Protein AF-A0A653NYB8-F1 (afdb_monomer_lite)

Structure (mmCIF, N/CA/C/O backbone):
data_AF-A0A653NYB8-F1
#
_entry.id   AF-A0A653NYB8-F1
#
loop_
_a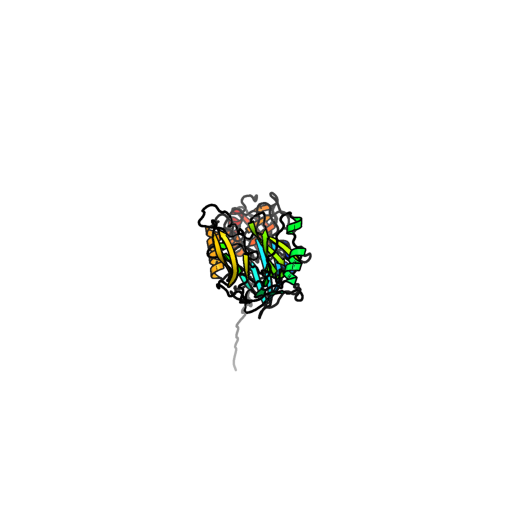tom_site.group_PDB
_atom_site.id
_atom_site.type_symbol
_atom_site.label_atom_id
_atom_site.label_alt_id
_atom_site.label_comp_id
_atom_site.label_asym_id
_atom_site.label_entity_id
_atom_site.label_seq_id
_atom_site.pdbx_PDB_ins_code
_atom_site.Cartn_x
_atom_site.Cartn_y
_atom_site.Cartn_z
_atom_site.occupancy
_atom_site.B_iso_or_equiv
_atom_site.auth_seq_id
_atom_site.auth_comp_id
_atom_site.auth_asym_id
_atom_site.auth_atom_id
_atom_site.pdbx_PDB_model_num
ATOM 1 N N . MET A 1 1 ? -0.444 -38.284 89.861 1.00 35.16 1 MET A N 1
ATOM 2 C CA . MET A 1 1 ? 0.343 -37.623 88.793 1.00 35.16 1 MET A CA 1
ATOM 3 C C . MET A 1 1 ? -0.661 -37.016 87.818 1.00 35.16 1 MET A C 1
ATOM 5 O O . MET A 1 1 ? -1.476 -37.765 87.311 1.00 35.16 1 MET A O 1
ATOM 9 N N . MET A 1 2 ? -0.899 -35.693 87.848 1.00 30.36 2 MET A N 1
ATOM 10 C CA . MET A 1 2 ? -0.261 -34.674 86.971 1.00 30.36 2 MET A CA 1
ATOM 11 C C . MET A 1 2 ? -0.417 -35.039 85.481 1.00 30.36 2 MET A C 1
ATOM 13 O O . MET A 1 2 ? 0.014 -36.117 85.114 1.00 30.36 2 MET A O 1
ATOM 17 N N . LYS A 1 3 ? -0.953 -34.230 84.557 1.00 31.23 3 LYS A N 1
ATOM 18 C CA . LYS A 1 3 ? -1.226 -32.782 84.491 1.00 31.23 3 LYS A CA 1
ATOM 19 C C . LYS A 1 3 ? -2.218 -32.491 83.341 1.00 31.23 3 LYS A C 1
ATOM 21 O O . LYS A 1 3 ? -2.255 -33.211 82.354 1.00 31.23 3 LYS A O 1
ATOM 26 N N . ARG A 1 4 ? -2.938 -31.374 83.495 1.00 39.09 4 ARG A N 1
ATOM 27 C CA . ARG A 1 4 ? -3.605 -30.517 82.488 1.00 39.09 4 ARG A CA 1
ATOM 28 C C . ARG A 1 4 ? -2.695 -30.061 81.326 1.00 39.09 4 ARG A C 1
ATOM 30 O O . ARG A 1 4 ? -1.535 -29.776 81.606 1.00 39.09 4 ARG A O 1
ATOM 37 N N . MET A 1 5 ? -3.278 -29.829 80.135 1.00 41.09 5 MET A N 1
ATOM 38 C CA . MET A 1 5 ? -3.079 -28.700 79.168 1.00 41.09 5 MET A CA 1
ATOM 39 C C . MET A 1 5 ? -3.715 -29.122 77.823 1.00 41.09 5 MET A C 1
ATOM 41 O O . MET A 1 5 ? -3.380 -30.196 77.351 1.00 41.09 5 MET A O 1
ATOM 45 N N . LEU A 1 6 ? -4.716 -28.504 77.181 1.00 39.66 6 LEU A N 1
ATOM 46 C CA . LEU A 1 6 ? -5.117 -27.116 76.878 1.00 39.66 6 LEU A CA 1
ATOM 47 C C . LEU A 1 6 ? -4.143 -26.331 75.976 1.00 39.66 6 LEU A C 1
ATOM 49 O O . LEU A 1 6 ? -3.165 -25.778 76.465 1.00 39.66 6 LEU A O 1
ATOM 53 N N . LEU A 1 7 ? -4.492 -26.281 74.684 1.00 39.34 7 LEU A N 1
ATOM 54 C CA . LEU A 1 7 ? -4.150 -25.330 73.604 1.00 39.34 7 LEU A CA 1
ATOM 55 C C . LEU A 1 7 ? -5.213 -25.635 72.519 1.00 39.34 7 LEU A C 1
ATOM 57 O O . LEU A 1 7 ? -5.268 -26.773 72.071 1.00 39.34 7 LEU A O 1
ATOM 61 N N . MET A 1 8 ? -6.254 -24.847 72.210 1.00 42.34 8 MET A N 1
ATOM 62 C CA . MET A 1 8 ? -6.366 -23.424 71.840 1.00 42.34 8 MET A CA 1
ATOM 63 C C . MET A 1 8 ? -5.353 -22.978 70.777 1.00 42.34 8 MET A C 1
ATOM 65 O O . MET A 1 8 ? -4.173 -23.261 70.930 1.00 42.34 8 MET A O 1
ATOM 69 N N . LEU A 1 9 ? -5.861 -22.208 69.799 1.00 36.44 9 LEU A N 1
ATOM 70 C CA . LEU A 1 9 ? -5.292 -21.731 68.521 1.00 36.44 9 LEU A CA 1
ATOM 71 C C . LEU A 1 9 ? -5.605 -22.650 67.319 1.00 36.44 9 LEU A C 1
ATOM 73 O O . LEU A 1 9 ? -5.242 -23.814 67.331 1.00 36.44 9 LEU A O 1
ATOM 77 N N . SER A 1 10 ? -6.263 -22.234 66.235 1.00 36.81 10 SER A N 1
ATOM 78 C CA . SER A 1 10 ? -6.782 -20.923 65.837 1.00 36.81 10 SER A CA 1
ATOM 79 C C . SER A 1 10 ? -7.830 -21.124 64.743 1.00 36.81 10 SER A C 1
ATOM 81 O O . SER A 1 10 ? -7.542 -21.725 63.711 1.00 36.81 10 SER A O 1
ATOM 83 N N . ALA A 1 11 ? -9.022 -20.564 64.940 1.00 43.34 11 ALA A N 1
ATOM 84 C CA . ALA A 1 11 ? -9.864 -20.155 63.828 1.00 43.34 11 ALA A CA 1
ATOM 85 C C . ALA A 1 11 ? -9.143 -18.996 63.125 1.00 43.34 11 ALA A C 1
ATOM 87 O O . ALA A 1 11 ? -9.142 -17.871 63.619 1.00 43.34 11 ALA A O 1
ATOM 88 N N . VAL A 1 12 ? -8.475 -19.288 62.011 1.00 43.69 12 VAL A N 1
ATOM 89 C CA . VAL A 1 12 ? -8.100 -18.275 61.025 1.00 43.69 12 VAL A CA 1
ATOM 90 C C . VAL A 1 12 ? -9.045 -18.484 59.861 1.00 43.69 12 VAL A C 1
ATOM 92 O O . VAL A 1 12 ? -9.034 -19.531 59.215 1.00 43.69 12 VAL A O 1
ATOM 95 N N . GLY A 1 13 ? -9.933 -17.509 59.685 1.00 37.28 13 GLY A N 1
ATOM 96 C CA . GLY A 1 13 ? -10.884 -17.478 58.596 1.00 37.28 13 GLY A CA 1
ATOM 97 C C . GLY A 1 13 ? -10.157 -17.570 57.265 1.00 37.28 13 GLY A C 1
ATOM 98 O O . GLY A 1 13 ? -9.287 -16.757 56.960 1.00 37.28 13 GLY A O 1
ATOM 99 N N . ILE A 1 14 ? -10.571 -18.538 56.455 1.00 40.50 14 ILE A N 1
ATOM 100 C CA . ILE A 1 14 ? -10.368 -18.501 55.012 1.00 40.50 14 ILE A CA 1
ATOM 101 C C . ILE A 1 14 ? -11.387 -17.482 54.482 1.00 40.50 14 ILE A C 1
ATOM 103 O O . ILE A 1 14 ? -12.430 -17.819 53.940 1.00 40.50 14 ILE A O 1
ATOM 107 N N . LEU A 1 15 ? -11.103 -16.208 54.752 1.00 37.59 15 LEU A N 1
ATOM 108 C CA . LEU A 1 15 ? -11.513 -15.075 53.932 1.00 37.59 15 LEU A CA 1
ATOM 109 C C . LEU A 1 15 ? -10.302 -14.727 53.060 1.00 37.59 15 LEU A C 1
ATOM 111 O O . LEU A 1 15 ? -9.790 -13.612 53.089 1.00 37.59 15 LEU A O 1
ATOM 115 N N . SER A 1 16 ? -9.792 -15.703 52.307 1.00 40.62 16 SER A N 1
ATOM 116 C CA . SER A 1 16 ? -9.089 -15.372 51.076 1.00 40.62 16 SER A CA 1
ATOM 117 C C . SER A 1 16 ? -10.186 -14.977 50.102 1.00 40.62 16 SER A C 1
ATOM 119 O O . SER A 1 16 ? -10.782 -15.832 49.448 1.00 40.62 16 SER A O 1
ATOM 121 N N . GLY A 1 17 ? -10.524 -13.686 50.106 1.00 35.03 17 GLY A N 1
ATOM 122 C CA . GLY A 1 17 ? -11.288 -13.105 49.023 1.00 35.03 17 GLY A CA 1
ATOM 123 C C . GLY A 1 17 ? -10.645 -13.562 47.723 1.00 35.03 17 GLY A C 1
ATOM 124 O O . GLY A 1 17 ? -9.447 -13.357 47.517 1.00 35.03 17 GLY A O 1
ATOM 125 N N . CYS A 1 18 ? -11.435 -14.222 46.880 1.00 42.69 18 CYS A N 1
ATOM 126 C CA . CYS A 1 18 ? -11.225 -14.144 45.451 1.00 42.69 18 CYS A CA 1
ATOM 127 C C . CYS A 1 18 ? -11.201 -12.647 45.145 1.00 42.69 18 CYS A C 1
ATOM 129 O O . CYS A 1 18 ? -12.250 -12.017 45.045 1.00 42.69 18 CYS A O 1
ATOM 131 N N . GLY A 1 19 ? -10.006 -12.057 45.109 1.00 36.91 19 GLY A N 1
ATOM 132 C CA . GLY A 1 19 ? -9.797 -10.854 44.335 1.00 36.91 19 GLY A CA 1
ATOM 133 C C . GLY A 1 19 ? -10.111 -11.283 42.920 1.00 36.91 19 GLY A C 1
ATOM 134 O O . GLY A 1 19 ? -9.277 -11.910 42.277 1.00 36.91 19 GLY A O 1
ATOM 135 N N . SER A 1 20 ? -11.364 -11.079 42.514 1.00 45.12 20 SER A N 1
ATOM 136 C CA . SER A 1 20 ? -11.751 -11.089 41.117 1.00 45.12 20 SER A CA 1
ATOM 137 C C . SER A 1 20 ? -10.698 -10.254 40.408 1.00 45.12 20 SER A C 1
ATOM 139 O O . SER A 1 20 ? -10.502 -9.092 40.786 1.00 45.12 20 SER A O 1
ATOM 141 N N . GLU A 1 21 ? -9.965 -10.856 39.472 1.00 51.75 21 GLU A N 1
ATOM 142 C CA . GLU A 1 21 ? -9.151 -10.081 38.544 1.00 51.75 21 GLU A CA 1
ATOM 143 C C . GLU A 1 21 ? -10.001 -8.905 38.072 1.00 51.75 21 GLU A C 1
ATOM 145 O O . GLU A 1 21 ? -11.181 -9.067 37.747 1.00 51.75 21 GLU A O 1
ATOM 150 N N . LYS A 1 22 ? -9.440 -7.698 38.180 1.00 59.75 22 LYS A N 1
ATOM 151 C CA . LYS A 1 22 ? -10.137 -6.479 37.794 1.00 59.75 22 LYS A CA 1
ATOM 152 C C . LYS A 1 22 ? -10.432 -6.622 36.303 1.00 59.75 22 LYS A C 1
ATOM 154 O O . LYS A 1 22 ? -9.511 -6.577 35.500 1.00 59.75 22 LYS A O 1
ATOM 159 N N . MET A 1 23 ? -11.685 -6.906 35.963 1.00 74.06 23 MET A N 1
ATOM 160 C CA . MET A 1 23 ? -12.061 -7.140 34.579 1.00 74.06 23 MET A CA 1
ATOM 161 C C . MET A 1 23 ? -12.063 -5.803 33.849 1.00 74.06 23 MET A C 1
ATOM 163 O O . MET A 1 23 ? -12.786 -4.889 34.246 1.00 74.06 23 MET A O 1
ATOM 167 N N . ASP A 1 24 ? -11.236 -5.688 32.813 1.00 81.81 24 ASP A N 1
ATOM 168 C CA . ASP A 1 24 ? -11.142 -4.461 32.028 1.00 81.81 24 ASP A CA 1
ATOM 169 C C . ASP A 1 24 ? -12.461 -4.203 31.296 1.00 81.81 24 ASP A C 1
ATOM 171 O O . ASP A 1 24 ? -12.986 -5.081 30.606 1.00 81.81 24 ASP A O 1
ATOM 175 N N . VAL A 1 25 ? -13.011 -3.000 31.461 1.00 85.88 25 VAL A N 1
ATOM 176 C CA . VAL A 1 25 ? -14.299 -2.610 30.864 1.00 85.88 25 VAL A CA 1
ATOM 177 C C . VAL A 1 25 ? -14.171 -2.517 29.348 1.00 85.88 25 VAL A C 1
ATOM 179 O O . VAL A 1 25 ? -14.953 -3.130 28.628 1.00 85.88 25 VAL A O 1
ATOM 182 N N . VAL A 1 26 ? -13.154 -1.796 28.875 1.00 88.38 26 VAL A N 1
ATOM 183 C CA . VAL A 1 26 ? -12.879 -1.592 27.451 1.00 88.38 26 VAL A CA 1
ATOM 184 C C . VAL A 1 26 ? -11.907 -2.665 26.970 1.00 88.38 26 VAL A C 1
ATOM 186 O O . VAL A 1 26 ? -10.743 -2.673 27.368 1.00 88.38 26 VAL A O 1
ATOM 189 N N . GLN A 1 27 ? -12.391 -3.552 26.107 1.00 90.25 27 GLN A N 1
ATOM 190 C CA . GLN A 1 27 ? -11.628 -4.612 25.449 1.00 90.25 27 GLN A CA 1
ATOM 191 C C . GLN A 1 27 ? -11.938 -4.542 23.958 1.00 90.25 27 GLN A C 1
ATOM 193 O O . GLN A 1 27 ? -12.746 -5.306 23.443 1.00 90.25 27 GLN A O 1
ATOM 198 N N . LEU A 1 28 ? -11.342 -3.557 23.286 1.00 90.44 28 LEU A N 1
ATOM 199 C CA . LEU A 1 28 ? -11.571 -3.363 21.860 1.00 90.44 28 LEU A CA 1
ATOM 200 C C . LEU A 1 28 ? -11.031 -4.565 21.088 1.00 90.44 28 LEU A C 1
ATOM 202 O O . LEU A 1 28 ? -9.875 -4.962 21.280 1.00 90.44 28 LEU A O 1
ATOM 206 N N . ASP A 1 29 ? -11.843 -5.078 20.175 1.00 90.81 29 ASP A N 1
ATOM 207 C CA . ASP A 1 29 ? -11.466 -6.145 19.257 1.00 90.81 29 ASP A CA 1
ATOM 208 C C . ASP A 1 29 ? -11.840 -5.769 17.821 1.00 90.81 29 ASP A C 1
ATOM 210 O O . ASP A 1 29 ? -12.434 -4.718 17.572 1.00 90.81 29 ASP A O 1
ATOM 214 N N . TYR A 1 30 ? -11.440 -6.569 16.841 1.00 88.88 30 TYR A N 1
ATOM 215 C CA . TYR A 1 30 ? -11.948 -6.367 15.492 1.00 88.88 30 TYR A CA 1
ATOM 216 C C . TYR A 1 30 ? -13.446 -6.644 15.452 1.00 88.88 30 TYR A C 1
ATOM 218 O O . TYR A 1 30 ? -13.943 -7.549 16.115 1.00 88.88 30 TYR A O 1
ATOM 226 N N . MET A 1 31 ? -14.141 -5.861 14.635 1.00 87.00 31 MET A N 1
ATOM 227 C CA . MET A 1 31 ? -15.556 -6.027 14.313 1.00 87.00 31 MET A CA 1
ATOM 228 C C . MET A 1 31 ? -15.643 -6.423 12.832 1.00 87.00 31 MET A C 1
ATOM 230 O O . MET A 1 31 ? -15.782 -5.525 11.995 1.00 87.00 31 MET A O 1
ATOM 234 N N . PRO A 1 32 ? -15.408 -7.704 12.466 1.00 86.38 32 PRO A N 1
ATOM 235 C CA . PRO A 1 32 ? -15.261 -8.148 11.078 1.00 86.38 32 PRO A CA 1
ATOM 236 C C . PRO A 1 32 ? -16.369 -7.683 10.136 1.00 86.38 32 PRO A C 1
ATOM 238 O O . PRO A 1 32 ? -16.101 -7.274 9.009 1.00 86.38 32 PRO A O 1
ATOM 241 N N . GLU A 1 33 ? -17.601 -7.669 10.630 1.00 83.81 33 GLU A N 1
ATOM 242 C CA . GLU A 1 33 ? -18.810 -7.265 9.921 1.00 83.81 33 GLU A CA 1
ATOM 243 C C . GLU A 1 33 ? -18.768 -5.804 9.426 1.00 83.81 33 GLU A C 1
ATOM 245 O O . GLU A 1 33 ? -19.431 -5.444 8.447 1.00 83.81 33 GLU A O 1
ATOM 250 N N . GLN A 1 34 ? -17.931 -4.965 10.047 1.00 85.69 34 GLN A N 1
ATOM 251 C CA . GLN A 1 34 ? -17.739 -3.552 9.701 1.00 85.69 34 GLN A CA 1
ATOM 252 C C . GLN A 1 34 ? -16.690 -3.323 8.605 1.00 85.69 34 GLN A C 1
ATOM 254 O O . GLN A 1 34 ? -16.390 -2.175 8.263 1.00 85.69 34 GLN A O 1
ATOM 259 N N . TRP A 1 35 ? -16.120 -4.386 8.036 1.00 86.81 35 TRP A N 1
ATOM 260 C CA . TRP A 1 35 ? -15.078 -4.296 7.019 1.00 86.81 35 TRP A CA 1
ATOM 261 C C . TRP A 1 35 ? -15.520 -4.910 5.698 1.00 86.81 35 TRP A C 1
ATOM 263 O O . TRP A 1 35 ? -16.138 -5.967 5.638 1.00 86.81 35 TRP A O 1
ATOM 273 N N . ASN A 1 36 ? -15.156 -4.235 4.615 1.00 85.38 36 ASN A N 1
ATOM 274 C CA . ASN A 1 36 ? -15.167 -4.798 3.277 1.00 85.38 36 ASN A CA 1
ATOM 275 C C . ASN A 1 36 ? -13.767 -5.312 2.963 1.00 85.38 36 ASN A C 1
ATOM 277 O O . ASN A 1 36 ? -12.823 -4.518 2.947 1.00 85.38 36 ASN A O 1
ATOM 281 N N . VAL A 1 37 ? -13.648 -6.608 2.681 1.00 87.31 37 VAL A N 1
ATOM 282 C CA . VAL A 1 37 ? -12.403 -7.230 2.217 1.00 87.31 37 VAL A CA 1
ATOM 283 C C . VAL A 1 37 ? -12.520 -7.509 0.724 1.00 87.31 37 VAL A C 1
ATOM 285 O O . VAL A 1 37 ? -13.456 -8.170 0.279 1.00 87.31 37 VAL A O 1
ATOM 288 N N . GLY A 1 38 ? -11.571 -6.995 -0.051 1.00 86.31 38 GLY A N 1
ATOM 289 C CA . GLY A 1 38 ? -11.432 -7.297 -1.472 1.00 86.31 38 GLY A CA 1
ATOM 290 C C . GLY A 1 38 ? -10.087 -7.946 -1.754 1.00 86.31 38 GLY A C 1
ATOM 291 O O . GLY A 1 38 ? -9.054 -7.439 -1.311 1.00 86.31 38 GLY A O 1
ATOM 292 N N . ASP A 1 39 ? -10.090 -9.042 -2.508 1.00 86.56 39 ASP A N 1
ATOM 293 C CA . ASP A 1 39 ? -8.874 -9.524 -3.161 1.00 86.56 39 ASP A CA 1
ATOM 294 C C . ASP A 1 39 ? -8.564 -8.591 -4.343 1.00 86.56 39 ASP A C 1
ATOM 296 O O . ASP A 1 39 ? -9.392 -8.390 -5.239 1.00 86.56 39 ASP A O 1
ATOM 300 N N . LEU A 1 40 ? -7.367 -7.998 -4.330 1.00 83.62 40 LEU A N 1
ATOM 301 C CA . LEU A 1 40 ? -6.937 -7.035 -5.344 1.00 83.62 40 LEU A CA 1
ATOM 302 C C . LEU A 1 40 ? -6.797 -7.638 -6.749 1.00 83.62 40 LEU A C 1
ATOM 304 O O . LEU A 1 40 ? -6.734 -6.893 -7.725 1.00 83.62 40 LEU A O 1
ATOM 308 N N . TYR A 1 41 ? -6.740 -8.962 -6.873 1.00 72.31 41 TYR A N 1
ATOM 309 C CA . TYR A 1 41 ? -6.488 -9.641 -8.139 1.00 72.31 41 TYR A CA 1
ATOM 310 C C . TYR A 1 41 ? -7.746 -10.210 -8.779 1.00 72.31 41 TYR A C 1
ATOM 312 O O . TYR A 1 41 ? -7.911 -10.118 -9.996 1.00 72.31 41 TYR A O 1
ATOM 320 N N . SER A 1 42 ? -8.646 -10.791 -7.987 1.00 66.69 42 SER A N 1
ATOM 321 C CA . SER A 1 42 ? -9.907 -11.313 -8.519 1.00 66.69 42 SER A CA 1
ATOM 322 C C . SER A 1 42 ? -10.943 -10.206 -8.735 1.00 66.69 42 SER A C 1
ATOM 324 O O . SER A 1 42 ? -11.914 -10.422 -9.463 1.00 66.69 42 SER A O 1
ATOM 326 N N . ASN A 1 43 ? -10.750 -9.023 -8.125 1.00 53.25 43 ASN A N 1
ATOM 327 C CA . ASN A 1 43 ? -11.754 -7.955 -8.032 1.00 53.25 43 ASN A CA 1
ATOM 328 C C . ASN A 1 43 ? -13.110 -8.456 -7.493 1.00 53.25 43 ASN A C 1
ATOM 330 O O . ASN A 1 43 ? -14.140 -7.799 -7.663 1.00 53.25 43 ASN A O 1
ATOM 334 N N . GLN A 1 44 ? -13.130 -9.628 -6.853 1.00 54.38 44 GLN A N 1
ATOM 335 C CA . GLN A 1 44 ? -14.303 -10.164 -6.190 1.00 54.38 44 GLN A CA 1
ATOM 336 C C . GLN A 1 44 ? -14.252 -9.720 -4.729 1.00 54.38 44 GLN A C 1
ATOM 338 O O . GLN A 1 44 ? -13.260 -9.931 -4.031 1.00 54.38 44 GLN A O 1
ATOM 343 N N . MET A 1 45 ? -15.329 -9.075 -4.274 1.00 55.94 45 MET A N 1
ATOM 344 C CA . MET A 1 45 ? -15.620 -9.025 -2.844 1.00 55.94 45 MET A CA 1
ATOM 345 C C . MET A 1 45 ? -15.943 -10.453 -2.428 1.00 55.94 45 MET A C 1
ATOM 347 O O . MET A 1 45 ? -16.866 -11.054 -2.984 1.00 55.94 45 MET A O 1
ATOM 351 N N . ASP A 1 46 ? -15.135 -11.008 -1.532 1.00 56.19 46 ASP A N 1
ATOM 352 C CA . ASP A 1 46 ? -15.272 -12.414 -1.184 1.00 56.19 46 ASP A CA 1
ATOM 353 C C . ASP A 1 46 ? -16.425 -12.613 -0.196 1.00 56.19 46 ASP A C 1
ATOM 355 O O . ASP A 1 46 ? -16.544 -11.893 0.796 1.00 56.19 46 ASP A O 1
ATOM 359 N N . ALA A 1 47 ? -17.276 -13.600 -0.475 1.00 50.50 47 ALA A N 1
ATOM 360 C CA . ALA A 1 47 ? -18.415 -13.965 0.360 1.00 50.50 47 ALA A CA 1
ATOM 361 C C . ALA A 1 47 ? -17.989 -14.507 1.740 1.00 50.50 47 ALA A C 1
ATOM 363 O O . ALA A 1 47 ? -18.826 -14.604 2.635 1.00 50.50 47 ALA A O 1
ATOM 364 N N . GLU A 1 48 ? -16.705 -14.837 1.924 1.00 59.59 48 GLU A N 1
ATOM 365 C CA . GLU A 1 48 ? -16.120 -15.274 3.198 1.00 59.59 48 GLU A CA 1
ATOM 366 C C . GLU A 1 48 ? -15.414 -14.147 3.981 1.00 59.59 48 GLU A C 1
ATOM 368 O O . GLU A 1 48 ? -14.728 -14.425 4.970 1.00 59.59 48 GLU A O 1
ATOM 373 N N . SER A 1 49 ? -15.593 -12.876 3.587 1.00 64.00 49 SER A N 1
ATOM 374 C CA . SER A 1 49 ? -14.840 -11.726 4.115 1.00 64.00 49 SER A CA 1
ATOM 375 C C . SER A 1 49 ? -14.771 -11.664 5.642 1.00 64.00 49 SER A C 1
ATOM 377 O O . SER A 1 49 ? -13.707 -11.366 6.183 1.00 64.00 49 SER A O 1
ATOM 379 N N . GLU A 1 50 ? -15.850 -11.989 6.360 1.00 63.50 50 GLU A N 1
ATOM 380 C CA . GLU A 1 50 ? -15.876 -11.960 7.832 1.00 63.50 50 GLU A CA 1
ATOM 381 C C . GLU A 1 50 ? -14.880 -12.942 8.467 1.00 63.50 50 GLU A C 1
ATOM 383 O O . GLU A 1 50 ? -14.246 -12.615 9.469 1.00 63.50 50 GLU A O 1
ATOM 388 N N . THR A 1 51 ? -14.678 -14.119 7.867 1.00 72.31 51 THR A N 1
ATOM 389 C CA . THR A 1 51 ? -13.794 -15.152 8.432 1.00 72.31 51 THR A CA 1
ATOM 390 C C . THR A 1 51 ? -12.313 -14.792 8.312 1.00 72.31 51 THR A C 1
ATOM 392 O O . THR A 1 51 ? -11.521 -15.113 9.197 1.00 72.31 51 THR A O 1
ATOM 395 N N . TRP A 1 52 ? -11.925 -14.075 7.255 1.00 83.62 52 TRP A N 1
ATOM 396 C CA . TRP A 1 52 ? -10.528 -13.696 7.014 1.00 83.62 52 TRP A CA 1
ATOM 397 C C . TRP A 1 52 ? -10.178 -12.336 7.607 1.00 83.62 52 TRP A C 1
ATOM 399 O O . TRP A 1 52 ? -9.008 -12.073 7.892 1.00 83.62 52 TRP A O 1
ATOM 409 N N . THR A 1 53 ? -11.178 -11.471 7.806 1.00 87.19 53 THR A N 1
ATOM 410 C CA . THR A 1 53 ? -10.985 -10.078 8.229 1.00 87.19 53 THR A CA 1
ATOM 411 C C . THR A 1 53 ? -10.087 -9.974 9.455 1.00 87.19 53 THR A C 1
ATOM 413 O O . THR A 1 53 ? -9.121 -9.215 9.422 1.00 87.19 53 THR A O 1
ATOM 416 N N . THR A 1 54 ? -10.332 -10.769 10.499 1.00 87.56 54 THR A N 1
ATOM 417 C CA . THR A 1 54 ? -9.514 -10.752 11.720 1.00 87.56 54 THR A CA 1
ATOM 418 C C . THR A 1 54 ? -8.047 -11.068 11.429 1.00 87.56 54 THR A C 1
ATOM 420 O O . THR A 1 54 ? -7.170 -10.302 11.821 1.00 87.56 54 THR A O 1
ATOM 423 N N . HIS A 1 55 ? -7.768 -12.128 10.662 1.00 87.50 55 HIS A N 1
ATOM 424 C CA . HIS A 1 55 ? -6.400 -12.500 10.288 1.00 87.50 55 HIS A CA 1
ATOM 425 C C . HIS A 1 55 ? -5.684 -11.390 9.510 1.00 87.50 55 HIS A C 1
ATOM 427 O O . HIS A 1 55 ? -4.492 -11.149 9.715 1.00 87.50 55 HIS A O 1
ATOM 433 N N . ILE A 1 56 ? -6.397 -10.695 8.620 1.00 91.19 56 ILE A N 1
ATOM 434 C CA . ILE A 1 56 ? -5.797 -9.638 7.805 1.00 91.19 56 ILE A CA 1
ATOM 435 C C . ILE A 1 56 ? -5.641 -8.331 8.607 1.00 91.19 56 ILE A C 1
ATOM 437 O O . ILE A 1 56 ? -4.625 -7.634 8.489 1.00 91.19 56 ILE A O 1
ATOM 441 N N . LEU A 1 57 ? -6.590 -7.999 9.486 1.00 90.31 57 LEU A N 1
ATOM 442 C CA . LEU A 1 57 ? -6.477 -6.861 10.400 1.00 90.31 57 LEU A CA 1
ATOM 443 C C . LEU A 1 57 ? -5.352 -7.056 11.427 1.00 90.31 57 LEU A C 1
ATOM 445 O O . LEU A 1 57 ? -4.657 -6.085 11.730 1.00 90.31 57 LEU A O 1
ATOM 449 N N . ASP A 1 58 ? -5.078 -8.292 11.849 1.00 90.00 58 ASP A N 1
ATOM 450 C CA . ASP A 1 58 ? -3.945 -8.625 12.720 1.00 90.00 58 ASP A CA 1
ATOM 451 C C . ASP A 1 58 ? -2.576 -8.569 12.036 1.00 90.00 58 ASP A C 1
ATOM 453 O O . ASP A 1 58 ? -1.548 -8.422 12.711 1.00 90.00 58 ASP A O 1
ATOM 457 N N . ALA A 1 59 ? -2.524 -8.636 10.704 1.00 91.56 59 ALA A N 1
ATOM 458 C CA . ALA A 1 59 ? -1.264 -8.578 9.972 1.00 91.56 59 ALA A CA 1
ATOM 459 C C . ALA A 1 59 ? -0.485 -7.286 10.283 1.00 91.56 59 ALA A C 1
ATOM 461 O O . ALA A 1 59 ? -1.047 -6.195 10.373 1.00 91.56 59 ALA A O 1
ATOM 462 N N . CYS A 1 60 ? 0.835 -7.397 10.428 1.00 90.06 60 CYS A N 1
ATOM 463 C CA . CYS A 1 60 ? 1.722 -6.283 10.773 1.00 90.06 60 CYS A CA 1
ATOM 464 C C . CYS A 1 60 ? 1.377 -5.526 12.076 1.00 90.06 60 CYS A C 1
ATOM 466 O O . CYS A 1 60 ? 1.786 -4.377 12.221 1.00 90.06 60 CYS A O 1
ATOM 468 N N . THR A 1 61 ? 0.684 -6.121 13.051 1.00 87.56 61 THR A N 1
ATOM 469 C CA . THR A 1 61 ? 0.499 -5.500 14.384 1.00 87.56 61 THR A CA 1
ATOM 470 C C . THR A 1 61 ? 1.754 -5.582 15.262 1.00 87.56 61 THR A C 1
ATOM 472 O O . THR A 1 61 ? 1.978 -4.712 16.101 1.00 87.56 61 THR A O 1
ATOM 475 N N . GLY A 1 62 ? 2.621 -6.572 15.023 1.00 85.44 62 GLY A N 1
ATOM 476 C CA . GLY A 1 62 ? 3.889 -6.755 15.737 1.00 85.44 62 GLY A CA 1
ATOM 477 C C . GLY A 1 62 ? 4.961 -5.691 15.453 1.00 85.44 62 GLY A C 1
ATOM 478 O O . GLY A 1 62 ? 4.755 -4.728 14.706 1.00 85.44 62 GLY A O 1
ATOM 479 N N . GLU A 1 63 ? 6.138 -5.878 16.056 1.00 88.19 63 GLU A N 1
ATOM 480 C CA . GLU A 1 63 ? 7.307 -5.020 15.819 1.00 88.19 63 GLU A CA 1
ATOM 481 C C . GLU A 1 63 ? 7.760 -5.118 14.347 1.00 88.19 63 GLU A C 1
ATOM 483 O O . GLU A 1 63 ? 7.921 -6.230 13.829 1.00 88.19 63 GLU A O 1
ATOM 488 N N . PRO A 1 64 ? 7.948 -3.979 13.651 1.00 91.88 64 PRO A N 1
ATOM 489 C CA . PRO A 1 64 ? 8.345 -3.984 12.253 1.00 91.88 64 PRO A CA 1
ATOM 490 C C . PRO A 1 64 ? 9.771 -4.507 12.079 1.00 91.88 64 PRO A C 1
ATOM 492 O O . PRO A 1 64 ? 10.679 -4.178 12.845 1.00 91.88 64 PRO A O 1
ATOM 495 N N . ILE A 1 65 ? 9.981 -5.258 11.005 1.00 93.25 65 ILE A N 1
ATOM 496 C CA . ILE A 1 65 ? 11.313 -5.570 10.487 1.00 93.25 65 ILE A CA 1
ATOM 497 C C . ILE A 1 65 ? 11.564 -4.763 9.211 1.00 93.25 65 ILE A C 1
ATOM 499 O O . ILE A 1 65 ? 10.638 -4.255 8.590 1.00 93.25 65 ILE A O 1
ATOM 503 N N . THR A 1 66 ? 12.824 -4.635 8.804 1.00 91.50 66 THR A N 1
ATOM 504 C CA . THR A 1 66 ? 13.207 -3.687 7.743 1.00 91.50 66 THR A CA 1
ATOM 505 C C . THR A 1 66 ? 13.664 -4.344 6.448 1.00 91.50 66 THR A C 1
ATOM 507 O O . THR A 1 66 ? 13.884 -3.650 5.458 1.00 91.50 66 THR A O 1
ATOM 510 N N . GLN A 1 67 ? 13.858 -5.667 6.433 1.00 90.69 67 GLN A N 1
ATOM 511 C CA . GLN A 1 67 ? 14.444 -6.372 5.295 1.00 90.69 67 GLN A CA 1
ATOM 512 C C . GLN A 1 67 ? 13.907 -7.796 5.158 1.00 90.69 67 GLN A C 1
ATOM 514 O O . GLN A 1 67 ? 13.634 -8.473 6.149 1.00 90.69 67 GLN A O 1
ATOM 519 N N . ILE A 1 68 ? 13.842 -8.259 3.909 1.00 92.88 68 ILE A N 1
ATOM 520 C CA . ILE A 1 68 ? 13.642 -9.663 3.552 1.00 92.88 68 ILE A CA 1
ATOM 521 C C . ILE A 1 68 ? 14.916 -10.162 2.874 1.00 92.88 68 ILE A C 1
ATOM 523 O O . ILE A 1 68 ? 15.523 -9.456 2.065 1.00 92.88 68 ILE A O 1
ATOM 527 N N . GLU A 1 69 ? 15.336 -11.374 3.221 1.00 89.44 69 GLU A N 1
ATOM 528 C CA . GLU A 1 69 ? 16.518 -11.995 2.636 1.00 89.44 69 GLU A CA 1
ATOM 529 C C . GLU A 1 69 ? 16.165 -12.806 1.388 1.00 89.44 69 GLU A C 1
ATOM 531 O O . GLU A 1 69 ? 15.459 -13.811 1.474 1.00 89.44 69 GLU A O 1
ATOM 536 N N . GLY A 1 70 ? 16.766 -12.434 0.257 1.00 92.06 70 GLY A N 1
ATOM 537 C CA . GLY A 1 70 ? 16.673 -13.185 -0.993 1.00 92.06 70 GLY A CA 1
ATOM 538 C C . GLY A 1 70 ? 15.331 -13.044 -1.710 1.00 92.06 70 GLY A C 1
ATOM 539 O O . GLY A 1 70 ? 14.533 -12.156 -1.418 1.00 92.06 70 GLY A O 1
ATOM 540 N N . ASP A 1 71 ? 15.138 -13.904 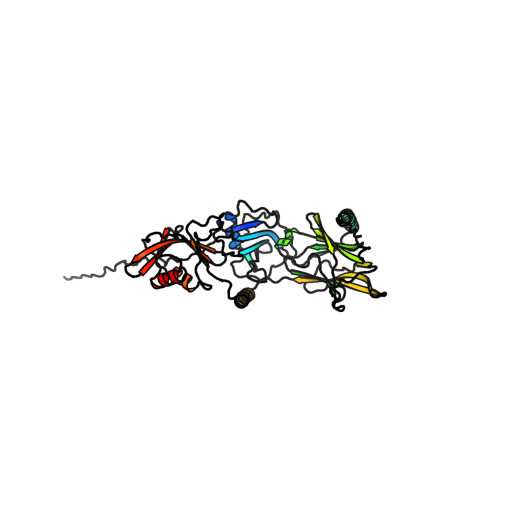-2.706 1.00 95.38 71 ASP A N 1
ATOM 541 C CA . ASP A 1 71 ? 13.926 -13.948 -3.520 1.00 95.38 71 ASP A CA 1
ATOM 542 C C . ASP A 1 71 ? 12.739 -14.457 -2.683 1.00 95.38 71 ASP A C 1
ATOM 544 O O . ASP A 1 71 ? 12.901 -15.282 -1.777 1.00 95.38 71 ASP A O 1
ATOM 548 N N . VAL A 1 72 ? 11.536 -13.986 -3.006 1.00 96.56 72 VAL A N 1
ATOM 549 C CA . VAL A 1 72 ? 10.303 -14.320 -2.281 1.00 96.56 72 VAL A CA 1
ATOM 550 C C . VAL A 1 72 ? 9.247 -14.877 -3.223 1.00 96.56 72 VAL A C 1
ATOM 552 O O . VAL A 1 72 ? 9.330 -14.725 -4.437 1.00 96.56 72 VAL A O 1
ATOM 555 N N . THR A 1 73 ? 8.241 -15.536 -2.665 1.00 96.56 73 THR A N 1
ATOM 556 C CA . THR A 1 73 ? 7.005 -15.904 -3.357 1.00 96.56 73 THR A CA 1
ATOM 557 C C . THR A 1 73 ? 5.869 -15.069 -2.785 1.00 96.56 73 THR A C 1
ATOM 559 O O . THR A 1 73 ? 5.614 -15.153 -1.588 1.00 96.56 73 THR A O 1
ATOM 562 N N . VAL A 1 74 ? 5.222 -14.256 -3.613 1.00 95.19 74 VAL A N 1
ATOM 563 C CA . VAL A 1 74 ? 4.050 -13.449 -3.251 1.00 95.19 74 VAL A CA 1
ATOM 564 C C . VAL A 1 74 ? 2.788 -14.238 -3.584 1.00 95.19 74 VAL A C 1
ATOM 566 O O . VAL A 1 74 ? 2.703 -14.799 -4.673 1.00 95.19 74 VAL A O 1
ATOM 569 N N . PHE A 1 75 ? 1.833 -14.300 -2.658 1.00 92.38 75 PHE A N 1
ATOM 570 C CA . PHE A 1 75 ? 0.543 -14.965 -2.863 1.00 92.38 75 PHE A CA 1
ATOM 571 C C . PHE A 1 75 ? -0.523 -13.918 -3.210 1.00 92.38 75 PHE A C 1
ATOM 573 O O . PHE A 1 75 ? -0.460 -13.314 -4.283 1.00 92.38 75 PHE A O 1
ATOM 580 N N . ASN A 1 76 ? -1.451 -13.653 -2.290 1.00 89.69 76 ASN A N 1
ATOM 581 C CA . ASN A 1 76 ? -2.538 -12.702 -2.473 1.00 89.69 76 ASN A CA 1
ATOM 582 C C . ASN A 1 76 ? -2.284 -11.401 -1.705 1.00 89.69 76 ASN A C 1
ATOM 584 O O . ASN A 1 76 ? -1.558 -11.354 -0.700 1.00 89.69 76 ASN A O 1
ATOM 588 N N . SER A 1 77 ? -2.924 -10.349 -2.204 1.00 91.38 77 SER A N 1
ATOM 589 C CA . SER A 1 77 ? -2.947 -9.025 -1.608 1.00 91.38 77 SER A CA 1
ATOM 590 C C . SER A 1 77 ? -4.402 -8.627 -1.395 1.00 91.38 77 SER A C 1
ATOM 592 O O . SER A 1 77 ? -5.204 -8.687 -2.324 1.00 91.38 77 SER A O 1
ATOM 594 N N . TYR A 1 78 ? -4.735 -8.219 -0.177 1.00 91.25 78 TYR A N 1
ATOM 595 C CA . TYR A 1 78 ? -6.096 -7.881 0.222 1.00 91.25 78 TYR A CA 1
ATOM 596 C C . TYR A 1 78 ? -6.188 -6.409 0.587 1.00 91.25 78 TYR A C 1
ATOM 598 O O . TYR A 1 78 ? -5.295 -5.877 1.248 1.00 91.25 78 TYR A O 1
ATOM 606 N N . ALA A 1 79 ? -7.284 -5.781 0.182 1.00 90.25 79 ALA A N 1
ATOM 607 C CA . ALA A 1 79 ? -7.670 -4.440 0.579 1.00 90.25 79 ALA A CA 1
ATOM 608 C C . ALA A 1 79 ? -8.831 -4.498 1.568 1.00 90.25 79 ALA A C 1
ATOM 610 O O . ALA A 1 79 ? -9.849 -5.134 1.303 1.00 90.25 79 ALA A O 1
ATOM 611 N N . LEU A 1 80 ? -8.683 -3.799 2.687 1.00 89.81 80 LEU A N 1
ATOM 612 C CA . LEU A 1 80 ? -9.688 -3.667 3.724 1.00 89.81 80 LEU A CA 1
ATOM 613 C C . LEU A 1 80 ? -10.124 -2.221 3.781 1.00 89.81 80 LEU A C 1
ATOM 615 O O . LEU A 1 80 ? -9.296 -1.330 3.950 1.00 89.81 80 LEU A O 1
ATOM 619 N N . ASN A 1 81 ? -11.426 -2.007 3.660 1.00 87.19 81 ASN A N 1
ATOM 620 C CA . ASN A 1 81 ? -12.044 -0.701 3.810 1.00 87.19 81 ASN A CA 1
ATOM 621 C C . ASN A 1 81 ? -13.103 -0.798 4.896 1.00 87.19 81 ASN A C 1
ATOM 623 O O . ASN A 1 81 ? -13.988 -1.654 4.817 1.00 87.19 81 ASN A O 1
ATOM 627 N N . ARG A 1 82 ? -13.033 0.076 5.898 1.00 86.31 82 ARG A N 1
ATOM 628 C CA . ARG A 1 82 ? -14.105 0.160 6.887 1.00 86.31 82 ARG A CA 1
ATOM 629 C C . ARG A 1 82 ? -15.371 0.693 6.220 1.00 86.31 82 ARG A C 1
ATOM 631 O O . ARG A 1 82 ? -15.323 1.679 5.487 1.00 86.31 82 ARG A O 1
ATOM 638 N N . LYS A 1 83 ? -16.503 0.049 6.486 1.00 85.06 83 LYS A N 1
ATOM 639 C CA . LYS A 1 83 ? -17.818 0.511 6.041 1.00 85.06 83 LYS A CA 1
ATOM 640 C C . LYS A 1 83 ? -18.182 1.815 6.752 1.00 85.06 83 LYS A C 1
ATOM 642 O O . LYS A 1 83 ? -17.798 2.042 7.900 1.00 85.06 83 LYS A O 1
ATOM 647 N N . VAL A 1 84 ? -18.930 2.686 6.080 1.00 84.81 84 VAL A N 1
ATOM 648 C CA . VAL A 1 84 ? -19.394 3.938 6.690 1.00 84.81 84 VAL A CA 1
ATOM 649 C C . VAL A 1 84 ? -20.451 3.607 7.745 1.00 84.81 84 VAL A C 1
ATOM 651 O O . VAL A 1 84 ? -21.592 3.297 7.405 1.00 84.81 84 VAL A O 1
ATOM 654 N N . MET A 1 85 ? -20.064 3.672 9.021 1.00 85.06 85 MET A N 1
ATOM 655 C CA . MET A 1 85 ? -20.946 3.359 10.155 1.00 85.06 85 MET A CA 1
ATOM 656 C C . MET A 1 85 ? -21.957 4.476 10.424 1.00 85.06 85 MET A C 1
ATOM 658 O O . MET A 1 85 ? -23.134 4.203 10.649 1.00 85.06 85 MET A O 1
ATOM 662 N N . ILE A 1 86 ? -21.517 5.740 10.368 1.00 85.19 86 ILE A N 1
ATOM 663 C CA . ILE A 1 86 ? -22.384 6.908 10.557 1.00 85.19 86 ILE A CA 1
ATOM 664 C C . ILE A 1 86 ? -22.150 7.951 9.460 1.00 85.19 86 ILE A C 1
ATOM 666 O O . ILE A 1 86 ? -21.036 8.121 8.975 1.00 85.19 86 ILE A O 1
ATOM 670 N N . SER A 1 87 ? -23.201 8.662 9.059 1.00 79.88 87 SER A N 1
ATOM 671 C CA . SER A 1 87 ? -23.183 9.525 7.867 1.00 79.88 87 SER A CA 1
ATOM 672 C C . SER A 1 87 ? -22.248 10.738 7.933 1.00 79.88 87 SER A C 1
ATOM 674 O O . SER A 1 87 ? -21.864 11.275 6.899 1.00 79.88 87 SER A O 1
ATOM 676 N N . ASP A 1 88 ? -21.926 11.215 9.135 1.00 74.00 88 ASP A N 1
ATOM 677 C CA . ASP A 1 88 ? -21.101 12.404 9.381 1.00 74.00 88 ASP A CA 1
ATOM 678 C C . ASP A 1 88 ? -19.663 12.061 9.815 1.00 74.00 88 ASP A C 1
ATOM 680 O O . ASP A 1 88 ? -18.905 12.942 10.239 1.00 74.00 88 ASP A O 1
ATOM 684 N N . TYR A 1 89 ? -19.281 10.786 9.694 1.00 71.69 89 TYR A N 1
ATOM 685 C CA . TYR A 1 89 ? -17.935 10.295 9.944 1.00 71.69 89 TYR A CA 1
ATOM 686 C C . TYR A 1 89 ? -17.540 9.292 8.863 1.00 71.69 89 TYR A C 1
ATOM 688 O O . TYR A 1 89 ? -18.050 8.175 8.797 1.00 71.69 89 TYR A O 1
ATOM 696 N N . ASP A 1 90 ? -16.591 9.702 8.031 1.00 65.06 90 ASP A N 1
ATOM 697 C CA . ASP A 1 90 ? -15.891 8.796 7.138 1.00 65.06 90 ASP A CA 1
ATOM 698 C C . ASP A 1 90 ? -14.582 8.383 7.821 1.00 65.06 90 ASP A C 1
ATOM 700 O O . ASP A 1 90 ? -13.670 9.211 7.936 1.00 65.06 90 ASP A O 1
ATOM 704 N N . PRO A 1 91 ? -14.475 7.139 8.314 1.00 59.62 91 PRO A N 1
ATOM 705 C CA . PRO A 1 91 ? -13.264 6.695 8.976 1.00 59.62 91 PRO A CA 1
ATOM 706 C C . PRO A 1 91 ? -12.046 6.646 8.049 1.00 59.62 91 PRO A C 1
ATOM 708 O O . PRO A 1 91 ? -10.958 6.466 8.593 1.00 59.62 91 PRO A O 1
ATOM 711 N N . ASN A 1 92 ? -12.202 6.735 6.710 1.00 61.91 92 ASN A N 1
ATOM 712 C CA . ASN A 1 92 ? -11.147 6.531 5.697 1.00 61.91 92 ASN A CA 1
ATOM 713 C C . ASN A 1 92 ? -10.072 5.532 6.162 1.00 61.91 92 ASN A C 1
ATOM 715 O O . ASN A 1 92 ? -8.872 5.768 6.058 1.00 61.91 92 ASN A O 1
ATOM 719 N N . SER A 1 93 ? -10.524 4.426 6.762 1.00 77.25 93 SER A N 1
ATOM 720 C CA . SER A 1 93 ? -9.650 3.426 7.356 1.00 77.25 93 SER A CA 1
ATOM 721 C C . SER A 1 93 ? -9.442 2.367 6.294 1.00 77.25 93 SER A C 1
ATOM 723 O O . SER A 1 93 ? -10.335 1.559 6.022 1.00 77.25 93 SER A O 1
ATOM 725 N N . TYR A 1 94 ? -8.275 2.434 5.670 1.00 85.62 94 TYR A N 1
ATOM 726 C CA . TYR A 1 94 ? -7.869 1.571 4.580 1.00 85.62 94 TYR A CA 1
ATOM 727 C C . TYR A 1 94 ? -6.627 0.795 4.979 1.00 85.62 94 TYR A C 1
ATOM 729 O O . TYR A 1 94 ? -5.678 1.381 5.489 1.00 85.62 94 TYR A O 1
ATOM 737 N N . LYS A 1 95 ? -6.614 -0.510 4.721 1.00 90.19 95 LYS A N 1
ATOM 738 C CA . LYS A 1 95 ? -5.437 -1.346 4.939 1.00 90.19 95 LYS A CA 1
ATOM 739 C C . LYS A 1 95 ? -5.230 -2.283 3.763 1.00 90.19 95 LYS A C 1
ATOM 741 O O . LYS A 1 95 ? -6.113 -3.059 3.418 1.00 90.19 95 LYS A O 1
ATOM 746 N N . LEU A 1 96 ? -4.040 -2.252 3.184 1.00 92.25 96 LEU A N 1
ATOM 747 C CA . LEU A 1 96 ? -3.541 -3.273 2.279 1.00 92.25 96 LEU A CA 1
ATOM 748 C C . LEU A 1 96 ? -2.677 -4.256 3.036 1.00 92.25 96 LEU A C 1
ATOM 750 O O . LEU A 1 96 ? -1.853 -3.846 3.851 1.00 92.25 96 LEU A O 1
ATOM 754 N N . VAL A 1 97 ? -2.810 -5.536 2.711 1.00 94.94 97 VAL A N 1
ATOM 755 C CA . VAL A 1 97 ? -1.945 -6.593 3.233 1.00 94.94 97 VAL A CA 1
ATOM 756 C C . VAL A 1 97 ? -1.549 -7.526 2.105 1.00 94.94 97 VAL A C 1
ATOM 758 O O . VAL A 1 97 ? -2.406 -8.076 1.428 1.00 94.94 97 VAL A O 1
ATOM 761 N N . THR A 1 98 ? -0.248 -7.725 1.916 1.00 95.44 98 THR A N 1
ATOM 762 C CA . THR A 1 98 ? 0.317 -8.700 0.977 1.00 95.44 98 THR A CA 1
ATOM 763 C C . THR A 1 98 ? 0.994 -9.823 1.746 1.00 95.44 98 THR A C 1
ATOM 765 O O . THR A 1 98 ? 1.884 -9.563 2.560 1.00 95.44 98 THR A O 1
ATOM 768 N N . PHE A 1 99 ? 0.603 -11.066 1.467 1.00 95.44 99 PHE A N 1
ATOM 769 C CA . PHE A 1 99 ? 1.191 -12.260 2.072 1.00 95.44 99 PHE A CA 1
ATOM 770 C C . PHE A 1 99 ? 2.288 -12.838 1.184 1.00 95.44 99 PHE A C 1
ATOM 772 O O . PHE A 1 99 ? 2.122 -12.977 -0.031 1.00 95.44 99 PHE A O 1
ATOM 779 N N . LEU A 1 100 ? 3.421 -13.198 1.787 1.00 96.12 100 LEU A N 1
ATOM 780 C CA . LEU A 1 100 ? 4.560 -13.722 1.040 1.00 96.12 100 LEU A CA 1
ATOM 781 C C . LEU A 1 100 ? 5.417 -14.695 1.854 1.00 96.12 100 LEU A C 1
ATOM 783 O O . LEU A 1 100 ? 5.443 -14.673 3.084 1.00 96.12 100 LEU A O 1
ATOM 787 N N . LYS A 1 101 ? 6.164 -15.536 1.139 1.00 97.06 101 LYS A N 1
ATOM 788 C CA . LYS A 1 101 ? 7.093 -16.527 1.689 1.00 97.06 101 LYS A CA 1
ATOM 789 C C . LYS A 1 101 ? 8.491 -16.353 1.118 1.00 97.06 101 LYS A C 1
ATOM 791 O O . LYS A 1 101 ? 8.685 -16.432 -0.092 1.00 97.06 101 LYS A O 1
ATOM 796 N N . GLY A 1 102 ? 9.468 -16.162 1.995 1.00 95.56 102 GLY A N 1
ATOM 797 C CA . GLY A 1 102 ? 10.896 -16.213 1.683 1.00 95.56 102 GLY A CA 1
ATOM 798 C C . GLY A 1 102 ? 11.560 -17.320 2.498 1.00 95.56 102 GLY A C 1
ATOM 799 O O . GLY A 1 102 ? 11.094 -18.459 2.511 1.00 95.56 102 GLY A O 1
ATOM 800 N N . LYS A 1 103 ? 12.628 -16.974 3.228 1.00 94.88 103 LYS A N 1
ATOM 801 C CA . LYS A 1 103 ? 13.181 -17.850 4.279 1.00 94.88 103 LYS A CA 1
ATOM 802 C C . LYS A 1 103 ? 12.216 -18.051 5.452 1.00 94.88 103 LYS A C 1
ATOM 804 O O . LYS A 1 103 ? 12.267 -19.090 6.096 1.00 94.88 103 LYS A O 1
ATOM 809 N N . GLU A 1 104 ? 11.365 -17.060 5.692 1.00 95.62 104 GLU A N 1
ATOM 810 C CA . GLU A 1 104 ? 10.303 -17.041 6.700 1.00 95.62 104 GLU A CA 1
ATOM 811 C C . GLU A 1 104 ? 8.974 -16.691 6.008 1.00 95.62 104 GLU A C 1
ATOM 813 O O . GLU A 1 104 ? 8.951 -16.379 4.808 1.00 95.62 104 GLU A O 1
ATOM 818 N N . ASN A 1 105 ? 7.876 -16.698 6.761 1.00 96.25 105 ASN A N 1
ATOM 819 C CA . ASN A 1 105 ? 6.602 -16.151 6.307 1.00 96.25 105 ASN A CA 1
ATOM 820 C C . ASN A 1 105 ? 6.508 -14.672 6.709 1.00 96.25 105 ASN A C 1
ATOM 822 O O . ASN A 1 105 ? 6.907 -14.281 7.811 1.00 96.25 105 ASN A O 1
ATOM 826 N N . TYR A 1 106 ? 5.996 -13.838 5.808 1.00 96.56 106 TYR A N 1
ATOM 827 C CA . TYR A 1 106 ? 5.940 -12.396 6.010 1.00 96.56 106 TYR A CA 1
ATOM 828 C C . TYR A 1 106 ? 4.605 -11.808 5.556 1.00 96.56 106 TYR A C 1
ATOM 830 O O . TYR A 1 106 ? 3.911 -12.356 4.696 1.00 96.56 106 TYR A O 1
ATOM 838 N N . THR A 1 107 ? 4.312 -10.629 6.092 1.00 96.62 107 THR A N 1
ATOM 839 C CA . THR A 1 107 ? 3.232 -9.749 5.643 1.00 96.62 107 THR A CA 1
ATOM 840 C C . THR A 1 107 ? 3.787 -8.361 5.371 1.00 96.62 107 THR A C 1
ATOM 842 O O . THR A 1 107 ? 4.552 -7.840 6.186 1.00 96.62 107 THR A O 1
ATOM 845 N N . ILE A 1 108 ? 3.379 -7.741 4.268 1.00 96.19 108 ILE A N 1
ATOM 846 C CA . ILE A 1 108 ? 3.609 -6.313 4.024 1.00 96.19 108 ILE A CA 1
ATOM 847 C C . ILE A 1 108 ? 2.281 -5.587 4.127 1.00 96.19 108 ILE A C 1
ATOM 849 O O . ILE A 1 108 ? 1.328 -5.993 3.467 1.00 96.19 108 ILE A O 1
ATOM 853 N N . CYS A 1 109 ? 2.234 -4.520 4.919 1.00 94.38 109 CYS A N 1
ATOM 854 C CA . CYS A 1 109 ? 1.032 -3.734 5.131 1.00 94.38 109 CYS A CA 1
ATOM 855 C C . CYS A 1 109 ? 1.224 -2.268 4.749 1.00 94.38 109 CYS A C 1
ATOM 857 O O . CYS A 1 109 ? 2.291 -1.691 4.964 1.00 94.38 109 CYS A O 1
ATOM 859 N N . TYR A 1 110 ? 0.166 -1.674 4.214 1.00 90.94 110 TYR A N 1
ATOM 860 C CA . TYR A 1 110 ? 0.044 -0.238 3.997 1.00 90.94 110 TYR A CA 1
ATOM 861 C C . TYR A 1 110 ? -1.309 0.206 4.533 1.00 90.94 110 TYR A C 1
ATOM 863 O O . TYR A 1 110 ? -2.329 -0.318 4.108 1.00 90.94 110 TYR A O 1
ATOM 871 N N . ASP A 1 111 ? -1.322 1.128 5.478 1.00 83.00 111 ASP A N 1
ATOM 872 C CA . ASP A 1 111 ? -2.515 1.543 6.217 1.00 83.00 111 ASP A CA 1
ATOM 873 C C . ASP A 1 111 ? -2.808 3.049 6.090 1.00 83.00 111 ASP A C 1
ATOM 875 O O . ASP A 1 111 ? -3.661 3.584 6.789 1.00 83.00 111 ASP A O 1
ATOM 879 N N . GLY A 1 112 ? -2.112 3.748 5.184 1.00 74.81 112 GLY A N 1
ATOM 880 C CA . GLY A 1 112 ? -2.335 5.167 4.874 1.00 74.81 112 GLY A CA 1
ATOM 881 C C . GLY A 1 112 ? -1.879 6.158 5.954 1.00 74.81 112 GLY A C 1
ATOM 882 O O . GLY A 1 112 ? -1.688 7.336 5.651 1.00 74.81 112 GLY A O 1
ATOM 883 N N . ASP A 1 113 ? -1.641 5.692 7.181 1.00 71.19 113 ASP A N 1
ATOM 884 C CA . ASP A 1 113 ? -1.245 6.516 8.329 1.00 71.19 113 ASP A CA 1
ATOM 885 C C . ASP A 1 113 ? 0.233 6.941 8.297 1.00 71.19 113 ASP A C 1
ATOM 887 O O . ASP A 1 113 ? 0.632 7.901 8.966 1.00 71.19 113 ASP A O 1
ATOM 891 N N . TYR A 1 114 ? 1.067 6.242 7.526 1.00 75.81 114 TYR A N 1
ATOM 892 C CA . TYR A 1 114 ? 2.488 6.542 7.367 1.00 75.81 114 TYR A CA 1
ATOM 893 C C . TYR A 1 114 ? 2.968 6.307 5.926 1.00 75.81 114 TYR A C 1
ATOM 895 O O . TYR A 1 114 ? 2.342 5.608 5.132 1.00 75.81 114 TYR A O 1
ATOM 903 N N . SER A 1 115 ? 4.079 6.955 5.562 1.00 73.25 115 SER A N 1
ATOM 904 C CA . SER A 1 115 ? 4.540 7.056 4.168 1.00 73.25 115 SER A CA 1
ATOM 905 C C . SER A 1 115 ? 5.104 5.758 3.587 1.00 73.25 115 SER A C 1
ATOM 907 O O . SER A 1 115 ? 5.025 5.549 2.379 1.00 73.25 115 SER A O 1
ATOM 909 N N . ASN A 1 116 ? 5.673 4.892 4.429 1.00 86.50 116 ASN A N 1
ATOM 910 C CA . ASN A 1 116 ? 6.356 3.669 4.007 1.00 86.50 116 ASN A CA 1
ATOM 911 C C . ASN A 1 116 ? 5.558 2.420 4.383 1.00 86.50 116 ASN A C 1
ATOM 913 O O . ASN A 1 116 ? 4.933 2.366 5.427 1.00 86.50 116 ASN A O 1
ATOM 917 N N . MET A 1 117 ? 5.645 1.350 3.600 1.00 93.31 117 MET A N 1
ATOM 918 C CA . MET A 1 117 ? 4.988 0.089 3.963 1.00 93.31 117 MET A CA 1
ATOM 919 C C . MET A 1 117 ? 5.622 -0.545 5.210 1.00 93.31 117 MET A C 1
ATOM 921 O O . MET A 1 117 ? 6.843 -0.523 5.374 1.00 93.31 117 MET A O 1
ATOM 925 N N . LYS A 1 118 ? 4.818 -1.181 6.062 1.00 94.31 118 LYS A N 1
ATOM 926 C CA . LYS A 1 118 ? 5.290 -1.959 7.212 1.00 94.31 118 LYS A CA 1
ATOM 927 C C . LYS A 1 118 ? 5.534 -3.409 6.811 1.00 94.31 118 LYS A C 1
ATOM 929 O O . LYS A 1 118 ? 4.694 -4.020 6.163 1.00 94.31 118 LYS A O 1
ATOM 934 N N . LEU A 1 119 ? 6.654 -3.982 7.239 1.00 95.50 119 LEU A N 1
ATOM 935 C CA . LEU A 1 119 ? 6.963 -5.398 7.050 1.00 95.50 119 LEU A CA 1
ATOM 936 C C . LEU A 1 119 ? 6.914 -6.127 8.398 1.00 95.50 119 LEU A C 1
ATOM 938 O O . LEU A 1 119 ? 7.565 -5.722 9.362 1.00 95.50 119 LEU A O 1
ATOM 942 N N . GLY A 1 120 ? 6.155 -7.218 8.451 1.00 95.12 120 GLY A N 1
ATOM 943 C CA . GLY A 1 120 ? 6.028 -8.099 9.609 1.00 95.12 120 GLY A CA 1
ATOM 944 C C . GLY A 1 120 ? 6.444 -9.531 9.285 1.00 95.12 120 GLY A C 1
ATOM 945 O O . GLY A 1 120 ? 6.310 -9.985 8.148 1.00 95.12 120 GLY A O 1
ATOM 946 N N . LYS A 1 121 ? 6.942 -10.245 10.298 1.00 94.69 121 LYS A N 1
ATOM 947 C CA . LYS A 1 121 ? 7.051 -11.709 10.270 1.00 94.69 121 LYS A CA 1
ATOM 948 C C . LYS A 1 121 ? 5.777 -12.320 10.838 1.00 94.69 121 LYS A C 1
ATOM 950 O O . LYS A 1 121 ? 5.215 -11.773 11.784 1.00 94.69 121 LYS A O 1
ATOM 955 N N . ILE A 1 122 ? 5.378 -13.456 10.289 1.00 93.94 122 ILE A N 1
ATOM 956 C CA . ILE A 1 122 ? 4.279 -14.276 10.802 1.00 93.94 122 ILE A CA 1
ATOM 957 C C . ILE A 1 122 ? 4.765 -15.716 10.946 1.00 93.94 122 ILE A C 1
ATOM 959 O O . ILE A 1 122 ? 5.643 -16.149 10.199 1.00 93.94 122 ILE A O 1
ATOM 963 N N . ASP A 1 123 ? 4.214 -16.449 11.907 1.00 92.69 123 ASP A N 1
ATOM 964 C CA . ASP A 1 123 ? 4.622 -17.836 12.147 1.00 92.69 123 ASP A CA 1
ATOM 965 C C . ASP A 1 123 ? 4.120 -18.744 11.016 1.00 92.69 123 ASP A C 1
ATOM 967 O O . ASP A 1 123 ? 4.881 -19.509 10.419 1.00 92.69 123 ASP A O 1
ATOM 971 N N . GLU A 1 124 ? 2.852 -18.586 10.641 1.00 93.25 124 GLU A N 1
ATOM 972 C CA . GLU A 1 124 ? 2.184 -19.404 9.633 1.00 93.25 124 GLU A CA 1
ATOM 973 C C . GLU A 1 124 ? 1.396 -18.527 8.659 1.00 93.25 124 GLU A C 1
ATOM 975 O O . GLU A 1 124 ? 0.824 -17.504 9.036 1.00 93.25 124 GLU A O 1
ATOM 980 N N . LEU A 1 125 ? 1.399 -18.925 7.385 1.00 92.88 125 LEU A N 1
ATOM 981 C CA . LEU A 1 125 ? 0.535 -18.322 6.375 1.00 92.88 125 LEU A CA 1
ATOM 982 C C . LEU A 1 125 ? -0.910 -18.779 6.616 1.00 92.88 125 LEU A C 1
ATOM 984 O O . LEU A 1 125 ? -1.102 -19.971 6.863 1.00 92.88 125 LEU A O 1
ATOM 988 N N . PRO A 1 126 ? -1.904 -17.878 6.513 1.00 91.31 126 PRO A N 1
ATOM 989 C CA . PRO A 1 126 ? -3.305 -18.259 6.635 1.00 91.31 126 PRO A CA 1
ATOM 990 C C . PRO A 1 126 ? -3.712 -19.358 5.649 1.00 91.31 126 PRO A C 1
ATOM 992 O O . PRO A 1 126 ? -3.215 -19.417 4.522 1.00 91.31 126 PRO A O 1
ATOM 995 N N . ASP A 1 127 ? -4.632 -20.216 6.076 1.00 89.56 127 ASP A N 1
ATOM 996 C CA . ASP A 1 127 ? -5.115 -21.379 5.326 1.00 89.56 127 ASP A CA 1
ATOM 997 C C . ASP A 1 127 ? -5.993 -21.017 4.121 1.00 89.56 127 ASP A C 1
ATOM 999 O O . ASP A 1 127 ? -6.049 -21.783 3.160 1.00 89.56 127 ASP A O 1
ATOM 1003 N N . PHE A 1 128 ? -6.612 -19.835 4.135 1.00 86.75 128 PHE A N 1
ATOM 1004 C CA . PHE A 1 128 ? -7.376 -19.300 3.006 1.00 86.75 128 PHE A CA 1
ATOM 1005 C C . PHE A 1 128 ? -6.513 -18.905 1.795 1.00 86.75 128 PHE A C 1
ATOM 1007 O O . PHE A 1 128 ? -7.047 -18.635 0.721 1.00 86.75 128 PHE A O 1
ATOM 1014 N N . LEU A 1 129 ? -5.183 -18.846 1.933 1.00 88.19 129 LEU A N 1
ATOM 1015 C CA . LEU A 1 129 ? -4.295 -18.508 0.821 1.00 88.19 129 LEU A CA 1
ATOM 1016 C C . LEU A 1 129 ? -4.113 -19.695 -0.133 1.00 88.19 129 LEU A C 1
ATOM 1018 O O . LEU A 1 129 ? -3.691 -20.780 0.276 1.00 88.19 129 LEU A O 1
ATOM 1022 N N . ASP A 1 130 ? -4.287 -19.463 -1.436 1.00 87.25 130 ASP A N 1
ATOM 1023 C CA . ASP A 1 130 ? -3.871 -20.430 -2.454 1.00 87.25 130 ASP A CA 1
ATOM 1024 C C . ASP A 1 130 ? -2.344 -20.413 -2.619 1.00 87.25 130 ASP A C 1
ATOM 1026 O O . ASP A 1 130 ? -1.759 -19.684 -3.426 1.00 87.25 130 ASP A O 1
ATOM 1030 N N . LEU A 1 131 ? -1.674 -21.280 -1.859 1.00 89.69 131 LEU A N 1
ATOM 1031 C CA . LEU A 1 131 ? -0.219 -21.414 -1.908 1.00 89.69 131 LEU A CA 1
ATOM 1032 C C . LEU A 1 131 ? 0.306 -21.980 -3.242 1.00 89.69 131 LEU A C 1
ATOM 1034 O O . LEU A 1 131 ? 1.520 -21.980 -3.463 1.00 89.69 131 LEU A O 1
ATOM 1038 N N . SER A 1 132 ? -0.568 -22.475 -4.125 1.00 88.19 132 SER A N 1
ATOM 1039 C CA . SER A 1 132 ? -0.186 -22.967 -5.452 1.00 88.19 132 SER A CA 1
ATOM 1040 C C . SER A 1 132 ? -0.107 -21.857 -6.507 1.00 88.19 132 SER A C 1
ATOM 1042 O O . SER A 1 132 ? 0.657 -21.993 -7.464 1.00 88.19 132 SER A O 1
ATOM 1044 N N . ALA A 1 133 ? -0.806 -20.739 -6.291 1.00 85.81 133 ALA A N 1
ATOM 1045 C CA . ALA A 1 133 ? -0.847 -19.578 -7.184 1.00 85.81 133 ALA A CA 1
ATOM 1046 C C . ALA A 1 133 ? 0.266 -18.539 -6.920 1.00 85.81 133 ALA A C 1
ATOM 1048 O O . ALA A 1 133 ? 0.258 -17.446 -7.488 1.00 85.81 133 ALA A O 1
ATOM 1049 N N . GLY A 1 134 ? 1.234 -18.855 -6.055 1.00 90.31 134 GLY A N 1
ATOM 1050 C CA . GLY A 1 134 ? 2.289 -17.922 -5.664 1.00 90.31 134 GLY A CA 1
ATOM 1051 C C . GLY A 1 134 ? 3.250 -17.545 -6.801 1.00 90.31 134 GLY A C 1
ATOM 1052 O O . GLY A 1 134 ? 3.720 -18.398 -7.557 1.00 90.31 134 GLY A O 1
ATOM 1053 N N . ILE A 1 135 ? 3.627 -16.266 -6.867 1.00 92.25 135 ILE A N 1
ATOM 1054 C CA . ILE A 1 135 ? 4.554 -15.718 -7.862 1.00 92.25 135 ILE A CA 1
ATOM 1055 C C . ILE A 1 135 ? 5.915 -15.439 -7.258 1.00 92.25 135 ILE A C 1
ATOM 1057 O O . ILE A 1 135 ? 6.048 -14.749 -6.250 1.00 92.25 135 ILE A O 1
ATOM 1061 N N . LYS A 1 136 ? 6.956 -15.936 -7.925 1.00 94.44 136 LYS A N 1
ATOM 1062 C CA . LYS A 1 136 ? 8.339 -15.674 -7.535 1.00 94.44 136 LYS A CA 1
ATOM 1063 C C . LYS A 1 136 ? 8.746 -14.260 -7.927 1.00 94.44 136 LYS A C 1
ATOM 1065 O O . LYS A 1 136 ? 8.745 -13.916 -9.104 1.00 94.44 136 LYS A O 1
ATOM 1070 N N . VAL A 1 137 ? 9.178 -13.497 -6.936 1.00 95.25 137 VAL A N 1
ATOM 1071 C CA . VAL A 1 137 ? 9.659 -12.129 -7.075 1.00 95.25 137 VAL A CA 1
ATOM 1072 C C . VAL A 1 137 ? 11.137 -12.086 -6.683 1.00 95.25 137 VAL A C 1
ATOM 1074 O O . VAL A 1 137 ? 11.500 -12.550 -5.594 1.00 95.25 137 VAL A O 1
ATOM 1077 N N . PRO A 1 138 ? 12.018 -11.570 -7.554 1.00 95.50 138 PRO A N 1
ATOM 1078 C CA . PRO A 1 138 ? 13.434 -11.482 -7.253 1.00 95.50 138 PRO A CA 1
ATOM 1079 C C . PRO A 1 138 ? 13.735 -10.375 -6.231 1.00 95.50 138 PRO A C 1
ATOM 1081 O O . PRO A 1 138 ? 13.034 -9.372 -6.130 1.00 95.50 138 PRO A O 1
ATOM 1084 N N . SER A 1 139 ? 14.826 -10.535 -5.489 1.00 92.81 139 SER A N 1
ATOM 1085 C CA . SER A 1 139 ? 15.321 -9.523 -4.538 1.00 92.81 139 SER A CA 1
ATOM 1086 C C . SER A 1 139 ? 15.835 -8.236 -5.202 1.00 92.81 139 SER A C 1
ATOM 1088 O O . SER A 1 139 ? 15.845 -7.174 -4.574 1.00 92.81 139 SER A O 1
ATOM 1090 N N . VAL A 1 140 ? 16.241 -8.323 -6.470 1.00 93.81 140 VAL A N 1
ATOM 1091 C CA . VAL A 1 140 ? 16.638 -7.203 -7.337 1.00 93.81 140 VAL A CA 1
ATOM 1092 C C . VAL A 1 140 ? 15.973 -7.350 -8.710 1.00 93.81 140 VAL A C 1
ATOM 1094 O O . VAL A 1 140 ? 15.729 -8.486 -9.129 1.00 93.81 140 VAL A O 1
ATOM 1097 N N . PRO A 1 141 ? 15.677 -6.251 -9.431 1.00 95.50 141 PRO A N 1
ATOM 1098 C CA . PRO A 1 141 ? 15.081 -6.349 -10.754 1.00 95.50 141 PRO A CA 1
ATOM 1099 C C . PRO A 1 141 ? 15.973 -7.147 -11.709 1.00 95.50 141 PRO A C 1
ATOM 1101 O O . PRO A 1 141 ? 17.184 -6.915 -11.781 1.00 95.50 141 PRO A O 1
ATOM 1104 N N . LYS A 1 142 ? 15.360 -8.062 -12.464 1.00 95.62 142 LYS A N 1
ATOM 1105 C CA . LYS A 1 142 ? 16.033 -8.841 -13.511 1.00 95.62 142 LYS A CA 1
ATOM 1106 C C . LYS A 1 142 ? 15.629 -8.323 -14.879 1.00 95.62 142 LYS A C 1
ATOM 1108 O O . LYS A 1 142 ? 14.448 -8.084 -15.123 1.00 95.62 142 LYS A O 1
ATOM 1113 N N . MET A 1 143 ? 16.602 -8.193 -15.767 1.00 94.44 143 MET A N 1
ATOM 1114 C CA . MET A 1 143 ? 16.426 -7.733 -17.134 1.00 94.44 143 MET A CA 1
ATOM 1115 C C . MET A 1 143 ? 16.981 -8.749 -18.116 1.00 94.44 143 MET A C 1
ATOM 1117 O O . MET A 1 143 ? 18.036 -9.338 -17.907 1.00 94.44 143 MET A O 1
ATOM 1121 N N . LYS A 1 144 ? 16.292 -8.925 -19.234 1.00 93.88 144 LYS A N 1
ATOM 1122 C CA . LYS A 1 144 ? 16.802 -9.711 -20.352 1.00 93.88 144 LYS A CA 1
ATOM 1123 C C . LYS A 1 144 ? 16.435 -9.024 -21.653 1.00 93.88 144 LYS A C 1
ATOM 1125 O O . LYS A 1 144 ? 15.336 -8.504 -21.780 1.00 93.88 144 LYS A O 1
ATOM 1130 N N . ALA A 1 145 ? 17.334 -9.050 -22.625 1.00 94.50 145 ALA A N 1
ATOM 1131 C CA . ALA A 1 145 ? 16.994 -8.688 -23.992 1.00 94.50 145 ALA A CA 1
ATOM 1132 C C . ALA A 1 145 ? 15.875 -9.593 -24.542 1.00 94.50 145 ALA A C 1
ATOM 1134 O O . ALA A 1 145 ? 15.948 -10.819 -24.399 1.00 94.50 145 ALA A O 1
ATOM 1135 N N . GLY A 1 146 ? 14.882 -8.981 -25.185 1.00 92.94 146 GLY A N 1
ATOM 1136 C CA . GLY A 1 146 ? 13.912 -9.676 -26.024 1.00 92.94 146 GLY A CA 1
ATOM 1137 C C . GLY A 1 146 ? 14.542 -10.147 -27.337 1.00 92.94 146 GLY A C 1
ATOM 1138 O O . GLY A 1 146 ? 15.670 -9.778 -27.693 1.00 92.94 146 GLY A O 1
ATOM 1139 N N . THR A 1 147 ? 13.818 -11.005 -28.041 1.00 91.38 147 THR A N 1
ATOM 1140 C CA . THR A 1 147 ? 14.175 -11.507 -29.369 1.00 91.38 147 THR A CA 1
ATOM 1141 C C . THR A 1 147 ? 13.488 -10.698 -30.470 1.00 91.38 147 THR A C 1
ATOM 1143 O O . THR A 1 147 ? 12.446 -10.086 -30.253 1.00 91.38 147 THR A O 1
ATOM 1146 N N . LYS A 1 148 ? 14.044 -10.738 -31.689 1.00 89.19 148 LYS A N 1
ATOM 1147 C CA . LYS A 1 148 ? 13.424 -10.094 -32.861 1.00 89.19 148 LYS A CA 1
ATOM 1148 C C . LYS A 1 148 ? 12.044 -10.665 -33.202 1.00 89.19 148 LYS A C 1
ATOM 1150 O O . LYS A 1 148 ? 11.215 -9.961 -33.757 1.00 89.19 148 LYS A O 1
ATOM 1155 N N . GLU A 1 149 ? 11.820 -11.945 -32.905 1.00 90.19 149 GLU A N 1
ATOM 1156 C CA . GLU A 1 149 ? 10.527 -12.602 -33.119 1.00 90.19 149 GLU A CA 1
ATOM 1157 C C . GLU A 1 149 ? 9.475 -12.044 -32.153 1.00 90.19 149 GLU A C 1
ATOM 1159 O O . GLU A 1 149 ? 8.413 -11.626 -32.595 1.00 90.19 149 GLU A O 1
ATOM 1164 N N . GLU A 1 150 ? 9.818 -11.906 -30.868 1.00 91.19 150 GLU A N 1
ATOM 1165 C CA . GLU A 1 150 ? 8.930 -11.298 -29.865 1.00 91.19 150 GLU A CA 1
ATOM 1166 C C . GLU A 1 150 ? 8.595 -9.833 -30.187 1.00 91.19 150 GLU A C 1
ATOM 1168 O O . GLU A 1 150 ? 7.456 -9.410 -30.004 1.00 91.19 150 GLU A O 1
ATOM 1173 N N . GLU A 1 151 ? 9.559 -9.058 -30.693 1.00 88.31 151 GLU A N 1
ATOM 1174 C CA . GLU A 1 151 ? 9.321 -7.688 -31.173 1.00 88.31 151 GLU A CA 1
ATOM 1175 C C . GLU A 1 151 ? 8.372 -7.638 -32.366 1.00 88.31 151 GLU A C 1
ATOM 1177 O O . GLU A 1 151 ? 7.470 -6.802 -32.405 1.00 88.31 151 GLU A O 1
ATOM 1182 N N . HIS A 1 152 ? 8.561 -8.538 -33.329 1.00 87.06 152 HIS A N 1
ATOM 1183 C CA . HIS A 1 152 ? 7.712 -8.604 -34.507 1.00 87.06 152 HIS A CA 1
ATOM 1184 C C . HIS A 1 152 ? 6.274 -9.007 -34.153 1.00 87.06 152 HIS A C 1
ATOM 1186 O O . HIS A 1 152 ? 5.322 -8.424 -34.671 1.00 87.06 152 HIS A O 1
ATOM 1192 N N . ASP A 1 153 ? 6.109 -9.961 -33.236 1.00 87.50 153 ASP A N 1
ATOM 1193 C CA . ASP A 1 153 ? 4.799 -10.363 -32.722 1.00 87.50 153 ASP A CA 1
ATOM 1194 C C . ASP A 1 153 ? 4.117 -9.206 -31.971 1.00 87.50 153 ASP A C 1
ATOM 1196 O O . ASP A 1 153 ? 2.922 -8.958 -32.157 1.00 87.50 153 ASP A O 1
ATOM 1200 N N . ALA A 1 154 ? 4.879 -8.451 -31.170 1.00 86.62 154 ALA A N 1
ATOM 1201 C CA . ALA A 1 154 ? 4.376 -7.273 -30.467 1.00 86.62 154 ALA A CA 1
ATOM 1202 C C . ALA A 1 154 ? 3.871 -6.195 -31.439 1.00 86.62 154 ALA A C 1
ATOM 1204 O O . ALA A 1 154 ? 2.783 -5.661 -31.227 1.00 86.62 154 ALA A O 1
ATOM 1205 N N . GLU A 1 155 ? 4.603 -5.934 -32.526 1.00 82.38 155 GLU A N 1
ATOM 1206 C CA . GLU A 1 155 ? 4.219 -4.974 -33.571 1.00 82.38 155 GLU A CA 1
ATOM 1207 C C . GLU A 1 155 ? 2.902 -5.367 -34.267 1.00 82.38 155 GLU A C 1
ATOM 1209 O O . GLU A 1 155 ? 2.052 -4.516 -34.509 1.00 82.38 155 GLU A O 1
ATOM 1214 N N . GLN A 1 156 ? 2.665 -6.660 -34.516 1.00 78.62 156 GLN A N 1
ATOM 1215 C CA . GLN A 1 156 ? 1.393 -7.137 -35.085 1.00 78.62 156 GLN A CA 1
ATOM 1216 C C . GLN A 1 156 ? 0.212 -7.035 -34.110 1.00 78.62 156 GLN A C 1
ATOM 1218 O O . GLN A 1 156 ? -0.944 -6.935 -34.529 1.00 78.62 156 GLN A O 1
ATOM 1223 N N . SER A 1 157 ? 0.495 -7.104 -32.810 1.00 73.00 157 SER A N 1
ATOM 1224 C CA . SER A 1 157 ? -0.498 -6.975 -31.740 1.00 73.00 157 SER A CA 1
ATOM 1225 C C . SER A 1 157 ? -0.728 -5.527 -31.292 1.00 73.00 157 SER A C 1
ATOM 1227 O O . SER A 1 157 ? -1.522 -5.295 -30.379 1.00 73.00 157 SER A O 1
ATOM 1229 N N . ASP A 1 158 ? -0.032 -4.563 -31.902 1.00 66.50 158 ASP A N 1
ATOM 1230 C CA . ASP A 1 158 ? 0.046 -3.191 -31.417 1.00 66.50 158 ASP A CA 1
ATOM 1231 C C . ASP A 1 158 ? -1.331 -2.487 -31.441 1.00 66.50 158 ASP A C 1
ATOM 1233 O O . ASP A 1 158 ? -1.906 -2.247 -32.512 1.00 66.50 158 ASP A O 1
ATOM 1237 N N . PRO A 1 159 ? -1.885 -2.086 -30.276 1.00 65.81 159 PRO A N 1
ATOM 1238 C CA . PRO A 1 159 ? -3.154 -1.370 -30.228 1.00 65.81 159 PRO A CA 1
ATOM 1239 C C . PRO A 1 159 ? -3.088 0.036 -30.859 1.00 65.81 159 PRO A C 1
ATOM 1241 O O . PRO A 1 159 ? -4.135 0.654 -31.076 1.00 65.81 159 PRO A O 1
ATOM 1244 N N . SER A 1 160 ? -1.895 0.561 -31.169 1.00 66.44 160 SER A N 1
ATOM 1245 C CA . SER A 1 160 ? -1.690 1.907 -31.725 1.00 66.44 160 SER A CA 1
ATOM 1246 C C . SER A 1 160 ? -2.400 2.137 -33.061 1.00 66.44 160 SER A C 1
ATOM 1248 O O . SER A 1 160 ? -2.925 3.232 -33.308 1.00 66.44 160 SER A O 1
ATOM 1250 N N . GLU A 1 161 ? -2.480 1.099 -33.899 1.00 62.72 161 GLU A N 1
ATOM 1251 C CA . GLU A 1 161 ? -3.157 1.159 -35.193 1.00 62.72 161 GLU A CA 1
ATOM 1252 C C . GLU A 1 161 ? -4.663 1.383 -35.020 1.00 62.72 161 GLU A C 1
ATOM 1254 O O . GLU A 1 161 ? -5.252 2.237 -35.689 1.00 62.72 161 GLU A O 1
ATOM 1259 N N . TYR A 1 162 ? -5.276 0.696 -34.051 1.00 59.84 162 TYR A N 1
ATOM 1260 C CA . TYR A 1 162 ? -6.693 0.853 -33.711 1.00 59.84 162 TYR A CA 1
ATOM 1261 C C . TYR A 1 162 ? -7.003 2.233 -33.116 1.00 59.84 162 TYR A C 1
ATOM 1263 O O . TYR A 1 162 ? -8.111 2.745 -33.277 1.00 59.84 162 TYR A O 1
ATOM 1271 N N . LEU A 1 163 ? -6.017 2.857 -32.466 1.00 64.94 163 LEU A N 1
ATOM 1272 C CA . LEU A 1 163 ? -6.111 4.199 -31.886 1.00 64.94 163 LEU A CA 1
ATOM 1273 C C . LEU A 1 163 ? -5.770 5.320 -32.887 1.00 64.94 163 LEU A C 1
ATOM 1275 O O . LEU A 1 163 ? -5.796 6.498 -32.527 1.00 64.94 163 LEU A O 1
ATOM 1279 N N . GLY A 1 164 ? -5.461 4.986 -34.147 1.00 68.81 164 GLY A N 1
ATOM 1280 C CA . GLY A 1 164 ? -5.132 5.958 -35.194 1.00 68.81 164 GLY A CA 1
ATOM 1281 C C . GLY A 1 164 ? -3.781 6.660 -35.002 1.00 68.81 164 GLY A C 1
ATOM 1282 O O . GLY A 1 164 ? -3.527 7.695 -35.629 1.00 68.81 164 GLY A O 1
ATOM 1283 N N . MET A 1 165 ? -2.909 6.107 -34.156 1.00 73.38 165 MET A N 1
ATOM 1284 C CA . MET A 1 165 ? -1.579 6.629 -33.844 1.00 73.38 165 MET A CA 1
ATOM 1285 C C . MET A 1 165 ? -0.520 5.553 -34.109 1.00 73.38 165 MET A C 1
ATOM 1287 O O . MET A 1 165 ? 0.100 5.114 -33.151 1.00 73.38 165 MET A O 1
ATOM 1291 N N . PRO A 1 166 ? -0.287 5.136 -35.369 1.00 80.06 166 PRO A N 1
ATOM 1292 C CA . PRO A 1 166 ? 0.616 4.025 -35.662 1.00 80.06 166 PRO A CA 1
ATOM 1293 C C . PRO A 1 166 ? 2.011 4.296 -35.088 1.00 80.06 166 PRO A C 1
ATOM 1295 O O . PRO A 1 166 ? 2.595 5.362 -35.330 1.00 80.06 166 PRO A O 1
ATOM 1298 N N . ILE A 1 167 ? 2.505 3.345 -34.302 1.00 85.06 167 ILE A N 1
ATOM 1299 C CA . ILE A 1 167 ? 3.821 3.354 -33.674 1.00 85.06 167 ILE A CA 1
ATOM 1300 C C . ILE A 1 167 ? 4.620 2.209 -34.276 1.00 85.06 167 ILE A C 1
ATOM 1302 O O . ILE A 1 167 ? 4.229 1.056 -34.191 1.00 85.06 167 ILE A O 1
ATOM 1306 N N . ASN A 1 168 ? 5.760 2.540 -34.872 1.00 88.25 168 ASN A N 1
ATOM 1307 C CA . ASN A 1 168 ? 6.667 1.531 -35.408 1.00 88.25 168 ASN A CA 1
ATOM 1308 C C . ASN A 1 168 ? 7.672 1.178 -34.313 1.00 88.25 168 ASN A C 1
ATOM 1310 O O . ASN A 1 168 ? 8.356 2.082 -33.813 1.00 88.25 168 ASN A O 1
ATOM 1314 N N . LEU A 1 169 ? 7.753 -0.092 -33.919 1.00 91.25 169 LEU A N 1
ATOM 1315 C CA . LEU A 1 169 ? 8.717 -0.527 -32.908 1.00 91.25 169 LEU A CA 1
ATOM 1316 C C . LEU A 1 169 ? 10.136 -0.488 -33.485 1.00 91.25 169 LEU A C 1
ATOM 1318 O O . LEU A 1 169 ? 10.376 -0.818 -34.645 1.00 91.25 169 LEU A O 1
ATOM 1322 N N . PHE A 1 170 ? 11.099 -0.051 -32.678 1.00 91.94 170 PHE A N 1
ATOM 1323 C CA . PHE A 1 170 ? 12.506 -0.133 -33.038 1.00 91.94 170 PHE A CA 1
ATOM 1324 C C . PHE A 1 170 ? 13.007 -1.558 -32.816 1.00 91.94 170 PHE A C 1
ATOM 1326 O O . PHE A 1 170 ? 12.833 -2.114 -31.729 1.00 91.94 170 PHE A O 1
ATOM 1333 N N . GLU A 1 171 ? 13.704 -2.102 -33.813 1.00 90.25 171 GLU A N 1
ATOM 1334 C CA . GLU A 1 171 ? 14.405 -3.378 -33.670 1.00 90.25 171 GLU A CA 1
ATOM 1335 C C . GLU A 1 171 ? 15.416 -3.350 -32.514 1.00 90.25 171 GLU A C 1
ATOM 1337 O O . GLU A 1 171 ? 16.099 -2.348 -32.281 1.00 90.25 171 GLU A O 1
ATOM 1342 N N . ASP A 1 172 ? 15.569 -4.496 -31.853 1.00 90.94 172 ASP A N 1
ATOM 1343 C CA . ASP A 1 172 ? 16.536 -4.747 -30.787 1.00 90.94 172 ASP A CA 1
ATOM 1344 C C . ASP A 1 172 ? 16.354 -3.833 -29.549 1.00 90.94 172 ASP A C 1
ATOM 1346 O O . ASP A 1 172 ? 17.302 -3.624 -28.782 1.00 90.94 172 ASP A O 1
ATOM 1350 N N . THR A 1 173 ? 15.141 -3.316 -29.313 1.00 94.69 173 THR A N 1
ATOM 1351 C CA . THR A 1 173 ? 14.787 -2.458 -28.162 1.00 94.69 173 THR A CA 1
ATOM 1352 C C . THR A 1 173 ? 13.865 -3.107 -27.136 1.00 94.69 173 THR A C 1
ATOM 1354 O O . THR A 1 173 ? 13.532 -2.484 -26.130 1.00 94.69 173 THR A O 1
ATOM 1357 N N . MET A 1 174 ? 13.443 -4.348 -27.340 1.00 95.62 174 MET A N 1
ATOM 1358 C CA . MET A 1 174 ? 12.646 -5.065 -26.364 1.00 95.62 174 MET A CA 1
ATOM 1359 C C . MET A 1 174 ? 13.516 -5.561 -25.216 1.00 95.62 174 MET A C 1
ATOM 1361 O O . MET A 1 174 ? 14.579 -6.166 -25.402 1.00 95.62 174 MET A O 1
ATOM 1365 N N . ILE A 1 175 ? 13.014 -5.348 -24.007 1.00 96.19 175 ILE A N 1
ATOM 1366 C CA . ILE A 1 175 ? 13.509 -5.947 -22.779 1.00 96.19 175 ILE A CA 1
ATOM 1367 C C . ILE A 1 175 ? 12.382 -6.641 -22.029 1.00 96.19 175 ILE A C 1
ATOM 1369 O O . ILE A 1 175 ? 11.229 -6.220 -22.050 1.00 96.19 175 ILE A O 1
ATOM 1373 N N . HIS A 1 176 ? 12.747 -7.694 -21.318 1.00 95.94 176 HIS A N 1
ATOM 1374 C CA . HIS A 1 176 ? 11.929 -8.359 -20.323 1.00 95.94 176 HIS A CA 1
ATOM 1375 C C . HIS A 1 176 ? 12.389 -7.889 -18.953 1.00 95.94 176 HIS A C 1
ATOM 1377 O O . HIS A 1 176 ? 13.523 -8.172 -18.564 1.00 95.94 176 HIS A O 1
ATOM 1383 N N . LEU A 1 177 ? 11.528 -7.183 -18.229 1.00 95.69 177 LEU A N 1
ATOM 1384 C CA . LEU A 1 177 ? 11.806 -6.684 -16.890 1.00 95.69 177 LEU A CA 1
ATOM 1385 C C . LEU A 1 177 ? 10.959 -7.452 -15.877 1.00 95.69 177 LEU A C 1
ATOM 1387 O O . LEU A 1 177 ? 9.733 -7.447 -15.942 1.00 95.69 177 LEU A O 1
ATOM 1391 N N . THR A 1 178 ? 11.619 -8.113 -14.930 1.00 95.50 178 THR A N 1
ATOM 1392 C CA . THR A 1 178 ? 10.968 -8.711 -13.759 1.00 95.50 178 THR A CA 1
ATOM 1393 C C . THR A 1 178 ? 11.252 -7.830 -12.557 1.00 95.50 178 THR A C 1
ATOM 1395 O O . THR A 1 178 ? 12.402 -7.740 -12.116 1.00 95.50 178 THR A O 1
ATOM 1398 N N . SER A 1 179 ? 10.214 -7.166 -12.058 1.00 93.44 179 SER A N 1
ATOM 1399 C CA . SER A 1 179 ? 10.316 -6.231 -10.940 1.00 93.44 179 SER A CA 1
ATOM 1400 C C . SER A 1 179 ? 10.597 -6.949 -9.615 1.00 93.44 179 SER A C 1
ATOM 1402 O O . SER A 1 179 ? 10.181 -8.094 -9.438 1.00 93.44 179 SER A O 1
ATOM 1404 N N . PRO A 1 180 ? 11.295 -6.294 -8.675 1.00 94.38 180 PRO A N 1
ATOM 1405 C CA . PRO A 1 180 ? 11.441 -6.759 -7.306 1.00 94.38 180 PRO A CA 1
ATOM 1406 C C . PRO A 1 180 ? 10.151 -6.501 -6.513 1.00 94.38 180 PRO A C 1
ATOM 1408 O O . PRO A 1 180 ? 9.136 -6.086 -7.063 1.00 94.38 180 PRO A O 1
ATOM 1411 N N . LEU A 1 181 ? 10.193 -6.740 -5.202 1.00 93.94 181 LEU A N 1
ATOM 1412 C CA . LEU A 1 181 ? 9.025 -6.606 -4.329 1.00 93.94 181 LEU A CA 1
ATOM 1413 C C . LEU A 1 181 ? 8.582 -5.154 -4.103 1.00 93.94 181 LEU A C 1
ATOM 1415 O O . LEU A 1 181 ? 7.389 -4.888 -3.998 1.00 93.94 181 LEU A O 1
ATOM 1419 N N . ASN A 1 182 ? 9.530 -4.225 -3.986 1.00 93.88 182 ASN A N 1
ATOM 1420 C CA . ASN A 1 182 ? 9.253 -2.814 -3.745 1.00 93.88 182 ASN A CA 1
ATOM 1421 C C . ASN A 1 182 ? 10.400 -1.913 -4.221 1.00 93.88 182 ASN A C 1
ATOM 1423 O O . ASN A 1 182 ? 11.566 -2.308 -4.201 1.00 93.88 182 ASN A O 1
ATOM 1427 N N . GLY A 1 183 ? 10.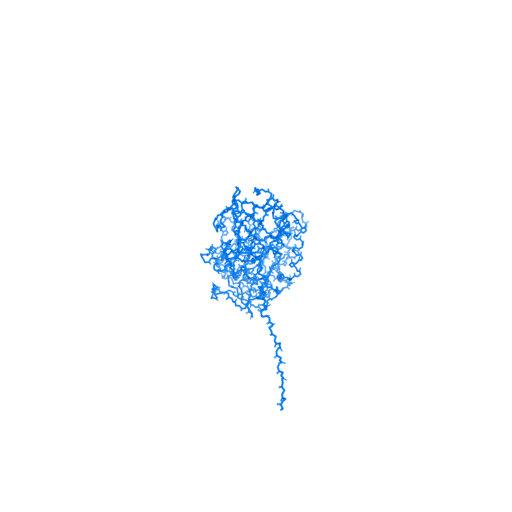082 -0.673 -4.587 1.00 94.62 183 GLY A N 1
ATOM 1428 C CA . GLY A 1 183 ? 11.068 0.349 -4.937 1.00 94.62 183 GLY A CA 1
ATOM 1429 C C . GLY A 1 183 ? 10.618 1.227 -6.092 1.00 94.62 183 GLY A C 1
ATOM 1430 O O . GLY A 1 183 ? 9.428 1.348 -6.365 1.00 94.62 183 GLY A O 1
ATOM 1431 N N . ALA A 1 184 ? 11.578 1.839 -6.773 1.00 95.62 184 ALA A N 1
ATOM 1432 C CA . ALA A 1 184 ? 11.315 2.703 -7.914 1.00 95.62 184 ALA A CA 1
ATOM 1433 C C . ALA A 1 184 ? 12.361 2.499 -9.010 1.00 95.62 184 ALA A C 1
ATOM 1435 O O . ALA A 1 184 ? 13.522 2.210 -8.715 1.00 95.62 184 ALA A O 1
ATOM 1436 N N . ILE A 1 185 ? 11.963 2.665 -10.269 1.00 95.44 185 ILE A N 1
ATOM 1437 C CA . ILE A 1 185 ? 12.878 2.680 -11.414 1.00 95.44 185 ILE A CA 1
ATOM 1438 C C . ILE A 1 185 ? 12.775 4.046 -12.080 1.00 95.44 185 ILE A C 1
ATOM 1440 O O . ILE A 1 185 ? 11.734 4.419 -12.617 1.00 95.44 185 ILE A O 1
ATOM 1444 N N . ALA A 1 186 ? 13.878 4.784 -12.057 1.00 94.69 186 ALA A N 1
ATOM 1445 C CA . ALA A 1 186 ? 14.008 6.048 -12.761 1.00 94.69 186 ALA A CA 1
ATOM 1446 C C . ALA A 1 186 ? 14.623 5.821 -14.144 1.00 94.69 186 ALA A C 1
ATOM 1448 O O . ALA A 1 186 ? 15.592 5.072 -14.290 1.00 94.69 186 ALA A O 1
ATOM 1449 N N . LEU A 1 187 ? 14.079 6.503 -15.149 1.00 95.12 187 LEU A N 1
ATOM 1450 C CA . LEU A 1 187 ? 14.640 6.586 -16.491 1.00 95.12 187 LEU A CA 1
ATOM 1451 C C . LEU A 1 187 ? 15.375 7.916 -16.632 1.00 95.12 187 LEU A C 1
ATOM 1453 O O . LEU A 1 187 ? 14.867 8.958 -16.232 1.00 95.12 187 LEU A O 1
ATOM 1457 N N . THR A 1 188 ? 16.550 7.892 -17.246 1.00 94.44 188 THR A N 1
ATOM 1458 C CA . THR A 1 188 ? 17.300 9.111 -17.572 1.00 94.44 188 THR A CA 1
ATOM 1459 C C . THR A 1 188 ? 17.742 9.091 -19.025 1.00 94.44 188 THR A C 1
ATOM 1461 O O . THR A 1 188 ? 18.072 8.030 -19.549 1.00 94.44 188 THR A O 1
ATOM 1464 N N . VAL A 1 189 ? 17.753 10.259 -19.668 1.00 93.56 189 VAL A N 1
ATOM 1465 C CA . VAL A 1 189 ? 18.304 10.479 -21.012 1.00 93.56 189 VAL A CA 1
ATOM 1466 C C . VAL A 1 189 ? 19.339 11.592 -20.925 1.00 93.56 189 VAL A C 1
ATOM 1468 O O . VAL A 1 189 ? 18.997 12.756 -20.709 1.00 93.56 189 VAL A O 1
ATOM 1471 N N . GLY A 1 190 ? 20.615 11.231 -21.043 1.00 90.12 190 GLY A N 1
ATOM 1472 C CA . GLY A 1 190 ? 21.716 12.112 -20.671 1.00 90.12 190 GLY A CA 1
ATOM 1473 C C . GLY A 1 190 ? 21.594 12.510 -19.198 1.00 90.12 190 GLY A C 1
ATOM 1474 O O . GLY A 1 190 ? 21.651 11.656 -18.309 1.00 90.12 190 GLY A O 1
ATOM 1475 N N . GLU A 1 191 ? 21.365 13.802 -18.968 1.00 87.69 191 GLU A N 1
ATOM 1476 C CA . GLU A 1 191 ? 21.173 14.425 -17.649 1.00 87.69 191 GLU A CA 1
ATOM 1477 C C . GLU A 1 191 ? 19.703 14.767 -17.345 1.00 87.69 191 GLU A C 1
ATOM 1479 O O . GLU A 1 191 ? 19.430 15.505 -16.406 1.00 87.69 191 GLU A O 1
ATOM 1484 N N . GLN A 1 192 ? 18.747 14.349 -18.178 1.00 89.88 192 GLN A N 1
ATOM 1485 C CA . GLN A 1 192 ? 17.327 14.660 -17.982 1.00 89.88 192 GLN A CA 1
ATOM 1486 C C . GLN A 1 192 ? 16.573 13.435 -17.471 1.00 89.88 192 GLN A C 1
ATOM 1488 O O . GLN A 1 192 ? 16.768 12.327 -17.977 1.00 89.88 192 GLN A O 1
ATOM 1493 N N . GLU A 1 193 ? 15.702 13.637 -16.486 1.00 89.56 193 GLU A N 1
ATOM 1494 C CA . GLU A 1 193 ? 14.827 12.589 -15.968 1.00 89.56 193 GLU A CA 1
ATOM 1495 C C . GLU A 1 193 ? 13.619 12.382 -16.887 1.00 89.56 193 GLU A C 1
ATOM 1497 O O . GLU A 1 193 ? 13.064 13.318 -17.471 1.00 89.56 193 GLU A O 1
ATOM 1502 N N . GLY A 1 194 ? 13.233 11.120 -17.034 1.00 87.75 194 GLY A N 1
ATOM 1503 C CA . GLY A 1 194 ? 12.089 10.693 -17.817 1.00 87.75 194 GLY A CA 1
ATOM 1504 C C . GLY A 1 194 ? 11.172 9.770 -17.033 1.00 87.75 194 GLY A C 1
ATOM 1505 O O . GLY A 1 194 ? 11.514 9.266 -15.964 1.00 87.75 194 GLY A O 1
ATOM 1506 N N . ILE A 1 195 ? 9.999 9.519 -17.603 1.00 87.44 195 ILE A N 1
ATOM 1507 C CA . ILE A 1 195 ? 9.004 8.623 -17.013 1.00 87.44 195 ILE A CA 1
ATOM 1508 C C . ILE A 1 195 ? 9.161 7.229 -17.618 1.00 87.44 195 ILE A C 1
ATOM 1510 O O . ILE A 1 195 ? 9.106 7.063 -18.837 1.00 87.44 195 ILE A O 1
ATOM 1514 N N . PHE A 1 196 ? 9.345 6.229 -16.757 1.00 91.06 196 PHE A N 1
ATOM 1515 C CA . PHE A 1 196 ? 9.367 4.818 -17.135 1.00 91.06 196 PHE A CA 1
ATOM 1516 C C . PHE A 1 196 ? 8.003 4.160 -16.861 1.00 91.06 196 PHE A C 1
ATOM 1518 O O . PHE A 1 196 ? 7.394 4.497 -15.846 1.00 91.06 196 PHE A O 1
ATOM 1525 N N . PRO A 1 197 ? 7.532 3.192 -17.678 1.00 86.94 197 PRO A N 1
ATOM 1526 C CA . PRO A 1 197 ? 6.223 2.560 -17.471 1.00 86.94 197 PRO A CA 1
ATOM 1527 C C . PRO A 1 197 ? 6.069 1.837 -16.128 1.00 86.94 197 PRO A C 1
ATOM 1529 O O . PRO A 1 197 ? 4.962 1.723 -15.614 1.00 86.94 197 PRO A O 1
ATOM 1532 N N . ILE A 1 198 ? 7.178 1.362 -15.549 1.00 87.88 198 ILE A N 1
ATOM 1533 C CA . ILE A 1 198 ? 7.223 0.774 -14.203 1.00 87.88 198 ILE A CA 1
ATOM 1534 C C . ILE A 1 198 ? 8.063 1.686 -13.298 1.00 87.88 198 ILE A C 1
ATOM 1536 O O . ILE A 1 198 ? 9.162 1.325 -12.886 1.00 87.88 198 ILE A O 1
ATOM 1540 N N . SER A 1 199 ? 7.588 2.906 -13.038 1.00 87.38 199 SER A N 1
ATOM 1541 C CA . SER A 1 199 ? 8.326 3.880 -12.220 1.00 87.38 199 SER A CA 1
ATOM 1542 C C . SER A 1 199 ? 8.280 3.569 -10.725 1.00 87.38 199 SER A C 1
ATOM 1544 O O . SER A 1 199 ? 9.266 3.787 -10.026 1.00 87.38 199 SER A O 1
ATOM 1546 N N . THR A 1 200 ? 7.157 3.034 -10.246 1.00 92.19 200 THR A N 1
ATOM 1547 C CA . THR A 1 200 ? 6.923 2.678 -8.842 1.00 92.19 200 THR A CA 1
ATOM 1548 C C . THR A 1 200 ? 6.567 1.202 -8.762 1.00 92.19 200 THR A C 1
ATOM 1550 O O . THR A 1 200 ? 5.756 0.707 -9.543 1.00 92.19 200 THR A O 1
ATOM 1553 N N . ILE A 1 201 ? 7.197 0.490 -7.835 1.00 93.19 201 ILE A N 1
ATOM 1554 C CA . ILE A 1 201 ? 7.042 -0.947 -7.648 1.00 93.19 201 ILE A CA 1
ATOM 1555 C C . ILE A 1 201 ? 6.457 -1.175 -6.262 1.00 93.19 201 ILE A C 1
ATOM 1557 O O . ILE A 1 201 ? 7.070 -0.812 -5.253 1.00 93.19 201 ILE A O 1
ATOM 1561 N N . GLU A 1 202 ? 5.293 -1.813 -6.227 1.00 91.88 202 GLU A N 1
ATOM 1562 C CA . GLU A 1 202 ? 4.569 -2.124 -5.000 1.00 91.88 202 GLU A CA 1
ATOM 1563 C C . GLU A 1 202 ? 4.264 -3.628 -4.931 1.00 91.88 202 GLU A C 1
ATOM 1565 O O . GLU A 1 202 ? 4.023 -4.247 -5.971 1.00 91.88 202 GLU A O 1
ATOM 1570 N N . PRO A 1 203 ? 4.252 -4.239 -3.731 1.00 91.94 203 PRO A N 1
ATOM 1571 C CA . PRO A 1 203 ? 4.130 -5.690 -3.577 1.00 91.94 203 PRO A CA 1
ATOM 1572 C C . PRO A 1 203 ? 2.868 -6.286 -4.199 1.00 91.94 203 PRO A C 1
ATOM 1574 O O . PRO A 1 203 ? 2.909 -7.393 -4.733 1.00 91.94 203 PRO A O 1
ATOM 1577 N N . TYR A 1 204 ? 1.760 -5.544 -4.167 1.00 87.81 204 TYR A N 1
ATOM 1578 C CA . TYR A 1 204 ? 0.489 -5.978 -4.742 1.00 87.81 204 TYR A CA 1
ATOM 1579 C C . TYR A 1 204 ? 0.478 -5.957 -6.283 1.00 87.81 204 TYR A C 1
ATOM 1581 O O . TYR A 1 204 ? -0.485 -6.388 -6.899 1.00 87.81 204 TYR A O 1
ATOM 1589 N N . ASN A 1 205 ? 1.553 -5.491 -6.926 1.00 87.94 205 ASN A N 1
ATOM 1590 C CA . ASN A 1 205 ? 1.738 -5.573 -8.375 1.00 87.94 205 ASN A CA 1
ATOM 1591 C C . ASN A 1 205 ? 2.580 -6.792 -8.795 1.00 87.94 205 ASN A C 1
ATOM 1593 O O . ASN A 1 205 ? 2.886 -6.950 -9.977 1.00 87.94 205 ASN A O 1
ATOM 1597 N N . ALA A 1 206 ? 2.943 -7.689 -7.867 1.00 89.25 206 ALA A N 1
ATOM 1598 C CA . ALA A 1 206 ? 3.750 -8.879 -8.163 1.00 89.25 206 ALA A CA 1
ATOM 1599 C C . ALA A 1 206 ? 3.147 -9.764 -9.271 1.00 89.25 206 ALA A C 1
ATOM 1601 O O . ALA A 1 206 ? 3.886 -10.371 -10.048 1.00 89.25 206 ALA A O 1
ATOM 1602 N N . GLN A 1 207 ? 1.814 -9.786 -9.396 1.00 81.19 207 GLN A N 1
ATOM 1603 C CA . GLN A 1 207 ? 1.098 -10.535 -10.436 1.00 81.19 207 GLN A CA 1
ATOM 1604 C C . GLN A 1 207 ? 1.321 -10.024 -11.864 1.00 81.19 207 GLN A C 1
ATOM 1606 O O . GLN A 1 207 ? 1.049 -10.750 -12.819 1.00 81.19 207 GLN A O 1
ATOM 1611 N N . MET A 1 208 ? 1.903 -8.832 -12.045 1.00 84.12 208 MET A N 1
ATOM 1612 C CA . MET A 1 208 ? 2.344 -8.370 -13.367 1.00 84.12 208 MET A CA 1
ATOM 1613 C C . MET A 1 208 ? 3.425 -9.278 -13.976 1.00 84.12 208 MET A C 1
ATOM 1615 O O . MET A 1 208 ? 3.553 -9.333 -15.204 1.00 84.12 208 MET A O 1
ATOM 1619 N N . GLY A 1 209 ? 4.172 -10.001 -13.131 1.00 88.00 209 GLY A N 1
ATOM 1620 C CA . GLY A 1 209 ? 5.205 -10.942 -13.542 1.00 88.00 209 GLY A CA 1
ATOM 1621 C C . GLY A 1 209 ? 6.359 -10.265 -14.281 1.00 88.00 209 GLY A C 1
ATOM 1622 O O . GLY A 1 209 ? 6.861 -9.214 -13.876 1.00 88.00 209 GLY A O 1
ATOM 1623 N N . THR A 1 210 ? 6.801 -10.890 -15.369 1.00 93.56 210 THR A N 1
ATOM 1624 C CA . THR A 1 210 ? 7.791 -10.307 -16.275 1.00 93.56 210 THR A CA 1
ATOM 1625 C C . THR A 1 210 ? 7.066 -9.481 -17.333 1.00 93.56 210 THR A C 1
ATOM 1627 O O . THR A 1 210 ? 6.258 -10.019 -18.092 1.00 93.56 210 THR A O 1
ATOM 1630 N N . ALA A 1 211 ? 7.367 -8.187 -17.397 1.00 94.06 211 ALA A N 1
ATOM 1631 C CA . ALA A 1 211 ? 6.827 -7.289 -18.408 1.00 94.06 211 ALA A CA 1
ATOM 1632 C C . ALA A 1 211 ? 7.746 -7.225 -19.632 1.00 94.06 211 ALA A C 1
ATOM 1634 O O . ALA A 1 211 ? 8.967 -7.129 -19.479 1.00 94.06 211 ALA A O 1
ATOM 1635 N N . LYS A 1 212 ? 7.169 -7.227 -20.837 1.00 94.94 212 LYS A N 1
ATOM 1636 C CA . LYS A 1 212 ? 7.884 -6.896 -22.075 1.00 94.94 212 LYS A CA 1
ATOM 1637 C C . LYS A 1 212 ? 7.754 -5.403 -22.339 1.00 94.94 212 LYS A C 1
ATOM 1639 O O . LYS A 1 212 ? 6.653 -4.857 -22.304 1.00 94.94 212 LYS A O 1
ATOM 1644 N N . ILE A 1 213 ? 8.878 -4.742 -22.585 1.00 95.00 213 ILE A N 1
ATOM 1645 C CA . ILE A 1 213 ? 8.949 -3.297 -22.799 1.00 95.00 213 ILE A CA 1
ATOM 1646 C C . ILE A 1 213 ? 9.794 -3.046 -24.037 1.00 95.00 213 ILE A C 1
ATOM 1648 O O . ILE A 1 213 ? 10.957 -3.437 -24.051 1.00 95.00 213 ILE A O 1
ATOM 1652 N N . ALA A 1 214 ? 9.237 -2.390 -25.050 1.00 94.56 214 ALA A N 1
ATOM 1653 C CA . ALA A 1 214 ? 9.952 -2.019 -26.272 1.00 94.56 214 ALA A CA 1
ATOM 1654 C C . ALA A 1 214 ? 9.793 -0.524 -26.558 1.00 94.56 214 ALA A C 1
ATOM 1656 O O . ALA A 1 214 ? 8.852 0.113 -26.079 1.00 94.56 214 ALA A O 1
ATOM 1657 N N . LEU A 1 215 ? 10.717 0.048 -27.330 1.00 94.44 215 LEU A N 1
ATOM 1658 C CA . LEU A 1 215 ? 10.601 1.425 -27.797 1.00 94.44 215 LEU A CA 1
ATOM 1659 C C . LEU A 1 215 ? 9.992 1.443 -29.190 1.00 94.44 215 LEU A C 1
ATOM 1661 O O . LEU A 1 215 ? 10.412 0.702 -30.068 1.00 94.44 215 LEU A O 1
ATOM 1665 N N . GLY A 1 216 ? 9.061 2.357 -29.411 1.00 92.06 216 GLY A N 1
ATOM 1666 C CA . GLY A 1 216 ? 8.534 2.660 -30.728 1.00 92.06 216 GLY A CA 1
ATOM 1667 C C . GLY A 1 216 ? 8.564 4.146 -31.034 1.00 92.06 216 GLY A C 1
ATOM 1668 O O . GLY A 1 216 ? 8.822 4.987 -30.167 1.00 92.06 216 GLY A O 1
ATOM 1669 N N . TYR A 1 217 ? 8.302 4.480 -32.290 1.00 92.06 217 TYR A N 1
ATOM 1670 C CA . TYR A 1 217 ? 8.318 5.848 -32.781 1.00 92.06 217 TYR A CA 1
ATOM 1671 C C . TYR A 1 217 ? 7.066 6.186 -33.572 1.00 92.06 217 TYR A C 1
ATOM 1673 O O . TYR A 1 217 ? 6.622 5.429 -34.434 1.00 92.06 217 TYR A O 1
ATOM 1681 N N . ASN A 1 218 ? 6.536 7.377 -33.311 1.00 89.19 218 ASN A N 1
ATOM 1682 C CA . ASN A 1 218 ? 5.479 7.962 -34.114 1.00 89.19 218 ASN A CA 1
ATOM 1683 C C . ASN A 1 218 ? 6.068 9.029 -35.045 1.00 89.19 218 ASN A C 1
ATOM 1685 O O . ASN A 1 218 ? 6.416 10.135 -34.618 1.00 89.19 218 ASN A O 1
ATOM 1689 N N . ASP A 1 219 ? 6.121 8.724 -36.341 1.00 84.06 219 ASP A N 1
ATOM 1690 C CA . ASP A 1 219 ? 6.714 9.606 -37.349 1.00 84.06 219 ASP A CA 1
ATOM 1691 C C . ASP A 1 219 ? 5.993 10.944 -37.520 1.00 84.06 219 ASP A C 1
ATOM 1693 O O . ASP A 1 219 ? 6.618 11.926 -37.927 1.00 84.06 219 ASP A O 1
ATOM 1697 N N . LYS A 1 220 ? 4.685 11.007 -37.246 1.00 84.06 220 LYS A N 1
ATOM 1698 C CA . LYS A 1 220 ? 3.906 12.246 -37.384 1.00 84.06 220 LYS A CA 1
ATOM 1699 C C . LYS A 1 220 ? 4.163 13.184 -36.213 1.00 84.06 220 LYS A C 1
ATOM 1701 O O . LYS A 1 220 ? 4.317 14.383 -36.422 1.00 84.06 220 LYS A O 1
ATOM 1706 N N . LEU A 1 221 ? 4.218 12.625 -35.006 1.00 84.00 221 LEU A N 1
ATOM 1707 C CA . LEU A 1 221 ? 4.423 13.370 -33.767 1.00 84.00 221 LEU A CA 1
ATOM 1708 C C . LEU A 1 221 ? 5.897 13.634 -33.465 1.00 84.00 221 LEU A C 1
ATOM 1710 O O . LEU A 1 221 ? 6.180 14.468 -32.621 1.00 84.00 221 LEU A O 1
ATOM 1714 N N . LYS A 1 222 ? 6.820 12.937 -34.141 1.00 87.25 222 LYS A N 1
ATOM 1715 C CA . LYS A 1 222 ? 8.262 12.962 -33.850 1.00 87.25 222 LYS A CA 1
ATOM 1716 C C . LYS A 1 222 ? 8.593 12.555 -32.408 1.00 87.25 222 LYS A C 1
ATOM 1718 O O . LYS A 1 222 ? 9.585 13.006 -31.833 1.00 87.25 222 LYS A O 1
ATOM 1723 N N . ALA A 1 223 ? 7.779 11.657 -31.854 1.00 88.44 223 ALA A N 1
ATOM 1724 C CA . ALA A 1 223 ? 7.807 11.262 -30.453 1.00 88.44 223 ALA A CA 1
ATOM 1725 C C . ALA A 1 223 ? 8.030 9.754 -30.289 1.00 88.44 223 ALA A C 1
ATOM 1727 O O . ALA A 1 223 ? 7.439 8.940 -31.008 1.00 88.44 223 ALA A O 1
ATOM 1728 N N . ALA A 1 224 ? 8.866 9.395 -29.316 1.00 91.62 224 ALA A N 1
ATOM 1729 C CA . ALA A 1 224 ? 9.059 8.016 -28.890 1.00 91.62 224 ALA A CA 1
ATOM 1730 C C . ALA A 1 224 ? 7.933 7.575 -27.941 1.00 91.62 224 ALA A C 1
ATOM 1732 O O . ALA A 1 224 ? 7.328 8.396 -27.250 1.00 91.62 224 ALA A O 1
ATOM 1733 N N . HIS A 1 225 ? 7.654 6.278 -27.923 1.00 92.00 225 HIS A N 1
ATOM 1734 C CA . HIS A 1 225 ? 6.651 5.643 -27.073 1.00 92.00 225 HIS A CA 1
ATOM 1735 C C . HIS A 1 225 ? 7.208 4.334 -26.516 1.00 92.00 225 HIS A C 1
ATOM 1737 O O . HIS A 1 225 ? 8.030 3.683 -27.158 1.00 92.00 225 HIS A O 1
ATOM 1743 N N . PHE A 1 226 ? 6.749 3.945 -25.335 1.00 92.56 226 PHE A N 1
ATOM 1744 C CA . PHE A 1 226 ? 6.931 2.604 -24.808 1.00 92.56 226 PHE A CA 1
ATOM 1745 C C . PHE A 1 226 ? 5.748 1.736 -25.220 1.00 92.56 226 PHE A C 1
ATOM 1747 O O . PHE A 1 226 ? 4.605 2.086 -24.929 1.00 92.56 226 PHE A O 1
ATOM 1754 N N . TYR A 1 227 ? 6.033 0.599 -25.844 1.00 92.56 227 TYR A N 1
ATOM 1755 C CA . TYR A 1 227 ? 5.135 -0.548 -25.832 1.00 92.56 227 TYR A CA 1
ATOM 1756 C C . TYR A 1 227 ? 5.359 -1.315 -24.532 1.00 92.56 227 TYR A C 1
ATOM 1758 O O . TYR A 1 227 ? 6.504 -1.514 -24.120 1.00 92.56 227 TYR A O 1
ATOM 1766 N N . PHE A 1 228 ? 4.274 -1.728 -23.890 1.00 92.00 228 PHE A N 1
ATOM 1767 C CA . PHE A 1 228 ? 4.290 -2.406 -22.605 1.00 92.00 228 PHE A CA 1
ATOM 1768 C C . PHE A 1 228 ? 3.296 -3.565 -22.606 1.00 92.00 228 PHE A C 1
ATOM 1770 O O . PHE A 1 228 ? 2.111 -3.346 -22.845 1.00 92.00 228 PHE A O 1
ATOM 1777 N N . GLU A 1 229 ? 3.756 -4.771 -22.287 1.00 91.19 229 GLU A N 1
ATOM 1778 C CA . GLU A 1 229 ? 2.925 -5.972 -22.171 1.00 91.19 229 GLU A CA 1
ATOM 1779 C C . GLU A 1 229 ? 3.226 -6.693 -20.851 1.00 91.19 229 GLU A C 1
ATOM 1781 O O . GLU A 1 229 ? 4.378 -7.008 -20.548 1.00 91.19 229 GLU A O 1
ATOM 1786 N N . THR A 1 230 ? 2.198 -6.967 -20.053 1.00 89.12 230 THR A N 1
ATOM 1787 C CA . THR A 1 230 ? 2.302 -7.768 -18.821 1.00 89.12 230 THR A CA 1
ATOM 1788 C C . THR A 1 230 ? 2.186 -9.265 -19.106 1.00 89.12 230 THR A C 1
ATOM 1790 O O . THR A 1 230 ? 1.682 -9.683 -20.145 1.00 89.12 230 THR A O 1
ATOM 1793 N N . THR A 1 231 ? 2.561 -10.113 -18.140 1.00 86.25 231 THR A N 1
ATOM 1794 C CA . THR A 1 231 ? 2.473 -11.581 -18.298 1.00 86.25 231 THR A CA 1
ATOM 1795 C C . THR A 1 231 ? 1.047 -12.091 -18.579 1.00 86.25 231 THR A C 1
ATOM 1797 O O . THR A 1 231 ? 0.881 -13.124 -19.221 1.00 86.25 231 THR A O 1
ATOM 1800 N N . ASN A 1 232 ? 0.005 -11.370 -18.145 1.00 81.94 232 ASN A N 1
ATOM 1801 C CA . ASN A 1 232 ? -1.394 -11.721 -18.424 1.00 81.94 232 ASN A CA 1
ATOM 1802 C C . ASN A 1 232 ? -1.899 -11.251 -19.809 1.00 81.94 232 ASN A C 1
ATOM 1804 O O . ASN A 1 232 ? -3.088 -11.389 -20.091 1.00 81.94 232 ASN A O 1
ATOM 1808 N N . GLY A 1 233 ? -1.023 -10.697 -20.656 1.00 83.50 233 GLY A N 1
ATOM 1809 C CA . GLY A 1 233 ? -1.345 -10.238 -22.011 1.00 83.50 233 GLY A CA 1
ATOM 1810 C C . GLY A 1 233 ? -1.978 -8.846 -22.079 1.00 83.50 233 GLY A C 1
ATOM 1811 O O . GLY A 1 233 ? -2.453 -8.446 -23.139 1.00 83.50 233 GLY A O 1
ATOM 1812 N N . THR A 1 234 ? -2.008 -8.093 -20.973 1.00 84.19 234 THR A N 1
ATOM 1813 C CA . THR A 1 234 ? -2.474 -6.701 -21.011 1.00 84.19 234 THR A CA 1
ATOM 1814 C C . THR A 1 234 ? -1.421 -5.844 -21.698 1.00 84.19 234 THR A C 1
ATOM 1816 O O . THR A 1 234 ? -0.304 -5.703 -21.203 1.00 84.19 234 THR A O 1
ATOM 1819 N N . THR A 1 235 ? -1.793 -5.244 -22.826 1.00 87.50 235 THR A N 1
ATOM 1820 C CA . THR A 1 235 ? -0.928 -4.352 -23.602 1.00 87.50 235 THR A CA 1
ATOM 1821 C C . THR A 1 235 ? -1.290 -2.891 -23.372 1.00 87.50 235 THR A C 1
ATOM 1823 O O . THR A 1 235 ? -2.468 -2.530 -23.345 1.00 87.50 235 THR A O 1
ATOM 1826 N N . SER A 1 236 ? -0.289 -2.022 -23.289 1.00 87.44 236 SER A N 1
ATOM 1827 C CA . SER A 1 236 ? -0.473 -0.575 -23.277 1.00 87.44 236 SER A CA 1
ATOM 1828 C C . SER A 1 236 ? 0.634 0.131 -24.045 1.00 87.44 236 SER A C 1
ATOM 1830 O O . SER A 1 236 ? 1.718 -0.411 -24.261 1.00 87.44 236 SER A O 1
ATOM 1832 N N . ILE A 1 237 ? 0.346 1.369 -24.427 1.00 87.50 237 ILE A N 1
ATOM 1833 C CA . ILE A 1 237 ? 1.307 2.262 -25.053 1.00 87.50 237 ILE A CA 1
ATOM 1834 C C . ILE A 1 237 ? 1.347 3.535 -24.248 1.00 87.50 237 ILE A C 1
ATOM 1836 O O . ILE A 1 237 ? 0.310 4.146 -23.985 1.00 87.50 237 ILE A O 1
ATOM 1840 N N . GLN A 1 238 ? 2.552 3.946 -23.889 1.00 88.25 238 GLN A N 1
ATOM 1841 C CA . GLN A 1 238 ? 2.764 5.136 -23.088 1.00 88.25 238 GLN A CA 1
ATOM 1842 C C . GLN A 1 238 ? 3.745 6.062 -23.802 1.00 88.25 238 GLN A C 1
ATOM 1844 O O . GLN A 1 238 ? 4.717 5.587 -24.392 1.00 88.25 238 GLN A O 1
ATOM 1849 N N . PRO A 1 239 ? 3.516 7.382 -23.797 1.00 88.19 239 PRO A N 1
ATOM 1850 C CA . PRO A 1 239 ? 4.467 8.308 -24.387 1.00 88.19 239 PRO A CA 1
ATOM 1851 C C . PRO A 1 239 ? 5.800 8.250 -23.631 1.00 88.19 239 PRO A C 1
ATOM 1853 O O . PRO A 1 239 ? 5.833 8.207 -22.403 1.00 88.19 239 PRO A O 1
ATOM 1856 N N . PHE A 1 240 ? 6.908 8.278 -24.370 1.00 89.38 240 PHE A N 1
ATOM 1857 C CA . PHE A 1 240 ? 8.237 8.437 -23.790 1.00 89.38 240 PHE A CA 1
ATOM 1858 C C . PHE A 1 240 ? 8.435 9.922 -23.472 1.00 89.38 240 PHE A C 1
ATOM 1860 O O . PHE A 1 240 ? 8.675 10.738 -24.367 1.00 89.38 240 PHE A O 1
ATOM 1867 N N . LEU A 1 241 ? 8.278 10.289 -22.202 1.00 86.38 241 LEU A N 1
ATOM 1868 C CA . LEU A 1 241 ? 8.299 11.681 -21.761 1.00 86.38 241 LEU A CA 1
ATOM 1869 C C . LEU A 1 241 ? 9.611 12.001 -21.046 1.00 86.38 241 LEU A C 1
ATOM 1871 O O . LEU A 1 241 ? 9.920 11.405 -20.016 1.00 86.38 241 LEU A O 1
ATOM 1875 N N . VAL A 1 242 ? 10.355 12.961 -21.600 1.00 85.94 242 VAL A N 1
ATOM 1876 C CA . VAL A 1 242 ? 11.558 13.561 -21.005 1.00 85.94 242 VAL A CA 1
ATOM 1877 C C . VAL A 1 242 ? 11.474 15.062 -21.204 1.00 85.94 242 VAL A C 1
ATOM 1879 O O . VAL A 1 242 ? 11.295 15.529 -22.335 1.00 85.94 242 VAL A O 1
ATOM 1882 N N . TRP A 1 243 ? 11.566 15.811 -20.112 1.00 83.69 243 TRP A N 1
ATOM 1883 C CA . TRP A 1 243 ? 11.460 17.269 -20.112 1.00 83.69 243 TRP A CA 1
ATOM 1884 C C . TRP A 1 243 ? 12.832 17.906 -20.301 1.00 83.69 243 TRP A C 1
ATOM 1886 O O . TRP A 1 243 ? 13.822 17.390 -19.795 1.00 83.69 243 TRP A O 1
ATOM 1896 N N . ASP A 1 244 ? 12.888 19.015 -21.044 1.00 72.94 244 ASP A N 1
ATOM 1897 C CA . ASP A 1 244 ? 14.072 19.876 -21.061 1.00 72.94 244 ASP A CA 1
ATOM 1898 C C . ASP A 1 244 ? 13.896 20.962 -19.998 1.00 72.94 244 ASP A C 1
ATOM 1900 O O . ASP A 1 244 ? 13.180 21.946 -20.197 1.00 72.94 244 ASP A O 1
ATOM 1904 N N . GLU A 1 245 ? 14.538 20.784 -18.846 1.00 68.25 245 GLU A N 1
ATOM 1905 C CA . GLU A 1 245 ? 14.435 21.740 -17.739 1.00 68.25 245 GLU A CA 1
ATOM 1906 C C . GLU A 1 245 ? 15.022 23.119 -18.086 1.00 68.25 245 GLU A C 1
ATOM 1908 O O . GLU A 1 245 ? 14.730 24.110 -17.413 1.00 68.25 245 GLU A O 1
ATOM 1913 N N . LYS A 1 246 ? 15.837 23.220 -19.145 1.00 66.00 246 LYS A N 1
ATOM 1914 C CA . LYS A 1 246 ? 16.518 24.468 -19.520 1.00 66.00 246 LYS A CA 1
ATOM 1915 C C . LYS A 1 246 ? 15.631 25.424 -20.309 1.00 66.00 246 LYS A C 1
ATOM 1917 O O . LYS A 1 246 ? 15.912 26.622 -20.308 1.00 66.00 246 LYS A O 1
ATOM 1922 N N . ASP A 1 247 ? 14.573 24.925 -20.945 1.00 58.25 247 ASP A N 1
ATOM 1923 C CA . ASP A 1 247 ? 13.746 25.727 -21.850 1.00 58.25 247 ASP A CA 1
ATOM 1924 C C . ASP A 1 247 ? 12.560 26.416 -21.152 1.00 58.25 247 ASP A C 1
ATOM 1926 O O . ASP A 1 247 ? 11.869 27.221 -21.779 1.00 58.25 247 ASP A O 1
ATOM 1930 N N . GLY A 1 248 ? 12.338 26.176 -19.849 1.00 53.91 248 GLY A N 1
ATOM 1931 C CA . GLY A 1 248 ? 11.382 26.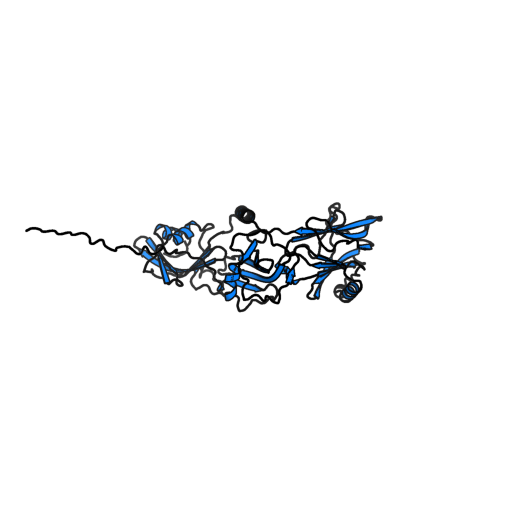902 -18.988 1.00 53.91 248 GLY A CA 1
ATOM 1932 C C . GLY A 1 248 ? 9.896 26.760 -19.360 1.00 53.91 248 GLY A C 1
ATOM 1933 O O . GLY A 1 248 ? 9.014 27.055 -18.556 1.00 53.91 248 GLY A O 1
ATOM 1934 N N . ALA A 1 249 ? 9.606 26.283 -20.565 1.00 59.53 249 ALA A N 1
ATOM 1935 C CA . ALA A 1 249 ? 8.330 25.772 -21.005 1.00 59.53 249 ALA A CA 1
ATOM 1936 C C . ALA A 1 249 ? 8.379 24.256 -20.802 1.00 59.53 249 ALA A C 1
ATOM 1938 O O . ALA A 1 249 ? 9.271 23.608 -21.336 1.00 59.53 249 ALA A O 1
ATOM 1939 N N . HIS A 1 250 ? 7.454 23.689 -20.027 1.00 67.62 250 HIS A N 1
ATOM 1940 C CA . HIS A 1 250 ? 7.319 22.243 -19.802 1.00 67.62 250 HIS A CA 1
ATOM 1941 C C . HIS A 1 250 ? 6.930 21.501 -21.098 1.00 67.62 250 HIS A C 1
ATOM 1943 O O . HIS A 1 250 ? 5.821 20.988 -21.231 1.00 67.62 250 HIS A O 1
ATOM 1949 N N . VAL A 1 251 ? 7.814 21.511 -22.095 1.00 73.94 251 VAL A N 1
ATOM 1950 C CA . VAL A 1 251 ? 7.612 20.926 -23.415 1.00 73.94 251 VAL A CA 1
ATOM 1951 C C . VAL A 1 251 ? 8.471 19.660 -23.516 1.00 73.94 251 VAL A C 1
ATOM 1953 O O . VAL A 1 251 ? 9.679 19.730 -23.284 1.00 73.94 251 VAL A O 1
ATOM 1956 N N . PRO A 1 252 ? 7.871 18.510 -23.881 1.00 80.88 252 PRO A N 1
ATOM 1957 C CA . PRO A 1 252 ? 8.593 17.291 -24.227 1.00 80.88 252 PRO A CA 1
ATOM 1958 C C . PRO A 1 252 ? 9.752 17.509 -25.191 1.00 80.88 252 PRO A C 1
ATOM 1960 O O . PRO A 1 252 ? 9.569 18.146 -26.233 1.00 80.88 252 PRO A O 1
ATOM 1963 N N . ILE A 1 253 ? 10.902 16.885 -24.911 1.00 82.69 253 ILE A N 1
ATOM 1964 C CA . ILE A 1 253 ? 11.958 16.733 -25.912 1.00 82.69 253 ILE A CA 1
ATOM 1965 C C . ILE A 1 253 ? 11.369 15.994 -27.116 1.00 82.69 253 ILE A C 1
ATOM 1967 O O . ILE A 1 253 ? 10.848 14.885 -27.004 1.00 82.69 253 ILE A O 1
ATOM 1971 N N . GLN A 1 254 ? 11.463 16.626 -28.282 1.00 86.88 254 GLN A N 1
ATOM 1972 C CA . GLN A 1 254 ? 11.131 15.999 -29.554 1.00 86.88 254 GLN A CA 1
ATOM 1973 C C . GLN A 1 254 ? 12.348 15.226 -30.054 1.00 86.88 254 GLN A C 1
ATOM 1975 O O . GLN A 1 254 ? 13.443 15.780 -30.179 1.00 86.88 254 GLN A O 1
ATOM 1980 N N . PHE A 1 255 ? 12.160 13.950 -30.374 1.00 90.19 255 PHE A N 1
ATOM 1981 C CA . PHE A 1 255 ? 13.235 13.078 -30.835 1.00 90.19 255 PHE A CA 1
ATOM 1982 C C . PHE A 1 255 ? 13.213 13.001 -32.364 1.00 90.19 255 PHE A C 1
ATOM 1984 O O . PHE A 1 255 ? 12.923 11.964 -32.960 1.00 90.19 255 PHE A O 1
ATOM 1991 N N . GLU A 1 256 ? 13.467 14.125 -33.036 1.00 91.44 256 GLU A N 1
ATOM 1992 C CA . GLU A 1 256 ? 13.440 14.177 -34.499 1.00 91.44 256 GLU A CA 1
ATOM 1993 C C . GLU A 1 256 ? 14.512 13.255 -35.108 1.00 91.44 256 GLU A C 1
ATOM 1995 O O . GLU A 1 256 ? 15.703 13.362 -34.805 1.00 91.44 256 GLU A O 1
ATOM 2000 N N . GLY A 1 257 ? 14.094 12.344 -35.994 1.00 90.62 257 GLY A N 1
ATOM 2001 C CA . GLY A 1 257 ? 15.004 11.405 -36.656 1.00 90.62 257 GLY A CA 1
ATOM 2002 C C . GLY A 1 257 ? 15.721 10.479 -35.671 1.00 90.62 257 GLY A C 1
ATOM 2003 O O . GLY A 1 257 ? 16.920 10.226 -35.845 1.00 90.62 257 GLY A O 1
ATOM 2004 N N . LEU A 1 258 ? 15.010 10.051 -34.623 1.00 94.69 258 LEU A N 1
ATOM 2005 C CA . LEU A 1 258 ? 15.515 9.158 -33.590 1.00 94.69 258 LEU A CA 1
ATOM 2006 C C . LEU A 1 258 ? 16.051 7.857 -34.191 1.00 94.69 258 LEU A C 1
ATOM 2008 O O . LEU A 1 258 ? 15.406 7.207 -35.008 1.00 94.69 258 LEU A O 1
ATOM 2012 N N . GLN A 1 259 ? 17.246 7.491 -33.755 1.00 95.19 259 GLN A N 1
ATOM 2013 C CA . GLN A 1 259 ? 17.869 6.192 -33.950 1.00 95.19 259 GLN A CA 1
ATOM 2014 C C . GLN A 1 259 ? 18.229 5.651 -32.573 1.00 95.19 259 GLN A C 1
ATOM 2016 O O . GLN A 1 259 ? 18.699 6.413 -31.722 1.00 95.19 259 GLN A O 1
ATOM 2021 N N . VAL A 1 260 ? 18.021 4.356 -32.369 1.00 96.12 260 VAL A N 1
ATOM 2022 C CA . VAL A 1 260 ? 18.246 3.689 -31.088 1.00 96.12 260 VAL A CA 1
ATOM 2023 C C . VAL A 1 260 ? 19.256 2.567 -31.288 1.00 96.12 260 VAL A C 1
ATOM 2025 O O . VAL A 1 260 ? 19.144 1.783 -32.225 1.00 96.12 260 VAL A O 1
ATOM 2028 N N . GLU A 1 261 ? 20.256 2.510 -30.417 1.00 96.00 261 GLU A N 1
ATOM 2029 C CA . GLU A 1 261 ? 21.235 1.427 -30.347 1.00 96.00 261 GLU A CA 1
ATOM 2030 C C . GLU A 1 261 ? 21.192 0.824 -28.942 1.00 96.00 261 GLU A C 1
ATOM 2032 O O . GLU A 1 261 ? 21.347 1.546 -27.958 1.00 96.00 261 GLU A O 1
ATOM 2037 N N . ARG A 1 262 ? 20.988 -0.491 -28.816 1.00 94.25 262 ARG A N 1
ATOM 2038 C CA . ARG A 1 262 ? 21.027 -1.168 -27.513 1.00 94.25 262 ARG A CA 1
ATOM 2039 C C . ARG A 1 262 ? 22.456 -1.329 -27.016 1.00 94.25 262 ARG A C 1
ATOM 2041 O O . ARG A 1 262 ? 23.297 -1.897 -27.705 1.00 94.25 262 ARG A O 1
ATOM 2048 N N . VAL A 1 263 ? 22.685 -0.904 -25.775 1.00 95.81 263 VAL A N 1
ATOM 2049 C CA . VAL A 1 263 ? 23.982 -1.012 -25.082 1.00 95.81 263 VAL A CA 1
ATOM 2050 C C . VAL A 1 263 ? 23.897 -1.754 -23.749 1.00 95.81 263 VAL A C 1
ATOM 2052 O O . VAL A 1 263 ? 24.866 -1.772 -22.996 1.00 95.81 263 VAL A O 1
ATOM 2055 N N . LEU A 1 264 ? 22.759 -2.393 -23.464 1.00 93.25 264 LEU A N 1
ATOM 2056 C CA . LEU A 1 264 ? 22.565 -3.218 -22.275 1.00 93.25 264 LEU A CA 1
ATOM 2057 C C . LEU A 1 264 ? 23.608 -4.350 -22.190 1.00 93.25 264 LEU A C 1
ATOM 2059 O O . LEU A 1 264 ? 23.720 -5.166 -23.105 1.00 93.25 264 LEU A O 1
ATOM 2063 N N . GLN A 1 265 ? 24.340 -4.414 -21.073 1.00 91.31 265 GLN A N 1
ATOM 2064 C CA . GLN A 1 265 ? 25.398 -5.412 -20.817 1.00 91.31 265 GLN A CA 1
ATOM 2065 C C . GLN A 1 265 ? 25.169 -6.271 -19.564 1.00 91.31 265 GLN A C 1
ATOM 2067 O O . GLN A 1 265 ? 25.936 -7.198 -19.315 1.00 91.31 265 GLN A O 1
ATOM 2072 N N . THR A 1 266 ? 24.143 -5.963 -18.774 1.00 93.31 266 THR A N 1
ATOM 2073 C CA . THR A 1 266 ? 23.822 -6.642 -17.511 1.00 93.31 266 THR A CA 1
ATOM 2074 C C . THR A 1 266 ? 22.416 -7.227 -17.563 1.00 93.31 266 THR A C 1
ATOM 2076 O O . THR A 1 266 ? 21.562 -6.740 -18.306 1.00 93.31 266 THR A O 1
ATOM 2079 N N . ASP A 1 267 ? 22.180 -8.269 -16.774 1.00 94.44 267 ASP A N 1
ATOM 2080 C CA . ASP A 1 267 ? 20.878 -8.901 -16.574 1.00 94.44 267 ASP A CA 1
ATOM 2081 C C . ASP A 1 267 ? 20.223 -8.524 -15.232 1.00 94.44 267 ASP A C 1
ATOM 2083 O O . ASP A 1 267 ? 19.124 -8.989 -14.921 1.00 94.44 267 ASP A O 1
ATOM 2087 N N . THR A 1 268 ? 20.851 -7.644 -14.447 1.00 95.31 268 THR A N 1
ATOM 2088 C CA . THR A 1 268 ? 20.308 -7.108 -13.191 1.00 95.31 268 THR A CA 1
ATOM 2089 C C . THR A 1 268 ? 20.400 -5.585 -13.133 1.00 95.31 268 THR A C 1
ATOM 2091 O O . THR A 1 268 ? 21.299 -4.973 -13.715 1.00 95.31 268 THR A O 1
ATOM 2094 N N . LEU A 1 269 ? 19.461 -4.969 -12.409 1.00 95.19 269 LEU A N 1
ATOM 2095 C CA . LEU A 1 269 ? 19.540 -3.565 -12.000 1.00 95.19 269 LEU A CA 1
ATOM 2096 C C . LEU A 1 269 ? 20.026 -3.485 -10.551 1.00 95.19 269 LEU A C 1
ATOM 2098 O O . LEU A 1 269 ? 19.243 -3.640 -9.612 1.00 95.19 269 LEU A O 1
ATOM 2102 N N . GLU A 1 270 ? 21.321 -3.235 -10.369 1.00 95.50 270 GLU A N 1
ATOM 2103 C CA . GLU A 1 270 ? 21.894 -3.043 -9.036 1.00 95.50 270 GLU A CA 1
ATOM 2104 C C . GLU A 1 270 ? 21.359 -1.749 -8.387 1.00 95.50 270 GLU A C 1
ATOM 2106 O O . GLU A 1 270 ? 21.307 -0.705 -9.049 1.00 95.50 270 GLU A O 1
ATOM 2111 N N . PRO A 1 271 ? 20.967 -1.773 -7.097 1.00 96.06 271 PRO A N 1
ATOM 2112 C CA . PRO A 1 271 ? 20.432 -0.594 -6.421 1.00 96.06 271 PRO A CA 1
ATOM 2113 C C . PRO A 1 271 ? 21.378 0.614 -6.474 1.00 96.06 271 PRO A C 1
ATOM 2115 O O . PRO A 1 271 ? 22.552 0.516 -6.120 1.00 96.06 271 PRO A O 1
ATOM 2118 N N . GLY A 1 272 ? 20.852 1.768 -6.884 1.00 95.88 272 GLY A N 1
ATOM 2119 C CA . GLY A 1 272 ? 21.586 3.033 -6.979 1.00 95.88 272 GLY A CA 1
ATOM 2120 C C . GLY A 1 272 ? 22.569 3.125 -8.152 1.00 95.88 272 GLY A C 1
ATOM 2121 O O . GLY A 1 272 ? 23.245 4.143 -8.291 1.00 95.88 272 GLY A O 1
ATOM 2122 N N . VAL A 1 273 ? 22.658 2.099 -9.004 1.00 96.44 273 VAL A N 1
ATOM 2123 C CA . VAL A 1 273 ? 23.554 2.088 -10.166 1.00 96.44 273 VAL A CA 1
ATOM 2124 C C . VAL A 1 273 ? 22.785 2.473 -11.426 1.00 96.44 273 VAL A C 1
ATOM 2126 O O . VAL A 1 273 ? 21.807 1.825 -11.800 1.00 96.44 273 VAL A O 1
ATOM 2129 N N . LYS A 1 274 ? 23.268 3.512 -12.116 1.00 95.69 274 LYS A N 1
ATOM 2130 C CA . LYS A 1 274 ? 22.772 3.906 -13.438 1.00 95.69 274 LYS A CA 1
ATOM 2131 C C . LYS A 1 274 ? 23.204 2.857 -14.463 1.00 95.69 274 LYS A C 1
ATOM 2133 O O . LYS A 1 274 ? 24.389 2.727 -14.760 1.00 95.69 274 LYS A O 1
ATOM 2138 N N . THR A 1 275 ? 22.242 2.099 -14.973 1.00 96.12 275 THR A N 1
ATOM 2139 C CA . THR A 1 275 ? 22.457 0.988 -15.904 1.00 96.12 275 THR A CA 1
ATOM 2140 C C . THR A 1 275 ? 22.127 1.429 -17.329 1.00 96.12 275 THR A C 1
ATOM 2142 O O . THR A 1 275 ? 20.954 1.695 -17.610 1.00 96.12 275 THR A O 1
ATOM 2145 N N . PRO A 1 276 ? 23.116 1.514 -18.238 1.00 96.06 276 PRO A N 1
ATOM 2146 C CA . PRO A 1 276 ? 22.880 1.892 -19.626 1.00 96.06 276 PRO A CA 1
ATOM 2147 C C . PRO A 1 276 ? 21.977 0.879 -20.329 1.00 96.06 276 PRO A C 1
ATOM 2149 O O . PRO A 1 276 ? 22.207 -0.330 -20.267 1.00 96.06 276 PRO A O 1
ATOM 2152 N N . LEU A 1 277 ? 20.966 1.389 -21.023 1.00 95.56 277 LEU A N 1
ATOM 2153 C CA . LEU A 1 277 ? 19.986 0.599 -21.755 1.00 95.56 277 LEU A CA 1
ATOM 2154 C C . LEU A 1 277 ? 20.130 0.832 -23.267 1.00 95.56 277 LEU A C 1
ATOM 2156 O O . LEU A 1 277 ? 20.361 -0.117 -24.023 1.00 95.56 277 LEU A O 1
ATOM 2160 N N . TYR A 1 278 ? 20.091 2.099 -23.693 1.00 96.31 278 TYR A N 1
ATOM 2161 C CA . TYR A 1 278 ? 20.203 2.503 -25.098 1.00 96.31 278 TYR A CA 1
ATOM 2162 C C . TYR A 1 278 ? 21.143 3.698 -25.293 1.00 96.31 278 TYR A C 1
ATOM 2164 O O . TYR A 1 278 ? 21.375 4.479 -24.377 1.00 96.31 278 TYR A O 1
ATOM 2172 N N . ILE A 1 279 ? 21.626 3.893 -26.517 1.00 97.56 279 ILE A N 1
ATOM 2173 C CA . ILE A 1 279 ? 22.133 5.174 -27.010 1.00 97.56 279 ILE A CA 1
ATOM 2174 C C . ILE A 1 279 ? 21.104 5.725 -27.989 1.00 97.56 279 ILE A C 1
ATOM 2176 O O . ILE A 1 279 ? 20.800 5.111 -29.013 1.00 97.56 279 ILE A O 1
ATOM 2180 N N . PHE A 1 280 ? 20.584 6.908 -27.687 1.00 96.19 280 PHE A N 1
ATOM 2181 C CA . PHE A 1 280 ? 19.706 7.652 -28.578 1.00 96.19 280 PHE A CA 1
ATOM 2182 C C . PHE A 1 280 ? 20.529 8.569 -29.464 1.00 96.19 280 PHE A C 1
ATOM 2184 O O . PHE A 1 280 ? 21.375 9.315 -28.979 1.00 96.19 280 PHE A O 1
ATOM 2191 N N . SER A 1 281 ? 20.242 8.577 -30.764 1.00 96.62 281 SER A N 1
ATOM 2192 C CA . SER A 1 281 ? 20.754 9.577 -31.693 1.00 96.62 281 SER A CA 1
ATOM 2193 C C . SER A 1 281 ? 19.615 10.285 -32.410 1.00 96.62 281 SER A C 1
ATOM 2195 O O . SER A 1 281 ? 18.902 9.681 -33.206 1.00 96.62 281 SER A O 1
ATOM 2197 N N . TYR A 1 282 ? 19.459 11.580 -32.158 1.00 94.25 282 TYR A N 1
ATOM 2198 C CA . TYR A 1 282 ? 18.362 12.388 -32.694 1.00 94.25 282 TYR A CA 1
ATOM 2199 C C . TYR A 1 282 ? 18.840 13.800 -33.042 1.00 94.25 282 TYR A C 1
ATOM 2201 O O . TYR A 1 282 ? 19.973 14.187 -32.744 1.00 94.25 282 TYR A O 1
ATOM 2209 N N . ILE A 1 283 ? 18.008 14.558 -33.748 1.00 93.62 283 ILE A N 1
ATOM 2210 C CA . ILE A 1 283 ? 18.299 15.922 -34.180 1.00 93.62 283 ILE A CA 1
ATOM 2211 C C . ILE A 1 283 ? 17.779 16.889 -33.115 1.00 93.62 283 ILE A C 1
ATOM 2213 O O . ILE A 1 283 ? 16.586 16.935 -32.840 1.00 93.62 283 ILE A O 1
ATOM 2217 N N . LYS A 1 284 ? 18.679 17.694 -32.545 1.00 88.88 284 LYS A N 1
ATOM 2218 C CA . LYS A 1 284 ? 18.361 18.804 -31.640 1.00 88.88 284 LYS A CA 1
ATOM 2219 C C . LYS A 1 284 ? 18.993 20.075 -32.194 1.00 88.88 284 LYS A C 1
ATOM 2221 O O . LYS A 1 284 ? 20.196 20.110 -32.460 1.00 88.88 284 LYS A O 1
ATOM 2226 N N . ASN A 1 285 ? 18.191 21.118 -32.414 1.00 87.62 285 ASN A N 1
ATOM 2227 C CA . ASN A 1 285 ? 18.645 22.400 -32.977 1.00 87.62 285 ASN A CA 1
ATOM 2228 C C . ASN A 1 285 ? 19.455 22.245 -34.284 1.00 87.62 285 ASN A C 1
ATOM 2230 O O . ASN A 1 285 ? 20.505 22.864 -34.468 1.00 87.62 285 ASN A O 1
ATOM 2234 N N . GLY A 1 286 ? 18.995 21.361 -35.178 1.00 90.75 286 GLY A N 1
ATOM 2235 C CA . GLY A 1 286 ? 19.628 21.088 -36.475 1.00 90.75 286 GLY A CA 1
ATOM 2236 C C . GLY A 1 286 ? 20.936 20.289 -36.415 1.00 90.75 286 GLY A C 1
ATOM 2237 O O . GLY A 1 286 ? 21.574 20.094 -37.449 1.00 90.75 286 GLY A O 1
ATOM 2238 N N . LYS A 1 287 ? 21.357 19.813 -35.235 1.00 93.88 287 LYS A N 1
ATOM 2239 C CA . LYS A 1 287 ? 22.553 18.978 -35.060 1.00 93.88 287 LYS A CA 1
ATOM 2240 C C . LYS A 1 287 ? 22.173 17.606 -34.527 1.00 93.88 287 LYS A C 1
ATOM 2242 O O . LYS A 1 287 ? 21.313 17.487 -33.660 1.00 93.88 287 LYS A O 1
ATOM 2247 N N . ARG A 1 288 ? 22.846 16.568 -35.026 1.00 95.44 288 ARG A N 1
ATOM 2248 C CA . ARG A 1 288 ? 22.702 15.218 -34.484 1.00 95.44 288 ARG A CA 1
ATOM 2249 C C . ARG A 1 288 ? 23.435 15.134 -33.149 1.00 95.44 288 ARG A C 1
ATOM 2251 O O . ARG A 1 288 ? 24.642 15.362 -33.099 1.00 95.44 288 ARG A O 1
ATOM 2258 N N . VAL A 1 289 ? 22.694 14.824 -32.097 1.00 94.31 289 VAL A N 1
ATOM 2259 C CA . VAL A 1 289 ? 23.213 14.573 -30.751 1.00 94.31 289 VAL A CA 1
ATOM 2260 C C . VAL A 1 289 ? 23.160 13.077 -30.453 1.00 94.31 289 VAL A C 1
ATOM 2262 O O . VAL A 1 289 ? 22.459 12.326 -31.141 1.00 94.31 289 VAL A O 1
ATOM 2265 N N . LYS A 1 290 ? 23.953 12.643 -29.473 1.00 96.69 290 LYS A N 1
ATOM 2266 C CA . LYS A 1 290 ? 23.908 11.292 -28.918 1.00 96.69 290 LYS A CA 1
ATOM 2267 C C . LYS A 1 290 ? 23.770 11.395 -27.407 1.00 96.69 290 LYS A C 1
ATOM 2269 O O . LYS A 1 290 ? 24.574 12.092 -26.801 1.00 96.69 290 LYS A O 1
ATOM 2274 N N . GLU A 1 291 ? 22.786 10.712 -26.843 1.00 95.81 291 GLU A N 1
ATOM 2275 C CA . GLU A 1 291 ? 22.506 10.700 -25.406 1.00 95.81 291 GLU A CA 1
ATOM 2276 C C . GLU A 1 291 ? 22.345 9.256 -24.936 1.00 95.81 291 GLU A C 1
ATOM 2278 O O . GLU A 1 291 ? 21.748 8.434 -25.635 1.00 95.81 291 GLU A O 1
ATOM 2283 N N . GLU A 1 292 ? 22.888 8.939 -23.766 1.00 97.00 292 GLU A N 1
ATOM 2284 C CA . GLU A 1 292 ? 22.686 7.633 -23.140 1.00 97.00 292 GLU A CA 1
ATOM 2285 C C . GLU A 1 292 ? 21.320 7.596 -22.455 1.00 97.00 292 GLU A C 1
ATOM 2287 O O . GLU A 1 292 ? 20.950 8.534 -21.750 1.00 97.00 292 GLU A O 1
ATOM 2292 N N . VAL A 1 293 ? 20.585 6.509 -22.657 1.00 96.25 293 VAL A N 1
ATOM 2293 C CA . VAL A 1 293 ? 19.357 6.196 -21.935 1.00 96.25 293 VAL A CA 1
ATOM 2294 C C . VAL A 1 293 ? 19.663 5.118 -20.919 1.00 96.25 293 VAL A C 1
ATOM 2296 O O . VAL A 1 293 ? 20.132 4.041 -21.292 1.00 96.25 293 VAL A O 1
ATOM 2299 N N . SER A 1 294 ? 19.369 5.385 -19.654 1.00 96.56 294 SER A N 1
ATOM 2300 C CA . SER A 1 294 ? 19.755 4.501 -18.555 1.00 96.56 294 SER A CA 1
ATOM 2301 C C . SER A 1 294 ? 18.624 4.360 -17.544 1.00 96.56 294 SER A C 1
ATOM 2303 O O . SER A 1 294 ? 17.840 5.291 -17.339 1.00 96.56 294 SER A O 1
ATOM 2305 N N . LEU A 1 295 ? 18.577 3.202 -16.889 1.00 96.44 295 LEU A N 1
ATOM 2306 C CA . LEU A 1 295 ? 17.670 2.917 -15.781 1.00 96.44 295 LEU A CA 1
ATOM 2307 C C . LEU A 1 295 ? 18.435 2.917 -14.459 1.00 96.44 295 LEU A C 1
ATOM 2309 O O . LEU A 1 295 ? 19.523 2.349 -14.374 1.00 96.44 295 LEU A O 1
ATOM 2313 N N . THR A 1 296 ? 17.843 3.495 -13.421 1.00 96.44 296 THR A N 1
ATOM 2314 C CA . THR A 1 296 ? 18.363 3.433 -12.053 1.00 96.44 296 THR A CA 1
ATOM 2315 C C . THR A 1 296 ? 17.286 2.856 -11.152 1.00 96.44 296 THR A C 1
ATOM 2317 O O . THR A 1 296 ? 16.204 3.427 -11.036 1.00 96.44 296 THR A O 1
ATOM 2320 N N . TYR A 1 297 ? 17.580 1.730 -10.506 1.00 96.81 297 TYR A N 1
ATOM 2321 C CA . TYR A 1 297 ? 16.693 1.146 -9.506 1.00 96.81 297 TYR A CA 1
ATOM 2322 C C . TYR A 1 297 ? 17.023 1.694 -8.116 1.00 96.81 297 TYR A C 1
ATOM 2324 O O . TYR A 1 297 ? 18.153 1.576 -7.645 1.00 96.81 297 TYR A O 1
ATOM 2332 N N . THR A 1 298 ? 16.023 2.243 -7.437 1.00 96.31 298 THR A N 1
ATOM 2333 C CA . THR A 1 298 ? 16.094 2.627 -6.027 1.00 96.31 298 THR A CA 1
ATOM 2334 C C . THR A 1 298 ? 15.312 1.608 -5.215 1.00 96.31 298 THR A C 1
ATOM 2336 O O . THR A 1 298 ? 14.099 1.467 -5.374 1.00 96.31 298 THR A O 1
ATOM 2339 N N . LYS A 1 299 ? 16.011 0.885 -4.336 1.00 94.44 299 LYS A N 1
ATOM 2340 C CA . LYS A 1 299 ? 15.385 -0.098 -3.451 1.00 94.44 299 LYS A CA 1
ATOM 2341 C C . LYS A 1 299 ? 14.440 0.600 -2.474 1.00 94.44 299 LYS A C 1
ATOM 2343 O O . LYS A 1 299 ? 14.833 1.575 -1.841 1.00 94.44 299 LYS A O 1
ATOM 2348 N N . GLY A 1 300 ? 13.219 0.084 -2.344 1.00 92.12 300 GLY A N 1
ATOM 2349 C CA . GLY A 1 300 ? 12.253 0.604 -1.381 1.00 92.12 300 GLY A CA 1
ATOM 2350 C C . GLY A 1 300 ? 12.634 0.262 0.061 1.00 92.12 300 GLY A C 1
ATOM 2351 O O . GLY A 1 300 ? 13.150 -0.824 0.340 1.00 92.12 300 GLY A O 1
ATOM 2352 N N . GLU A 1 301 ? 12.336 1.173 0.983 1.00 92.56 301 GLU A N 1
ATOM 2353 C CA . GLU A 1 301 ? 12.543 0.980 2.418 1.00 92.56 301 GLU A CA 1
ATOM 2354 C C . GLU A 1 301 ? 11.219 0.658 3.119 1.00 92.56 301 GLU A C 1
ATOM 2356 O O . GLU A 1 301 ? 10.170 1.209 2.783 1.00 92.56 301 GLU A O 1
ATOM 2361 N N . PHE A 1 302 ? 11.267 -0.251 4.093 1.00 93.94 302 PHE A N 1
ATOM 2362 C CA . PHE A 1 302 ? 10.128 -0.534 4.965 1.00 93.94 302 PHE A CA 1
ATOM 2363 C C . PHE A 1 302 ? 10.171 0.355 6.206 1.00 93.94 302 PHE A C 1
ATOM 2365 O O . PHE A 1 302 ? 11.243 0.734 6.683 1.00 93.94 302 PHE A O 1
ATOM 2372 N N . ALA A 1 303 ? 8.995 0.658 6.744 1.00 92.75 303 ALA A N 1
ATOM 2373 C CA . ALA A 1 303 ? 8.835 1.493 7.918 1.00 92.75 303 ALA A CA 1
ATOM 2374 C C . ALA A 1 303 ? 9.559 0.896 9.137 1.00 92.75 303 ALA A C 1
ATOM 2376 O O . ALA A 1 303 ? 9.387 -0.272 9.489 1.00 92.75 303 ALA A O 1
ATOM 2377 N N . THR A 1 304 ? 10.356 1.724 9.806 1.00 92.69 304 THR A N 1
ATOM 2378 C CA . THR A 1 304 ? 10.915 1.454 11.134 1.00 92.69 304 THR A CA 1
ATOM 2379 C C . THR A 1 304 ? 9.977 1.982 12.215 1.00 92.69 304 THR A C 1
ATOM 2381 O O . THR A 1 304 ? 9.163 2.873 11.963 1.00 92.69 304 THR A O 1
ATOM 2384 N N . LYS A 1 305 ? 10.136 1.496 13.451 1.00 90.94 305 LYS A N 1
ATOM 2385 C CA . LYS A 1 305 ? 9.409 2.020 14.617 1.00 90.94 305 LYS A CA 1
ATOM 2386 C C . LYS A 1 305 ? 9.533 3.542 14.754 1.00 90.94 305 LYS A C 1
ATOM 2388 O O . LYS A 1 305 ? 8.537 4.213 15.015 1.00 90.94 305 LYS A O 1
ATOM 2393 N N . ASP A 1 306 ? 10.733 4.070 14.527 1.00 90.94 306 ASP A N 1
ATOM 2394 C CA . ASP A 1 306 ? 11.000 5.506 14.608 1.00 90.94 306 ASP A CA 1
ATOM 2395 C C . ASP A 1 306 ? 10.314 6.264 13.464 1.00 90.94 306 ASP A C 1
ATOM 2397 O O . ASP A 1 306 ? 9.621 7.242 13.721 1.00 90.94 306 ASP A O 1
ATOM 2401 N N . SER A 1 307 ? 10.388 5.763 12.224 1.00 90.62 307 SER A N 1
ATOM 2402 C CA . SER A 1 307 ? 9.738 6.412 11.072 1.00 90.62 307 SER A CA 1
ATOM 2403 C C . SER A 1 307 ? 8.207 6.441 11.172 1.00 90.62 307 SER A C 1
ATOM 2405 O O . SER A 1 307 ? 7.577 7.402 10.729 1.00 90.62 307 SER A O 1
ATOM 2407 N N . ILE A 1 308 ? 7.602 5.412 11.783 1.00 88.50 308 ILE A N 1
ATOM 2408 C CA . ILE A 1 308 ? 6.159 5.374 12.058 1.00 88.50 308 ILE A CA 1
ATOM 2409 C C . ILE A 1 308 ? 5.823 6.481 13.052 1.00 88.50 308 ILE A C 1
ATOM 2411 O O . ILE A 1 308 ? 4.949 7.299 12.783 1.00 88.50 308 ILE A O 1
ATOM 2415 N N . LYS A 1 309 ? 6.562 6.557 14.166 1.00 88.50 309 LYS A N 1
ATOM 2416 C CA . LYS A 1 309 ? 6.358 7.585 15.189 1.00 88.50 309 LYS A CA 1
ATOM 2417 C C . LYS A 1 309 ? 6.504 8.996 14.613 1.00 88.50 309 LYS A C 1
ATOM 2419 O O . LYS A 1 309 ? 5.639 9.835 14.847 1.00 88.50 309 LYS A O 1
ATOM 2424 N N . GLU A 1 310 ? 7.558 9.242 13.839 1.00 89.19 310 GLU A N 1
ATOM 2425 C CA . GLU A 1 310 ? 7.793 10.526 13.172 1.00 89.19 310 GLU A CA 1
ATOM 2426 C C . GLU A 1 310 ? 6.653 10.887 12.210 1.00 89.19 310 GLU A C 1
ATOM 2428 O O . GLU A 1 310 ? 6.181 12.023 12.221 1.00 89.19 310 GLU A O 1
ATOM 2433 N N . SER A 1 311 ? 6.159 9.924 11.423 1.00 85.62 311 SER A N 1
ATOM 2434 C CA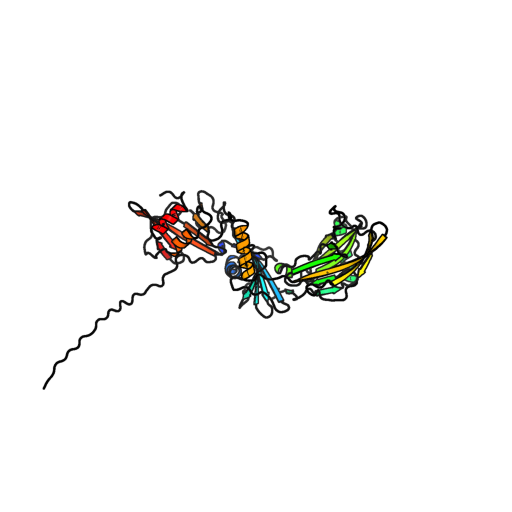 . SER A 1 311 ? 5.032 10.135 10.502 1.00 85.62 311 SER A CA 1
ATOM 2435 C C . SER A 1 311 ? 3.739 10.464 11.250 1.00 85.62 311 SER A C 1
ATOM 2437 O O . SER A 1 311 ? 3.034 11.405 10.884 1.00 85.62 311 SER A O 1
ATOM 2439 N N . THR A 1 312 ? 3.450 9.746 12.340 1.00 82.19 312 THR A N 1
ATOM 2440 C CA . THR A 1 312 ? 2.287 10.011 13.195 1.00 82.19 312 THR A CA 1
ATOM 2441 C C . THR A 1 312 ? 2.361 11.406 13.824 1.00 82.19 312 THR A C 1
ATOM 2443 O O . THR A 1 312 ? 1.384 12.156 13.784 1.00 82.19 312 THR A O 1
ATOM 2446 N N . GLU A 1 313 ? 3.521 11.792 14.364 1.00 84.62 313 GLU A N 1
ATOM 2447 C CA . GLU A 1 313 ? 3.745 13.123 14.942 1.00 84.62 313 GLU A CA 1
ATOM 2448 C C . GLU A 1 313 ? 3.628 14.235 13.887 1.00 84.62 313 GLU A C 1
ATOM 2450 O O . GLU A 1 313 ? 2.967 15.250 14.120 1.00 84.62 313 GLU A O 1
ATOM 2455 N N . ALA A 1 314 ? 4.199 14.037 12.697 1.00 84.88 314 ALA A N 1
ATOM 2456 C CA . ALA A 1 314 ? 4.075 14.978 11.588 1.00 84.88 314 ALA A CA 1
ATOM 2457 C C . ALA A 1 314 ? 2.615 15.135 11.135 1.00 84.88 314 ALA A C 1
ATOM 2459 O O . ALA A 1 314 ? 2.154 16.257 10.909 1.00 84.88 314 ALA A O 1
ATOM 2460 N N . GLY A 1 315 ? 1.860 14.034 11.071 1.00 79.38 315 GLY A N 1
ATOM 2461 C CA . GLY A 1 315 ? 0.428 14.051 10.786 1.00 79.38 315 GLY A CA 1
ATOM 2462 C C . GLY A 1 315 ? -0.353 14.869 11.817 1.00 79.38 315 GLY A C 1
ATOM 2463 O O . GLY A 1 315 ? -1.187 15.701 11.437 1.00 79.38 315 GLY A O 1
ATOM 2464 N N . LEU A 1 316 ? -0.062 14.676 13.110 1.00 77.81 316 LEU A N 1
ATOM 2465 C CA . LEU A 1 316 ? -0.653 15.443 14.215 1.00 77.81 316 LEU A CA 1
ATOM 2466 C C . LEU A 1 316 ? -0.450 16.949 14.048 1.00 77.81 316 LEU A C 1
ATOM 2468 O O . LEU A 1 316 ? -1.401 17.718 14.191 1.00 77.81 316 LEU A O 1
ATOM 2472 N N . ILE A 1 317 ? 0.763 17.360 13.683 1.00 83.25 317 ILE A N 1
ATOM 2473 C CA . ILE A 1 317 ? 1.108 18.768 13.466 1.00 83.25 317 ILE A CA 1
ATOM 2474 C C . ILE A 1 317 ? 0.419 19.328 12.216 1.00 83.25 317 ILE A C 1
ATOM 2476 O O . ILE A 1 317 ? -0.083 20.450 12.246 1.00 83.25 317 ILE A O 1
ATOM 2480 N N . ALA A 1 318 ? 0.396 18.566 11.120 1.00 81.25 318 ALA A N 1
ATOM 2481 C CA . ALA A 1 318 ? -0.143 19.027 9.843 1.00 81.25 318 ALA A CA 1
ATOM 2482 C C . ALA A 1 318 ? -1.665 19.236 9.883 1.00 81.25 318 ALA A C 1
ATOM 2484 O O . ALA A 1 318 ? -2.167 20.178 9.276 1.00 81.25 318 ALA A O 1
ATOM 2485 N N . ASN A 1 319 ? -2.392 18.382 10.611 1.00 76.94 319 ASN A N 1
ATOM 2486 C CA . ASN A 1 319 ? -3.853 18.404 10.679 1.00 76.94 319 ASN A CA 1
ATOM 2487 C C . ASN A 1 319 ? -4.345 18.220 12.126 1.00 76.94 319 ASN A C 1
ATOM 2489 O O . ASN A 1 319 ? -4.820 17.136 12.473 1.00 76.94 319 ASN A O 1
ATOM 2493 N N . PRO A 1 320 ? -4.253 19.248 12.989 1.00 72.88 320 PRO A N 1
ATOM 2494 C CA . PRO A 1 320 ? -4.625 19.135 14.402 1.00 72.88 320 PRO A CA 1
ATOM 2495 C C . PRO A 1 320 ? -6.142 19.042 14.629 1.00 72.88 320 PRO A C 1
ATOM 2497 O O . PRO A 1 320 ? -6.582 18.622 15.692 1.00 72.88 320 PRO A O 1
ATOM 2500 N N . SER A 1 321 ? -6.954 19.447 13.647 1.00 70.38 321 SER A N 1
ATOM 2501 C CA . SER A 1 321 ? -8.422 19.433 13.738 1.00 70.38 321 SER A CA 1
ATOM 2502 C C . SER A 1 321 ? -9.062 18.111 13.314 1.00 70.38 321 SER A C 1
ATOM 2504 O O . SER A 1 321 ? -10.275 17.974 13.437 1.00 70.38 321 SER A O 1
ATOM 2506 N N . VAL A 1 322 ? -8.277 17.160 12.798 1.00 70.44 322 VAL A N 1
ATOM 2507 C CA . VAL A 1 322 ? -8.761 15.811 12.485 1.00 70.44 322 VAL A CA 1
ATOM 2508 C C . VAL A 1 322 ? -8.783 15.020 13.796 1.00 70.44 322 VAL A C 1
ATOM 2510 O O . VAL A 1 322 ? -7.714 14.868 14.395 1.00 70.44 322 VAL A O 1
ATOM 2513 N N . PRO A 1 323 ? -9.952 14.540 14.265 1.00 65.94 323 PRO A N 1
ATOM 2514 C CA . PRO A 1 323 ? -10.024 13.675 15.437 1.00 65.94 323 PRO A CA 1
ATOM 2515 C C . PRO A 1 323 ? -9.127 12.452 15.232 1.00 65.94 323 PRO A C 1
ATOM 2517 O O . PRO A 1 323 ? -9.228 11.774 14.210 1.00 65.94 323 PRO A O 1
ATOM 2520 N N . ARG A 1 324 ? -8.226 12.197 16.183 1.00 69.50 324 ARG A N 1
ATOM 2521 C CA . ARG A 1 324 ? -7.338 11.030 16.185 1.00 69.50 324 ARG A CA 1
ATOM 2522 C C . ARG A 1 324 ? -7.438 10.327 17.530 1.00 69.50 324 ARG A C 1
ATOM 2524 O O . ARG A 1 324 ? -7.511 10.988 18.562 1.00 69.50 324 ARG A O 1
ATOM 2531 N N . GLY A 1 325 ? -7.399 9.001 17.503 1.00 78.12 325 GLY A N 1
ATOM 2532 C CA . GLY A 1 325 ? -7.643 8.171 18.678 1.00 78.12 325 GLY A CA 1
ATOM 2533 C C . GLY A 1 325 ? -9.110 7.750 18.776 1.00 78.12 325 GLY A C 1
ATOM 2534 O O . GLY A 1 325 ? -9.796 7.699 17.750 1.00 78.12 325 GLY A O 1
ATOM 2535 N N . PRO A 1 326 ? -9.595 7.422 19.982 1.00 87.38 326 PRO A N 1
ATOM 2536 C CA . PRO A 1 326 ? -10.861 6.740 20.112 1.00 87.38 326 PRO A CA 1
ATOM 2537 C C . PRO A 1 326 ? -12.036 7.644 19.747 1.00 87.38 326 PRO A C 1
ATOM 2539 O O . PRO A 1 326 ? -12.092 8.822 20.093 1.00 87.38 326 PRO A O 1
ATOM 2542 N N . PHE A 1 327 ? -13.000 7.053 19.068 1.00 88.81 327 PHE A N 1
ATOM 2543 C CA . PHE A 1 327 ? -14.203 7.665 18.554 1.00 88.81 327 PHE A CA 1
ATOM 2544 C C . PHE A 1 327 ? -15.417 7.049 19.248 1.00 88.81 327 PHE A C 1
ATOM 2546 O O . PHE A 1 327 ? -15.519 5.829 19.350 1.00 88.81 327 PHE A O 1
ATOM 2553 N N . PHE A 1 328 ? -16.328 7.894 19.732 1.00 92.94 328 PHE A N 1
ATOM 2554 C CA . PHE A 1 328 ? -17.500 7.481 20.501 1.00 92.94 328 PHE A CA 1
ATOM 2555 C C . PHE A 1 328 ? -18.771 8.004 19.841 1.00 92.94 328 PHE A C 1
ATOM 2557 O O . PHE A 1 328 ? -18.863 9.189 19.501 1.00 92.94 328 PHE A O 1
ATOM 2564 N N . PHE A 1 329 ? -19.777 7.146 19.721 1.00 93.69 329 PHE A N 1
ATOM 2565 C CA . PHE A 1 329 ? -21.102 7.558 19.280 1.00 93.69 329 PHE A CA 1
ATOM 2566 C C . PHE A 1 329 ? -22.193 6.700 19.913 1.00 93.69 329 PHE A C 1
ATOM 2568 O O . PHE A 1 329 ? -22.012 5.509 20.164 1.00 93.69 329 PHE A O 1
ATOM 2575 N N . LEU A 1 330 ? -23.325 7.341 20.175 1.00 95.00 330 LEU A N 1
ATOM 2576 C CA . LEU A 1 330 ? -24.552 6.714 20.630 1.00 95.00 330 LEU A CA 1
ATOM 2577 C C . LEU A 1 330 ? -25.451 6.437 19.441 1.00 95.00 330 LEU A C 1
ATOM 2579 O O . LEU A 1 330 ? -25.468 7.211 18.481 1.00 95.00 330 LEU A O 1
ATOM 2583 N N . HIS A 1 331 ? -26.232 5.371 19.519 1.00 94.44 331 HIS A N 1
ATOM 2584 C CA . HIS A 1 331 ? -27.148 5.017 18.448 1.00 94.44 331 HIS A CA 1
ATOM 2585 C C . HIS A 1 331 ? -28.380 4.262 18.945 1.00 94.44 331 HIS A C 1
ATOM 2587 O O . HIS A 1 331 ? -28.411 3.725 20.055 1.00 94.44 331 HIS A O 1
ATOM 2593 N N . LYS A 1 332 ? -29.447 4.323 18.140 1.00 93.56 332 LYS A N 1
ATOM 2594 C CA . LYS A 1 332 ? -30.749 3.726 18.478 1.00 93.56 332 LYS A CA 1
ATOM 2595 C C . LYS A 1 332 ? -30.892 2.269 18.077 1.00 93.56 332 LYS A C 1
ATOM 2597 O O . LYS A 1 332 ? -31.610 1.522 18.737 1.00 93.56 332 LYS A O 1
ATOM 2602 N N . ASN A 1 333 ? -30.251 1.900 16.977 1.00 90.00 333 ASN A N 1
ATOM 2603 C CA . ASN A 1 333 ? -30.355 0.589 16.356 1.00 90.00 333 ASN A CA 1
ATOM 2604 C C . ASN A 1 333 ? -28.954 -0.013 16.263 1.00 90.00 333 ASN A C 1
ATOM 2606 O O . ASN A 1 333 ? -28.051 0.745 15.921 1.00 90.00 333 ASN A O 1
ATOM 2610 N N . PRO A 1 334 ? -28.788 -1.330 16.482 1.00 87.12 334 PRO A N 1
ATOM 2611 C CA . PRO A 1 334 ? -27.498 -2.001 16.349 1.00 87.12 334 PRO A CA 1
ATOM 2612 C C . PRO A 1 334 ? -26.792 -1.664 15.040 1.00 87.12 334 PRO A C 1
ATOM 2614 O O . PRO A 1 334 ? -27.450 -1.435 14.019 1.00 87.12 334 PRO A O 1
ATOM 2617 N N . LEU A 1 335 ? -25.460 -1.674 15.068 1.00 81.94 335 LEU A N 1
ATOM 2618 C CA . LEU A 1 335 ? -24.660 -1.498 13.864 1.00 81.94 335 LEU A CA 1
ATOM 2619 C C . LEU A 1 335 ? -24.929 -2.635 12.876 1.00 81.94 335 LEU A C 1
ATOM 2621 O O . LEU A 1 335 ? -24.458 -3.758 13.038 1.00 81.94 335 LEU A O 1
ATOM 2625 N N . ASP A 1 336 ? -25.689 -2.321 11.833 1.00 73.81 336 ASP A N 1
ATOM 2626 C CA . ASP A 1 336 ? -25.893 -3.209 10.700 1.00 73.81 336 ASP A CA 1
ATOM 2627 C C . ASP A 1 336 ? -24.714 -3.066 9.731 1.00 73.81 336 ASP A C 1
ATOM 2629 O O . ASP A 1 336 ? -24.327 -1.965 9.337 1.00 73.81 336 ASP A O 1
ATOM 2633 N N . ALA A 1 337 ? -24.163 -4.205 9.328 1.00 66.75 337 ALA A N 1
ATOM 2634 C CA . ALA A 1 337 ? -23.088 -4.319 8.362 1.00 66.75 337 ALA A CA 1
ATOM 2635 C C . ALA A 1 337 ? -23.433 -3.728 6.980 1.00 66.75 337 ALA A C 1
ATOM 2637 O O . ALA A 1 337 ? -22.517 -3.520 6.188 1.00 66.75 337 ALA A O 1
ATOM 2638 N N . GLU A 1 338 ? -24.704 -3.487 6.646 1.00 66.25 338 GLU A N 1
ATOM 2639 C CA . GLU A 1 338 ? -25.109 -2.917 5.349 1.00 66.25 338 GLU A CA 1
ATOM 2640 C C . GLU A 1 338 ? -25.684 -1.494 5.430 1.00 66.25 338 GLU A C 1
ATOM 2642 O O . GLU A 1 338 ? -25.815 -0.833 4.394 1.00 66.25 338 GLU A O 1
ATOM 2647 N N . ALA A 1 339 ? -26.006 -0.988 6.626 1.00 74.00 339 ALA A N 1
ATOM 2648 C CA . ALA A 1 339 ? -26.707 0.284 6.780 1.00 74.00 339 ALA A CA 1
ATOM 2649 C C . ALA A 1 339 ? -25.885 1.328 7.544 1.00 74.00 339 ALA A C 1
ATOM 2651 O O . ALA A 1 339 ? -25.537 1.161 8.709 1.00 74.00 339 ALA A O 1
ATOM 2652 N N . THR A 1 340 ? -25.662 2.475 6.904 1.00 86.12 340 THR A N 1
ATOM 2653 C CA . THR A 1 340 ? -25.129 3.661 7.579 1.00 86.12 340 THR A CA 1
ATOM 2654 C C . THR A 1 340 ? -26.203 4.286 8.462 1.00 86.12 340 THR A C 1
ATOM 2656 O O . THR A 1 340 ? -27.294 4.630 7.993 1.00 86.12 340 THR A O 1
ATOM 2659 N N . LEU A 1 341 ? -25.880 4.495 9.734 1.00 88.12 341 LEU A N 1
ATOM 2660 C CA . LEU A 1 341 ? -26.767 5.156 10.677 1.00 88.12 341 LEU A CA 1
ATOM 2661 C C . LEU A 1 341 ? -26.707 6.685 10.490 1.00 88.12 341 LEU A C 1
ATOM 2663 O O . LEU A 1 341 ? -25.639 7.278 10.317 1.00 88.12 341 LEU A O 1
ATOM 2667 N N . ASN A 1 342 ? -27.867 7.341 10.510 1.00 88.38 342 ASN A N 1
ATOM 2668 C CA . ASN A 1 342 ? -27.997 8.774 10.234 1.00 88.38 342 ASN A CA 1
ATOM 2669 C C . ASN A 1 342 ? -28.583 9.510 11.439 1.00 88.38 342 ASN A C 1
ATOM 2671 O O . ASN A 1 342 ? -29.387 8.949 12.182 1.00 88.38 342 ASN A O 1
ATOM 2675 N N . TYR A 1 343 ? -28.279 10.801 11.572 1.00 85.19 343 TYR A N 1
ATOM 2676 C CA . TYR A 1 343 ? -29.027 11.678 12.474 1.00 85.19 343 TYR A CA 1
ATOM 2677 C C . TYR A 1 343 ? -30.527 11.683 12.093 1.00 85.19 343 TYR A C 1
ATOM 2679 O O . TYR A 1 343 ? -30.839 11.795 10.903 1.00 85.19 343 TYR A O 1
ATOM 2687 N N . PRO A 1 344 ? -31.472 11.605 13.053 1.00 89.62 344 PRO A N 1
ATOM 2688 C CA . PRO A 1 344 ? -31.306 11.694 14.509 1.00 89.62 344 PRO A CA 1
ATOM 2689 C C . PRO A 1 344 ? -31.224 10.336 15.227 1.00 89.62 344 PRO A C 1
ATOM 2691 O O . PRO A 1 344 ? -31.570 10.247 16.401 1.00 89.62 344 PRO A O 1
ATOM 2694 N N . ASP A 1 345 ? -30.849 9.254 14.549 1.00 90.75 345 ASP A N 1
ATOM 2695 C CA . ASP A 1 345 ? -30.707 7.925 15.164 1.00 90.75 345 ASP A CA 1
ATOM 2696 C C . ASP A 1 345 ? -29.287 7.650 15.670 1.00 90.75 345 ASP A C 1
ATOM 2698 O O . ASP A 1 345 ? -29.035 6.607 16.274 1.00 90.75 345 ASP A O 1
ATOM 2702 N N . THR A 1 346 ? -28.389 8.620 15.493 1.00 92.19 346 THR A N 1
ATOM 2703 C CA . THR A 1 346 ? -27.034 8.640 16.040 1.00 92.19 346 THR A CA 1
ATOM 2704 C C . THR A 1 346 ? -26.706 9.983 16.675 1.00 92.19 346 THR A C 1
ATOM 2706 O O . THR A 1 346 ? -27.128 11.034 16.186 1.00 92.19 346 THR A O 1
ATOM 2709 N N . LEU A 1 347 ? -25.917 9.947 17.750 1.00 92.12 347 LEU A N 1
ATOM 2710 C CA . LEU A 1 347 ? -25.294 11.119 18.364 1.00 92.12 347 LEU A CA 1
ATOM 2711 C C . LEU A 1 347 ? -23.798 10.877 18.502 1.00 92.12 347 LEU A C 1
ATOM 2713 O O . LEU A 1 347 ? -23.362 9.926 19.146 1.00 92.12 347 LEU A O 1
ATOM 2717 N N . ARG A 1 348 ? -22.997 11.760 17.921 1.00 91.31 348 ARG A N 1
ATOM 2718 C CA . ARG A 1 348 ? -21.540 11.703 18.013 1.00 91.31 348 ARG A CA 1
ATOM 2719 C C . ARG A 1 348 ? -21.054 12.413 19.271 1.00 91.31 348 ARG A C 1
ATOM 2721 O O . ARG A 1 348 ? -21.572 13.476 19.607 1.00 91.31 348 ARG A O 1
ATOM 2728 N N . ALA A 1 349 ? -20.017 11.880 19.913 1.00 91.31 349 ALA A N 1
ATOM 2729 C CA . ALA A 1 349 ? -19.359 12.589 21.004 1.00 91.31 349 ALA A CA 1
ATOM 2730 C C . ALA A 1 349 ? -18.795 13.939 20.521 1.00 91.31 349 ALA A C 1
ATOM 2732 O O . ALA A 1 349 ? -18.160 14.043 19.466 1.00 91.31 349 ALA A O 1
ATOM 2733 N N . ALA A 1 350 ? -19.016 14.987 21.307 1.00 88.19 350 ALA A N 1
ATOM 2734 C CA . ALA A 1 350 ? -18.540 16.334 21.053 1.00 88.19 350 ALA A CA 1
ATOM 2735 C C . ALA A 1 350 ? -17.090 16.493 21.532 1.00 88.19 350 ALA A C 1
ATOM 2737 O O . ALA A 1 350 ? -16.821 16.528 22.726 1.00 88.19 350 ALA A O 1
ATOM 2738 N N . GLY A 1 351 ? -16.141 16.621 20.604 1.00 83.12 351 GLY A N 1
ATOM 2739 C CA . GLY A 1 351 ? -14.732 16.854 20.926 1.00 83.12 351 GLY A CA 1
ATOM 2740 C C . GLY A 1 351 ? -13.789 16.348 19.837 1.00 83.12 351 GLY A C 1
ATOM 2741 O O . GLY A 1 351 ? -14.227 15.764 18.849 1.00 83.12 351 GLY A O 1
ATOM 2742 N N . ILE A 1 352 ? -12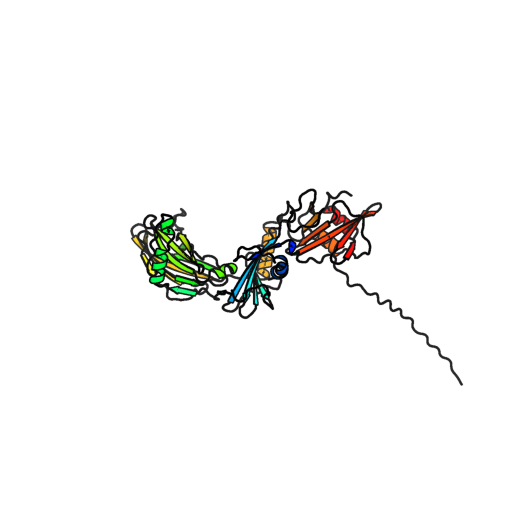.490 16.580 20.027 1.00 76.38 352 ILE A N 1
ATOM 2743 C CA . ILE A 1 352 ? -11.422 16.129 19.112 1.00 76.38 352 ILE A CA 1
ATOM 2744 C C . ILE A 1 352 ? -10.471 15.154 19.827 1.00 76.38 352 ILE A C 1
ATOM 2746 O O . ILE A 1 352 ? -9.990 14.214 19.204 1.00 76.38 352 ILE A O 1
ATOM 2750 N N . ASP A 1 353 ? -10.249 15.352 21.131 1.00 84.75 353 ASP A N 1
ATOM 2751 C CA . ASP A 1 353 ? -9.538 14.426 22.017 1.00 84.75 353 ASP A CA 1
ATOM 2752 C C . ASP A 1 353 ? -10.540 13.775 22.980 1.00 84.75 353 ASP A C 1
ATOM 2754 O O . ASP A 1 353 ? -11.293 14.457 23.685 1.00 84.75 353 ASP A O 1
ATOM 2758 N N . MET A 1 354 ? -10.558 12.446 22.972 1.00 89.50 354 MET A N 1
ATOM 2759 C CA . MET A 1 354 ? -11.484 11.603 23.729 1.00 89.50 354 MET A CA 1
ATOM 2760 C C . MET A 1 354 ? -10.774 10.821 24.840 1.00 89.50 354 MET A C 1
ATOM 2762 O O . MET A 1 354 ? -11.356 9.901 25.415 1.00 89.50 354 MET A O 1
ATOM 2766 N N . SER A 1 355 ? -9.518 11.154 25.152 1.00 90.31 355 SER A N 1
ATOM 2767 C CA . SER A 1 355 ? -8.708 10.424 26.135 1.00 90.31 355 SER A CA 1
ATOM 2768 C C . SER A 1 355 ? -9.355 10.402 27.522 1.00 90.31 355 SER A C 1
ATOM 2770 O O . SER A 1 355 ? -9.395 9.352 28.163 1.00 90.31 355 SER A O 1
ATOM 2772 N N . ASP A 1 356 ? -9.926 11.524 27.965 1.00 92.56 356 ASP A N 1
ATOM 2773 C CA . ASP A 1 356 ? -10.604 11.621 29.263 1.00 92.56 356 ASP A CA 1
ATOM 2774 C C . ASP A 1 356 ? -11.891 10.785 29.302 1.00 92.56 356 ASP A C 1
ATOM 2776 O O . ASP A 1 356 ? -12.152 10.100 30.294 1.00 92.56 356 ASP A O 1
ATOM 2780 N N . LEU A 1 357 ? -12.661 10.772 28.206 1.00 94.62 357 LEU A N 1
ATOM 2781 C CA . LEU A 1 357 ? -13.840 9.914 28.074 1.00 94.62 357 LEU A CA 1
ATOM 2782 C C . LEU A 1 357 ? -13.437 8.433 28.098 1.00 94.62 357 LEU A C 1
ATOM 2784 O O . LEU A 1 357 ? -13.979 7.658 28.880 1.00 94.62 357 LEU A O 1
ATOM 2788 N N . MET A 1 358 ? -12.428 8.045 27.317 1.00 94.69 358 MET A N 1
ATOM 2789 C CA . MET A 1 358 ? -11.880 6.687 27.312 1.00 94.69 358 MET A CA 1
ATOM 2790 C C . MET A 1 358 ? -11.387 6.252 28.701 1.00 94.69 358 MET A C 1
ATOM 2792 O O . MET A 1 358 ? -11.645 5.124 29.123 1.00 94.69 358 MET A O 1
ATOM 2796 N N . ASN A 1 359 ? -10.719 7.137 29.446 1.00 93.94 359 ASN A N 1
ATOM 2797 C CA . ASN A 1 359 ? -10.292 6.855 30.817 1.00 93.94 359 ASN A CA 1
ATOM 2798 C C . ASN A 1 359 ? -11.489 6.641 31.754 1.00 93.94 359 ASN A C 1
ATOM 2800 O O . ASN A 1 359 ? -11.480 5.688 32.531 1.00 93.94 359 ASN A O 1
ATOM 2804 N N . ALA A 1 360 ? -12.549 7.447 31.631 1.00 95.06 360 ALA A N 1
ATOM 2805 C CA . ALA A 1 360 ? -13.772 7.267 32.412 1.00 95.06 360 ALA A CA 1
ATOM 2806 C C . ALA A 1 360 ? -14.409 5.879 32.206 1.00 95.06 360 ALA A C 1
ATOM 2808 O O . ALA A 1 360 ? -14.901 5.285 33.169 1.00 95.06 360 ALA A O 1
ATOM 2809 N N . PHE A 1 361 ? -14.358 5.338 30.983 1.00 95.12 361 PHE A N 1
ATOM 2810 C CA . PHE A 1 361 ? -14.798 3.970 30.691 1.00 95.12 361 PHE A CA 1
ATOM 2811 C C . PHE A 1 361 ? -13.847 2.911 31.255 1.00 95.12 361 PHE A C 1
ATOM 2813 O O . PHE A 1 361 ? -14.304 1.959 31.882 1.00 95.12 361 PHE A O 1
ATOM 2820 N N . LYS A 1 362 ? -12.528 3.078 31.096 1.00 93.25 362 LYS A N 1
ATOM 2821 C CA . LYS A 1 362 ? -11.520 2.150 31.648 1.00 93.25 362 LYS A CA 1
ATOM 2822 C C . LYS A 1 362 ? -11.571 2.046 33.176 1.00 93.25 362 LYS A C 1
ATOM 2824 O O . LYS A 1 362 ? -11.230 1.007 33.735 1.00 93.25 362 LYS A O 1
ATOM 2829 N N . GLU A 1 363 ? -11.982 3.113 33.854 1.00 93.44 363 GLU A N 1
ATOM 2830 C CA . GLU A 1 363 ? -12.107 3.169 35.313 1.00 93.44 363 GLU A CA 1
ATOM 2831 C C . GLU A 1 363 ? -13.463 2.686 35.850 1.00 93.44 363 GLU A C 1
ATOM 2833 O O . GLU A 1 363 ? -13.637 2.626 37.069 1.00 93.44 363 GLU A O 1
ATOM 2838 N N . ALA A 1 364 ? -14.422 2.343 34.983 1.00 93.56 364 ALA A N 1
ATOM 2839 C CA . ALA A 1 364 ? -15.735 1.873 35.412 1.00 93.56 364 ALA A CA 1
ATOM 2840 C C . ALA A 1 364 ? -15.644 0.554 36.207 1.00 93.56 364 ALA A C 1
ATOM 2842 O O . ALA A 1 364 ? -14.766 -0.283 35.994 1.00 93.56 364 ALA A O 1
ATOM 2843 N N . GLU A 1 365 ? -16.562 0.371 37.158 1.00 93.38 365 GLU A N 1
ATOM 2844 C CA . GLU A 1 365 ? -16.543 -0.769 38.081 1.00 93.38 365 GLU A CA 1
ATOM 2845 C C . GLU A 1 365 ? -17.629 -1.792 37.723 1.00 93.38 365 GLU A C 1
ATOM 2847 O O . GLU A 1 365 ? -18.754 -1.389 37.410 1.00 93.38 365 GLU A O 1
ATOM 2852 N N . PRO A 1 366 ? -17.345 -3.106 37.790 1.00 93.25 366 PRO A N 1
ATOM 2853 C CA . PRO A 1 366 ? -18.344 -4.135 37.521 1.00 93.25 366 PRO A CA 1
ATOM 2854 C C . PRO A 1 366 ? -19.466 -4.101 38.567 1.00 93.25 366 PRO A C 1
ATOM 2856 O O . PRO A 1 366 ? -19.226 -3.927 39.764 1.00 93.25 366 PRO A O 1
ATOM 2859 N N . VAL A 1 367 ? -20.706 -4.280 38.114 1.00 93.44 367 VAL A N 1
ATOM 2860 C CA . VAL A 1 367 ? -21.911 -4.278 38.951 1.00 93.44 367 VAL A CA 1
ATOM 2861 C C . VAL A 1 367 ? -22.934 -5.299 38.452 1.00 93.44 367 VAL A C 1
ATOM 2863 O O . VAL A 1 367 ? -23.032 -5.557 37.259 1.00 93.44 367 VAL A O 1
ATOM 2866 N N . ASP A 1 368 ? -23.772 -5.809 39.356 1.00 90.25 368 ASP A N 1
ATOM 2867 C CA . ASP A 1 368 ? -24.822 -6.796 39.030 1.00 90.25 368 ASP A CA 1
ATOM 2868 C C . ASP A 1 368 ? -26.173 -6.160 38.647 1.00 90.25 368 ASP A C 1
ATOM 2870 O O . ASP A 1 368 ? -27.219 -6.810 38.682 1.00 90.25 368 ASP A O 1
ATOM 2874 N N . ARG A 1 369 ? -26.200 -4.852 38.371 1.00 89.50 369 ARG A N 1
ATOM 2875 C CA . ARG A 1 369 ? -27.433 -4.112 38.067 1.00 89.50 369 ARG A CA 1
ATOM 2876 C C . ARG A 1 369 ? -27.230 -3.140 36.917 1.00 89.50 369 ARG A C 1
ATOM 2878 O O . ARG A 1 369 ? -26.205 -2.464 36.866 1.00 89.50 369 ARG A O 1
ATOM 2885 N N . ALA A 1 370 ? -28.260 -3.012 36.092 1.00 90.75 370 ALA A N 1
ATOM 2886 C CA . ALA A 1 370 ? -28.380 -2.003 35.048 1.00 90.75 370 ALA A CA 1
ATOM 2887 C C . ALA A 1 370 ? -29.396 -0.918 35.447 1.00 90.75 370 ALA A C 1
ATOM 2889 O O . ALA A 1 370 ? -30.135 -1.066 36.430 1.00 90.75 370 ALA A O 1
ATOM 2890 N N . GLY A 1 371 ? -29.391 0.188 34.706 1.00 91.56 371 GLY A N 1
ATOM 2891 C CA . GLY A 1 371 ? -30.380 1.255 34.819 1.00 91.56 371 GLY A CA 1
ATOM 2892 C C . GLY A 1 371 ? -31.605 1.025 33.929 1.00 91.56 371 GLY A C 1
ATOM 2893 O O . GLY A 1 371 ? -31.858 -0.077 33.447 1.00 91.56 371 GLY A O 1
ATOM 2894 N N . GLU A 1 372 ? -32.354 2.096 33.696 1.00 93.19 372 GLU A N 1
ATOM 2895 C CA . GLU A 1 372 ? -33.397 2.181 32.676 1.00 93.19 372 GLU A CA 1
ATOM 2896 C C . GLU A 1 372 ? -32.771 2.559 31.328 1.00 93.19 372 GLU A C 1
ATOM 2898 O O . GLU A 1 372 ? -31.866 3.391 31.252 1.00 93.19 372 GLU A O 1
ATOM 2903 N N . VAL A 1 373 ? -33.229 1.913 30.260 1.00 92.56 373 VAL A N 1
ATOM 2904 C CA . VAL A 1 373 ? -32.744 2.158 28.899 1.00 92.56 373 VAL A CA 1
ATOM 2905 C C . VAL A 1 373 ? -33.321 3.480 28.386 1.00 92.56 373 VAL A C 1
ATOM 2907 O O . VAL A 1 373 ? -34.525 3.707 28.504 1.00 92.56 373 VAL A O 1
ATOM 2910 N N . GLY A 1 374 ? -32.457 4.349 27.855 1.00 90.06 374 GLY A N 1
ATOM 2911 C CA . GLY A 1 374 ? -32.841 5.644 27.282 1.00 90.06 374 GLY A CA 1
ATOM 2912 C C . GLY A 1 374 ? -33.126 5.587 25.778 1.00 90.06 374 GLY A C 1
ATOM 2913 O O . GLY A 1 374 ? -33.175 4.512 25.185 1.00 90.06 374 GLY A O 1
ATOM 2914 N N . ASP A 1 375 ? -33.261 6.762 25.156 1.00 91.00 375 ASP A N 1
ATOM 2915 C CA . ASP A 1 375 ? -33.580 6.897 23.724 1.00 91.00 375 ASP A CA 1
ATOM 2916 C C . ASP A 1 375 ? -32.461 6.405 22.794 1.00 91.00 375 ASP A C 1
ATOM 2918 O O . ASP A 1 375 ? -32.745 5.948 21.688 1.00 91.00 375 ASP A O 1
ATOM 2922 N N . TYR A 1 376 ? -31.204 6.474 23.249 1.00 94.44 376 TYR A N 1
ATOM 2923 C CA . TYR A 1 376 ? -30.030 5.920 22.569 1.00 94.44 376 TYR A CA 1
ATOM 2924 C C . TYR A 1 376 ? -29.457 4.765 23.409 1.00 94.44 376 TYR A C 1
ATOM 2926 O O . TYR A 1 376 ? -28.567 4.984 24.235 1.00 94.44 376 TYR A O 1
ATOM 2934 N N . PRO A 1 377 ? -30.014 3.548 23.274 1.00 95.19 377 PRO A N 1
ATOM 2935 C CA . PRO A 1 377 ? -29.671 2.379 24.077 1.00 95.19 377 PRO A CA 1
ATOM 2936 C C . PRO A 1 377 ? -28.283 1.802 23.816 1.00 95.19 377 PRO A C 1
ATOM 2938 O O . PRO A 1 377 ? -27.901 0.880 24.530 1.00 95.19 377 PRO A O 1
ATOM 2941 N N . LEU A 1 378 ? -27.553 2.264 22.802 1.00 95.50 378 LEU A N 1
ATOM 2942 C CA . LEU A 1 378 ? -26.295 1.658 22.386 1.00 95.50 378 LEU A CA 1
ATOM 2943 C C . LEU A 1 378 ? -25.188 2.708 22.302 1.00 95.50 378 LEU A C 1
ATOM 2945 O O . LEU A 1 378 ? -25.419 3.850 21.902 1.00 95.50 378 LEU A O 1
ATOM 2949 N N . LEU A 1 379 ? -23.984 2.303 22.695 1.00 95.50 379 LEU A N 1
ATOM 2950 C CA . LEU A 1 379 ? -22.755 3.082 22.623 1.00 95.50 379 LEU A CA 1
ATOM 2951 C C . LEU A 1 379 ? -21.705 2.259 21.887 1.00 95.50 379 LEU A C 1
ATOM 2953 O O . LEU A 1 379 ? -21.355 1.175 22.347 1.00 95.50 379 LEU A O 1
ATOM 2957 N N . THR A 1 380 ? -21.116 2.824 20.840 1.00 94.00 380 THR A N 1
ATOM 2958 C CA . THR A 1 380 ? -19.963 2.223 20.169 1.00 94.00 380 THR A CA 1
ATOM 2959 C C . THR A 1 380 ? -18.714 3.059 20.401 1.00 94.00 380 THR A C 1
ATOM 2961 O O . THR A 1 380 ? -18.727 4.287 20.273 1.00 94.00 380 THR A O 1
ATOM 2964 N N . ILE A 1 381 ? -17.625 2.365 20.731 1.00 93.38 381 ILE A N 1
ATOM 2965 C CA . ILE A 1 381 ? -16.268 2.899 20.817 1.00 93.38 381 ILE A CA 1
ATOM 2966 C C . ILE A 1 381 ? -15.458 2.309 19.662 1.00 93.38 381 ILE A C 1
ATOM 2968 O O . ILE A 1 381 ? -15.436 1.094 19.501 1.00 93.38 381 ILE A O 1
ATOM 2972 N N . ILE A 1 382 ? -14.767 3.142 18.888 1.00 90.12 382 ILE A N 1
ATOM 2973 C CA . ILE A 1 382 ? -13.855 2.733 17.810 1.00 90.12 382 ILE A CA 1
ATOM 2974 C C . ILE A 1 382 ? -12.473 3.314 18.098 1.00 90.12 382 ILE A C 1
ATOM 2976 O O . ILE A 1 382 ? -12.376 4.503 18.357 1.00 90.12 382 ILE A O 1
ATOM 2980 N N . ASP A 1 383 ? -11.401 2.530 18.027 1.00 88.06 383 ASP A N 1
ATOM 2981 C CA . ASP A 1 383 ? -10.022 3.029 18.144 1.00 88.06 383 ASP A CA 1
ATOM 2982 C C . ASP A 1 383 ? -9.118 2.313 17.134 1.00 88.06 383 ASP A C 1
ATOM 2984 O O . ASP A 1 383 ? -8.965 1.086 17.162 1.00 88.06 383 ASP A O 1
ATOM 2988 N N . GLY A 1 384 ? -8.559 3.074 16.190 1.00 85.75 384 GLY A N 1
ATOM 2989 C CA . GLY A 1 384 ? -7.841 2.525 15.040 1.00 85.75 384 GLY A CA 1
ATOM 2990 C C . GLY A 1 384 ? -8.693 1.496 14.293 1.00 85.75 384 GLY A C 1
ATOM 2991 O O . GLY A 1 384 ? -9.802 1.801 13.854 1.00 85.75 384 GLY A O 1
ATOM 2992 N N . TRP A 1 385 ? -8.192 0.262 14.191 1.00 86.75 385 TRP A N 1
ATOM 2993 C CA . TRP A 1 385 ? -8.829 -0.870 13.499 1.00 86.75 385 TRP A CA 1
ATOM 2994 C C . TRP A 1 385 ? -9.895 -1.603 14.330 1.00 86.75 385 TRP A C 1
ATOM 2996 O O . TRP A 1 385 ? -10.646 -2.409 13.781 1.00 86.75 385 TRP A O 1
ATOM 3006 N N . LYS A 1 386 ? -9.979 -1.325 15.635 1.00 90.19 386 LYS A N 1
ATOM 3007 C CA . LYS A 1 386 ? -10.792 -2.081 16.595 1.00 90.19 386 LYS A CA 1
ATOM 3008 C C . LYS A 1 386 ? -11.997 -1.284 17.082 1.00 90.19 386 LYS A C 1
ATOM 3010 O O . LYS A 1 386 ? -12.030 -0.060 16.963 1.00 90.19 386 LYS A O 1
ATOM 3015 N N . GLY A 1 387 ? -12.972 -1.983 17.642 1.00 90.88 387 GLY A N 1
ATOM 3016 C CA . GLY A 1 387 ? -14.169 -1.395 18.210 1.00 90.88 387 GLY A CA 1
ATOM 3017 C C . GLY A 1 387 ? -14.815 -2.269 19.276 1.00 90.88 387 GLY A C 1
ATOM 3018 O O . GLY A 1 387 ? -14.370 -3.383 19.548 1.00 90.88 387 GLY A O 1
ATOM 3019 N N . GLN A 1 388 ? -15.837 -1.717 19.919 1.00 92.94 388 GLN A N 1
ATOM 3020 C CA . GLN A 1 388 ? -16.678 -2.411 20.886 1.00 92.94 388 GLN A CA 1
ATOM 3021 C C . GLN A 1 388 ? -18.018 -1.685 21.008 1.00 92.94 388 GLN A C 1
ATOM 3023 O O . GLN A 1 388 ? -18.050 -0.457 21.127 1.00 92.94 388 GLN A O 1
ATOM 3028 N N . GLU A 1 389 ? -19.109 -2.443 21.006 1.00 93.44 389 GLU A N 1
ATOM 3029 C CA . GLU A 1 389 ? -20.461 -1.942 21.246 1.00 93.44 389 GLU A CA 1
ATOM 3030 C C . GLU A 1 389 ? -20.935 -2.348 22.648 1.00 93.44 389 GLU A C 1
ATOM 3032 O O . GLU A 1 389 ? -20.688 -3.460 23.116 1.00 93.44 389 GLU A O 1
ATOM 3037 N N . PHE A 1 390 ? -21.610 -1.426 23.327 1.00 95.38 390 PHE A N 1
ATOM 3038 C CA . PHE A 1 390 ? -22.201 -1.617 24.643 1.00 95.38 390 PHE A CA 1
ATOM 3039 C C . PHE A 1 390 ? -23.677 -1.247 24.615 1.00 95.38 390 PHE A C 1
ATOM 3041 O O . PHE A 1 390 ? -24.068 -0.266 23.982 1.00 95.38 390 PHE A O 1
ATOM 3048 N N . GLN A 1 391 ? -24.472 -1.935 25.428 1.00 96.06 391 GLN A N 1
ATOM 3049 C CA . GLN A 1 391 ? -25.786 -1.444 25.817 1.00 96.06 391 GLN A CA 1
ATOM 3050 C C . GLN A 1 391 ? -25.645 -0.394 26.925 1.00 96.06 391 GLN A C 1
ATOM 3052 O O . GLN A 1 391 ? -24.993 -0.617 27.944 1.00 96.06 391 GLN A O 1
ATOM 3057 N N . LEU A 1 392 ? -26.291 0.749 26.745 1.00 96.38 392 LEU A N 1
ATOM 3058 C CA . LEU A 1 392 ? -26.268 1.899 27.634 1.00 96.38 392 LEU A CA 1
ATOM 3059 C C . LEU A 1 392 ? -27.573 1.997 28.435 1.00 96.38 392 LEU A C 1
ATOM 3061 O O . LEU A 1 392 ? -28.676 1.880 27.899 1.00 96.38 392 LEU A O 1
ATOM 3065 N N . SER A 1 393 ? -27.458 2.237 29.740 1.00 96.19 393 SER A N 1
ATOM 3066 C CA . SER A 1 393 ? -28.616 2.475 30.609 1.00 96.19 393 SER A CA 1
ATOM 3067 C C . SER A 1 393 ? -28.304 3.472 31.723 1.00 96.19 393 SER A C 1
ATOM 3069 O O . SER A 1 393 ? -27.147 3.688 32.092 1.00 96.19 393 SER A O 1
ATOM 3071 N N . PHE A 1 394 ? -29.347 4.086 32.279 1.00 94.94 394 PHE A N 1
ATOM 3072 C CA . PHE A 1 394 ? -29.238 5.222 33.189 1.00 94.94 394 PHE A CA 1
ATOM 3073 C C . PHE A 1 394 ? -30.053 5.019 34.460 1.00 94.94 394 PHE A C 1
ATOM 3075 O O . PHE A 1 394 ? -31.148 4.466 34.439 1.00 94.94 394 PHE A O 1
ATOM 3082 N N . GLN A 1 395 ? -29.562 5.510 35.597 1.00 93.88 395 GLN A N 1
ATOM 3083 C CA . GLN A 1 395 ? -30.364 5.566 36.821 1.00 93.88 395 GLN A CA 1
ATOM 3084 C C . GLN A 1 395 ? -30.364 6.977 37.400 1.00 93.88 395 GLN A C 1
ATOM 3086 O O . GLN A 1 395 ? -29.364 7.443 37.955 1.00 93.88 395 GLN A O 1
ATOM 3091 N N . LYS A 1 396 ? -31.519 7.646 37.331 1.00 88.25 396 LYS A N 1
ATOM 3092 C CA . LYS A 1 396 ? -31.703 8.979 37.910 1.00 88.25 396 LYS A CA 1
ATOM 3093 C C . LYS A 1 396 ? -31.737 8.894 39.435 1.00 88.25 396 LYS A C 1
ATOM 3095 O O . LYS A 1 396 ? -32.562 8.207 40.037 1.00 88.25 396 LYS A O 1
ATOM 3100 N N . ARG A 1 397 ? -30.834 9.623 40.083 1.00 81.31 397 ARG A N 1
ATOM 3101 C CA . ARG A 1 397 ? -30.851 9.915 41.521 1.00 81.31 397 ARG A CA 1
ATOM 3102 C C . ARG A 1 397 ? -31.210 11.378 41.716 1.00 81.31 397 ARG A C 1
ATOM 3104 O O . ARG A 1 397 ? -31.104 12.185 40.804 1.00 81.31 397 ARG A O 1
ATOM 3111 N N . SER A 1 398 ? -31.570 11.753 42.939 1.00 78.06 398 SER A N 1
ATOM 3112 C CA . SER A 1 398 ? -32.129 13.074 43.266 1.00 78.06 398 SER A CA 1
ATOM 3113 C C . SER A 1 398 ? -31.343 14.292 42.745 1.00 78.06 398 SER A C 1
ATOM 3115 O O . SER A 1 398 ? -31.923 15.367 42.656 1.00 78.06 398 SER A O 1
ATOM 3117 N N . LYS A 1 399 ? -30.038 14.161 42.458 1.00 80.06 399 LYS A N 1
ATOM 3118 C CA . LYS A 1 399 ? -29.180 15.238 41.923 1.00 80.06 399 LYS A CA 1
ATOM 3119 C C . LYS A 1 399 ? -28.162 14.788 40.862 1.00 80.06 399 LYS A C 1
ATOM 3121 O O . LYS A 1 399 ? -27.320 15.593 40.487 1.00 80.06 399 LYS A O 1
ATOM 3126 N N . LYS A 1 400 ? -28.148 13.509 40.478 1.00 87.12 400 LYS A N 1
ATOM 3127 C CA . LYS A 1 400 ? -27.128 12.924 39.590 1.00 87.12 400 LYS A CA 1
ATOM 3128 C C . LYS A 1 400 ? -27.732 11.787 38.782 1.00 87.12 400 LYS A C 1
ATOM 3130 O O . LYS A 1 400 ? -28.628 11.111 39.286 1.00 87.12 400 LYS A O 1
ATOM 3135 N N . VAL A 1 401 ? -27.197 11.541 37.597 1.00 90.75 401 VAL A N 1
ATOM 3136 C CA . VAL A 1 401 ? -27.535 10.375 36.782 1.00 90.75 401 VAL A CA 1
ATOM 3137 C C . VAL A 1 401 ? -26.354 9.412 36.824 1.00 90.75 401 VAL A C 1
ATOM 3139 O O . VAL A 1 401 ? -25.215 9.802 36.583 1.00 90.75 401 VAL A O 1
ATOM 3142 N N . ASP A 1 402 ? -26.615 8.169 37.215 1.00 94.31 402 ASP A N 1
ATOM 3143 C CA . ASP A 1 402 ? -25.637 7.093 37.081 1.00 94.31 402 ASP A CA 1
ATOM 3144 C C . ASP A 1 402 ? -25.678 6.564 35.642 1.00 94.31 402 ASP A C 1
ATOM 3146 O O . ASP A 1 402 ? -26.770 6.341 35.116 1.00 94.31 402 ASP A O 1
ATOM 3150 N N . VAL A 1 403 ? -24.509 6.319 35.047 1.00 96.38 403 VAL A N 1
ATOM 3151 C CA . VAL A 1 403 ? -24.366 5.737 33.705 1.00 96.38 403 VAL A CA 1
ATOM 3152 C C . VAL A 1 403 ? -23.837 4.312 33.834 1.00 96.38 403 VAL A C 1
ATOM 3154 O O . VAL A 1 403 ? -22.849 4.071 34.537 1.00 96.38 403 VAL A O 1
ATOM 3157 N N . TYR A 1 404 ? -24.505 3.380 33.164 1.00 96.94 404 TYR A N 1
ATOM 3158 C CA . TYR A 1 404 ? -24.162 1.965 33.135 1.00 96.94 404 TYR A CA 1
ATOM 3159 C C . TYR A 1 404 ? -23.926 1.525 31.699 1.00 96.94 404 TYR A C 1
ATOM 3161 O O . TYR A 1 404 ? -24.711 1.872 30.818 1.00 96.94 404 TYR A O 1
ATOM 3169 N N . VAL A 1 405 ? -22.896 0.710 31.492 1.00 96.31 405 VAL A N 1
ATOM 3170 C CA . VAL A 1 405 ? -22.646 0.040 30.218 1.00 96.31 405 VAL A CA 1
ATOM 3171 C C . VAL A 1 405 ? -22.593 -1.460 30.402 1.00 96.31 405 VAL A C 1
ATOM 3173 O O . VAL A 1 405 ? -21.888 -1.963 31.275 1.00 96.31 405 VAL A O 1
ATOM 3176 N N . THR A 1 406 ? -23.357 -2.169 29.588 1.00 95.44 406 THR A N 1
ATOM 3177 C CA . THR A 1 406 ? -23.392 -3.623 29.555 1.00 95.44 406 THR A CA 1
ATOM 3178 C C . THR A 1 406 ? -22.710 -4.091 28.286 1.00 95.44 406 THR A C 1
ATOM 3180 O O . THR A 1 406 ? -23.114 -3.731 27.185 1.00 95.44 406 THR A O 1
ATOM 3183 N N . ASP A 1 407 ? -21.672 -4.898 28.453 1.00 93.00 407 ASP A N 1
ATOM 3184 C CA . ASP A 1 407 ? -21.107 -5.671 27.362 1.00 93.00 407 ASP A CA 1
ATOM 3185 C C . ASP A 1 407 ? -21.929 -6.953 27.217 1.00 93.00 407 ASP A C 1
ATOM 3187 O O . ASP A 1 407 ? -21.858 -7.846 28.069 1.00 93.00 407 ASP A O 1
ATOM 3191 N N . GLU A 1 408 ? -22.736 -7.025 26.160 1.00 89.44 408 GLU A N 1
ATOM 3192 C CA . GLU A 1 408 ? -23.613 -8.170 25.911 1.00 89.44 408 GLU A CA 1
ATOM 3193 C C . GLU A 1 408 ? -22.826 -9.440 25.561 1.00 89.44 408 GLU A C 1
ATOM 3195 O O . GLU A 1 408 ? -23.245 -10.537 25.931 1.00 89.44 408 GLU A O 1
ATOM 3200 N N . THR A 1 409 ? -21.647 -9.312 24.940 1.00 87.00 409 THR A N 1
ATOM 3201 C CA . THR A 1 409 ? -20.806 -10.462 24.563 1.00 87.00 409 THR A CA 1
ATOM 3202 C C . THR A 1 409 ? -20.233 -11.169 25.789 1.00 87.00 409 THR A C 1
ATOM 3204 O O . THR A 1 409 ? -20.156 -12.398 25.832 1.00 87.00 409 THR A O 1
ATOM 3207 N N . ARG A 1 410 ? -19.884 -10.396 26.826 1.00 87.62 410 ARG A N 1
ATOM 3208 C CA . ARG A 1 410 ? -19.369 -10.907 28.107 1.00 87.62 410 ARG A CA 1
ATOM 3209 C C . ARG A 1 410 ? -20.451 -11.061 29.175 1.00 87.62 410 ARG A C 1
ATOM 3211 O O . ARG A 1 410 ? -20.165 -11.594 30.245 1.00 87.62 410 ARG A O 1
ATOM 3218 N N . ASN A 1 411 ? -21.674 -10.607 28.896 1.00 89.44 411 ASN A N 1
ATOM 3219 C CA . ASN A 1 411 ? -22.783 -10.531 29.847 1.00 89.44 411 ASN A CA 1
ATOM 3220 C C . ASN A 1 411 ? -22.370 -9.854 31.171 1.00 89.44 411 ASN A C 1
ATOM 3222 O O . ASN A 1 411 ? -22.657 -10.352 32.262 1.00 89.44 411 ASN A O 1
ATOM 3226 N N . GLN A 1 412 ? -21.655 -8.727 31.070 1.00 93.44 412 GLN A N 1
ATOM 3227 C CA . GLN A 1 412 ? -21.193 -7.955 32.223 1.00 93.44 412 GLN A CA 1
ATOM 3228 C C . GLN A 1 412 ? -21.662 -6.507 32.138 1.00 93.44 412 GLN A C 1
ATOM 3230 O O . GLN A 1 412 ? -21.405 -5.820 31.153 1.00 93.44 412 GLN A O 1
ATOM 3235 N N . THR A 1 413 ? -22.237 -6.010 33.234 1.00 95.88 413 THR A N 1
ATOM 3236 C CA . THR A 1 413 ? -22.527 -4.586 33.414 1.00 95.88 413 THR A CA 1
ATOM 3237 C C . THR A 1 413 ? -21.444 -3.900 34.241 1.00 95.88 413 THR A C 1
ATOM 3239 O O . THR A 1 413 ? -20.964 -4.431 35.247 1.00 95.88 413 THR A O 1
ATOM 3242 N N . PHE A 1 414 ? -21.093 -2.688 33.831 1.00 96.38 414 PHE A N 1
ATOM 3243 C CA . PHE A 1 414 ? -20.176 -1.787 34.507 1.00 96.38 414 PHE A CA 1
ATOM 3244 C C . PHE A 1 414 ? -20.869 -0.459 34.785 1.00 96.38 414 PHE A C 1
ATOM 3246 O O . PHE A 1 414 ? -21.742 -0.021 34.037 1.00 96.38 414 PHE A O 1
ATOM 3253 N N . LYS A 1 415 ? -20.467 0.201 35.865 1.00 96.25 415 LYS A N 1
ATOM 3254 C CA . LYS A 1 415 ? -20.963 1.515 36.250 1.00 96.25 415 LYS A CA 1
ATOM 3255 C C . LYS A 1 415 ? -19.828 2.530 36.204 1.00 96.25 415 LYS A C 1
ATOM 3257 O O . LYS A 1 415 ? -18.799 2.337 36.852 1.00 96.25 415 LYS A O 1
ATOM 3262 N N . LEU A 1 416 ? -20.052 3.645 35.513 1.00 96.25 416 LEU A N 1
ATOM 3263 C CA . LEU A 1 416 ? -19.122 4.770 35.525 1.00 96.25 416 LEU A CA 1
ATOM 3264 C C . LEU A 1 416 ? -19.085 5.421 36.918 1.00 96.25 416 LEU A C 1
ATOM 3266 O O . LEU A 1 416 ? -20.089 5.489 37.643 1.00 96.25 416 LEU A O 1
ATOM 3270 N N . SER A 1 417 ? -17.916 5.943 37.294 1.00 95.06 417 SER A N 1
ATOM 3271 C CA . SER A 1 417 ? -17.789 6.779 38.490 1.00 95.06 417 SER A CA 1
ATOM 3272 C C . SER A 1 417 ? -18.642 8.047 38.346 1.00 95.06 417 SER A C 1
ATOM 3274 O O . SER A 1 417 ? -19.034 8.426 37.246 1.00 95.06 417 SER A O 1
ATOM 3276 N N . SER A 1 418 ? -18.939 8.752 39.444 1.00 92.44 418 SER A N 1
ATOM 3277 C CA . SER A 1 418 ? -19.707 10.004 39.333 1.00 92.44 418 SER A CA 1
ATOM 3278 C C . SER A 1 418 ? -19.006 11.061 38.478 1.00 92.44 418 SER A C 1
ATOM 3280 O O . SER A 1 418 ? -19.686 11.781 37.760 1.00 92.44 418 SER A O 1
ATOM 3282 N N . ALA A 1 419 ? -17.674 11.142 38.547 1.00 94.62 419 ALA A N 1
ATOM 3283 C CA . ALA A 1 419 ? -16.899 12.021 37.676 1.00 94.62 419 ALA A CA 1
ATOM 3284 C C . ALA A 1 419 ? -16.941 11.523 36.224 1.00 94.62 419 ALA A C 1
ATOM 3286 O O . ALA A 1 419 ? -17.165 12.317 35.323 1.00 94.62 419 ALA A O 1
ATOM 3287 N N . GLY A 1 420 ? -16.829 10.208 36.003 1.00 94.94 420 GLY A N 1
ATOM 3288 C CA . GLY A 1 420 ? -16.934 9.618 34.669 1.00 94.94 420 GLY A CA 1
ATOM 3289 C C . GLY A 1 420 ? -18.301 9.829 34.015 1.00 94.94 420 GLY A C 1
ATOM 3290 O O . GLY A 1 420 ? -18.367 10.101 32.823 1.00 94.94 420 GLY A O 1
ATOM 3291 N N . ALA A 1 421 ? -19.389 9.776 34.788 1.00 94.56 421 ALA A N 1
ATOM 3292 C CA . ALA A 1 421 ? -20.729 10.123 34.317 1.00 94.56 421 ALA A CA 1
ATOM 3293 C C . ALA A 1 421 ? -20.830 11.609 33.927 1.00 94.56 421 ALA A C 1
ATOM 3295 O O . ALA A 1 421 ? -21.374 11.927 32.875 1.00 94.56 421 ALA A O 1
ATOM 3296 N N . GLU A 1 422 ? -20.272 12.520 34.732 1.00 94.19 422 GLU A N 1
ATOM 3297 C CA . GLU A 1 422 ? -20.202 13.951 34.393 1.00 94.19 422 GLU A CA 1
ATOM 3298 C C . GLU A 1 422 ? -19.389 14.179 33.103 1.00 94.19 422 GLU A C 1
ATOM 3300 O O . GLU A 1 422 ? -19.830 14.921 32.225 1.00 94.19 422 GLU A O 1
ATOM 3305 N N . THR A 1 423 ? -18.258 13.481 32.938 1.00 95.00 423 THR A N 1
ATOM 3306 C CA . THR A 1 423 ? -17.484 13.475 31.689 1.00 95.00 423 THR A CA 1
ATOM 3307 C C . THR A 1 423 ? -18.330 12.964 30.526 1.00 95.00 423 THR A C 1
ATOM 3309 O O . THR A 1 423 ? -18.423 13.645 29.513 1.00 95.00 423 THR A O 1
ATOM 3312 N N . PHE A 1 424 ? -19.010 11.826 30.666 1.00 95.62 424 PHE A N 1
ATOM 3313 C CA . PHE A 1 424 ? -19.865 11.265 29.619 1.00 95.62 424 PHE A CA 1
ATOM 3314 C C . PHE A 1 424 ? -20.900 12.277 29.100 1.00 95.62 424 PHE A C 1
ATOM 3316 O O . PHE A 1 424 ? -20.942 12.547 27.901 1.00 95.62 424 PHE A O 1
ATOM 3323 N N . PHE A 1 425 ? -21.668 12.912 29.989 1.00 93.94 425 PHE A N 1
ATOM 3324 C CA . PHE A 1 425 ? -22.669 13.907 29.582 1.00 93.94 425 PHE A CA 1
ATOM 3325 C C . PHE A 1 425 ? -22.051 15.174 28.974 1.00 93.94 425 PHE A C 1
ATOM 3327 O O . PHE A 1 425 ? -22.669 15.800 28.119 1.00 93.94 425 PHE A O 1
ATOM 3334 N N . SER A 1 426 ? -20.818 15.541 29.345 1.00 94.06 426 SER A N 1
ATOM 3335 C CA . SER A 1 426 ? -20.125 16.671 28.708 1.00 94.06 426 SER A CA 1
ATOM 3336 C C . SER A 1 426 ? -19.790 16.421 27.231 1.00 94.06 426 SER A C 1
ATOM 3338 O O . SER A 1 426 ? -19.768 17.368 26.447 1.00 94.06 426 SER A O 1
ATOM 3340 N N . TYR A 1 427 ? -19.580 15.156 26.850 1.00 94.31 427 TYR A N 1
ATOM 3341 C CA . TYR A 1 427 ? -19.354 14.737 25.466 1.00 94.31 427 TYR A CA 1
ATOM 3342 C C . TYR A 1 427 ? -20.659 14.454 24.705 1.00 94.31 427 TYR A C 1
ATOM 3344 O O . TYR A 1 427 ? -20.651 14.498 23.480 1.00 94.31 427 TYR A O 1
ATOM 3352 N N . PHE A 1 428 ? -21.784 14.221 25.384 1.00 93.75 428 PHE A N 1
ATOM 3353 C CA . PHE A 1 428 ? -23.096 14.004 24.756 1.00 93.75 428 PHE A CA 1
ATOM 3354 C C . PHE A 1 428 ? -24.138 15.017 25.261 1.00 93.75 428 PHE A C 1
ATOM 3356 O O . PHE A 1 428 ? -25.096 14.629 25.929 1.00 93.75 428 PHE A O 1
ATOM 3363 N N . PRO A 1 429 ? -23.976 16.319 24.953 1.00 89.06 429 PRO A N 1
ATOM 3364 C CA . PRO A 1 429 ? -24.855 17.371 25.469 1.00 89.06 429 PRO A CA 1
ATOM 3365 C C . PRO A 1 429 ? -26.283 17.313 24.907 1.00 89.06 429 PRO A C 1
ATOM 3367 O O . PRO A 1 429 ? -27.192 17.872 25.514 1.00 89.06 429 PRO A O 1
ATOM 3370 N N . ASP A 1 430 ? -26.471 16.651 23.762 1.00 84.00 430 ASP A N 1
ATOM 3371 C CA . ASP A 1 430 ? -27.766 16.493 23.087 1.00 84.00 430 ASP A CA 1
ATOM 3372 C C . ASP A 1 430 ? -28.562 15.274 23.595 1.00 84.00 430 ASP A C 1
ATOM 3374 O O . ASP A 1 430 ? -29.624 14.953 23.063 1.00 84.00 430 ASP A O 1
ATOM 3378 N N . LEU A 1 431 ? -28.039 14.562 24.597 1.00 84.19 431 LEU A N 1
ATOM 3379 C CA . LEU A 1 431 ? -28.739 13.470 25.259 1.00 84.19 431 LEU A CA 1
ATOM 3380 C C . LEU A 1 431 ? -29.640 14.055 26.360 1.00 84.19 431 LEU A C 1
ATOM 3382 O O . LEU A 1 431 ? -29.142 14.530 27.379 1.00 84.19 431 LEU A O 1
ATOM 3386 N N . ASP A 1 432 ? -30.957 14.040 26.145 1.00 65.56 432 ASP A N 1
ATOM 3387 C CA . ASP A 1 432 ? -31.938 14.565 27.108 1.00 65.56 432 ASP A CA 1
ATOM 3388 C C . ASP A 1 432 ? -31.885 13.806 28.468 1.00 65.56 432 ASP A C 1
ATOM 3390 O O . ASP A 1 432 ? -31.810 12.576 28.501 1.00 65.56 432 ASP A O 1
ATOM 3394 N N . GLU A 1 433 ? -31.919 14.541 29.599 1.00 53.12 433 GLU A N 1
ATOM 3395 C CA . GLU A 1 433 ? -31.744 14.050 30.999 1.00 53.12 433 GLU A CA 1
ATOM 3396 C C . GLU A 1 433 ? -32.951 13.384 31.695 1.00 53.12 433 GLU A C 1
ATOM 3398 O O . GLU A 1 433 ? -34.078 13.936 31.711 1.00 53.12 433 GLU A O 1
#

pLDDT: mean 85.48, std 13.95, range [30.36, 97.56]

Foldseek 3Di:
DDDDDDDDDDPDDPPPPPPPDFDFLDDWAFPQLQKFKAWPPVRDRDPCSSVCVRVQLPALPDAFDKDDPWKKWWFIKMKIAGHQQADVDRPRFIKIWIWMDDVFTKIWMDGPLADFITIDGDHDDDPPIPPVRIFIFGQFKFKDWDDQVVLVVLLVVPCCVVVVQRWAFDPRFKMWIGHHAWFAKWKDWAHWTWDDPGGTHHNNCNQQGIKIWTWTAGQVQLFIWIWIAGPVGDTDIGTTFTADPVVVPRDGDRFAPKDKDADFDDRTADAQDWGFGIWIWGADPNDTDIITITMHTHGGIHDHPVSSVVSNVVVCVVCVQAQAFKWKKFAQDPRRSPDHDYPPRMDTFPDRDCVLLVVQSSPWGWDPDFAAAANRQKMKMDGNSTIAMWGWHWDDDPPAIWIKTARPVVRIITTGDRVSRVVVCNRGVVRDD

Radius of gyration: 31.61 Å; chains: 1; bounding box: 59×64×126 Å

Sequence (433 aa):
MMKRMLLMLSAVGILSGCGSEKMDVVQLDYMPEQWNVGDLYSNQMDAESETWTTHILDACTGEPITQIEGDVTVFNSYALNRKVMISDYDPNSYKLVTFLKGKENYTICYDGDYSNMKLGKIDELPDFLDLSAGIKVPSVPKMKAGTKEEEHDAEQSDPSEYLGMPINLFEDTMIHLTSPLNGAIALTVGEQEGIFPISTIEPYNAQMGTAKIALGYNDKLKAAHFYFETTNGTTSIQPFLVWDEKDGAHVPIQFEGLQVERVLQTDTLEPGVKTPLYIFSYIKNGKRVKEEVSLTYTKGEFATKDSIKESTEAGLIANPSVPRGPFFFLHKNPLDAEATLNYPDTLRAAGIDMSDLMNAFKEAEPVDRAGEVGDYPLLTIIDGWKGQEFQLSFQKRSKKVDVYVTDETRNQTFKLSSAGAETFFSYFPDLDE

Secondary structure (DSSP, 8-state):
------------------------S---B--GGGEEEEETTT-PBPTTHHHHHHHHHHTT-S--B----S-EEEEEEEEEEE---BTTB----EEEEEEEESSSEEEEEE-SSSSS-EEEEESS--TTS-TTS-EEE-SS-EEEEPPHHHHHHHHHT-TTTTTT---EEPTT--EEEE--SSEEEEEEETTEEE--TT-EE-GGGGGG-EEEEEEEEETTTTEEEEEEE-TT--EEEEE--BB-TTSSS--BPP-EEEEEEE----SB--BT-EEEEEEEEEEETTEEEEEEEEEEEEEPPPPPHHHHHHHHHHHHHH-TTS--S-EEEEESS---TT--B-TTSEEE-S-S--HHHHHHHHT-EEES---B--SS-EEEEEETTEEEEEEEEEEEETTEEEEEEEETTTTEEEE--HHHHHHHHHH-TTS--